Protein AF-A0A6J5E0Z2-F1 (afdb_monomer_lite)

Structure (mmCIF, N/CA/C/O backbone):
data_AF-A0A6J5E0Z2-F1
#
_entry.id   AF-A0A6J5E0Z2-F1
#
loop_
_atom_site.group_PDB
_atom_site.id
_atom_site.type_symbol
_atom_site.label_atom_id
_atom_site.label_alt_id
_atom_site.label_comp_id
_atom_site.label_asym_id
_atom_site.label_entity_id
_atom_site.label_seq_id
_atom_site.pdbx_PDB_ins_code
_atom_site.Cartn_x
_atom_site.Cartn_y
_atom_site.Cartn_z
_atom_site.occupancy
_atom_site.B_iso_or_equiv
_atom_site.auth_seq_id
_atom_site.auth_comp_id
_atom_site.auth_asym_id
_atom_site.auth_atom_id
_atom_site.pdbx_PDB_model_num
ATOM 1 N N . MET A 1 1 ? 10.629 -14.034 -14.205 1.00 78.44 1 MET A N 1
ATOM 2 C CA . MET A 1 1 ? 11.737 -13.205 -13.699 1.00 78.44 1 MET A CA 1
ATOM 3 C C . MET A 1 1 ? 12.904 -13.193 -14.684 1.00 78.44 1 MET A C 1
ATOM 5 O O . MET A 1 1 ? 12.970 -12.211 -15.404 1.00 78.44 1 MET A O 1
ATOM 9 N N . ARG A 1 2 ? 13.685 -14.273 -14.893 1.00 81.69 2 ARG A N 1
ATOM 10 C CA . ARG A 1 2 ? 14.735 -14.299 -15.952 1.00 81.69 2 ARG A CA 1
ATOM 11 C C . ARG A 1 2 ? 14.233 -13.903 -17.353 1.00 81.69 2 ARG A C 1
ATOM 13 O O . ARG A 1 2 ? 14.886 -13.145 -18.057 1.00 81.69 2 ARG A O 1
ATOM 20 N N . ALA A 1 3 ? 13.028 -14.343 -17.722 1.00 85.44 3 ALA A N 1
ATOM 21 C CA . ALA A 1 3 ? 12.372 -13.926 -18.966 1.00 85.44 3 ALA A CA 1
ATOM 22 C C . ALA A 1 3 ? 12.043 -12.416 -19.029 1.00 85.44 3 ALA A C 1
ATOM 24 O O . ALA A 1 3 ? 12.085 -11.834 -20.105 1.00 85.44 3 ALA A O 1
ATOM 25 N N . ALA A 1 4 ? 11.751 -11.777 -17.890 1.00 88.00 4 ALA A N 1
ATOM 26 C CA . ALA A 1 4 ? 11.511 -10.336 -17.811 1.00 88.00 4 ALA A CA 1
ATOM 27 C C . ALA A 1 4 ? 12.829 -9.544 -17.845 1.00 88.00 4 ALA A C 1
ATOM 29 O O . ALA A 1 4 ? 12.907 -8.560 -18.568 1.00 88.00 4 ALA A O 1
ATOM 30 N N . GLU A 1 5 ? 13.874 -10.003 -17.139 1.00 89.75 5 GLU A N 1
ATOM 31 C CA . GLU A 1 5 ? 15.234 -9.440 -17.227 1.00 89.75 5 GLU A CA 1
ATOM 32 C C . GLU A 1 5 ? 15.732 -9.447 -18.689 1.00 89.75 5 GLU A C 1
ATOM 34 O O . GLU A 1 5 ? 16.153 -8.413 -19.201 1.00 89.75 5 GLU A O 1
ATOM 39 N N . SER A 1 6 ? 15.598 -10.583 -19.392 1.00 91.12 6 SER A N 1
ATOM 40 C CA . SER A 1 6 ? 15.962 -10.705 -20.814 1.00 91.12 6 SER A CA 1
ATOM 41 C C . SER A 1 6 ? 15.136 -9.778 -21.707 1.00 91.12 6 SER A C 1
ATOM 43 O O . SER A 1 6 ? 15.701 -9.039 -22.504 1.00 91.12 6 SER A O 1
ATOM 45 N N . ALA A 1 7 ? 13.809 -9.766 -21.548 1.00 93.25 7 ALA A N 1
ATOM 46 C CA . ALA A 1 7 ? 12.935 -8.935 -22.372 1.00 93.25 7 ALA A CA 1
ATOM 47 C C . ALA A 1 7 ? 13.150 -7.424 -22.142 1.00 93.25 7 ALA A C 1
ATOM 49 O O . ALA A 1 7 ? 12.976 -6.633 -23.066 1.00 93.25 7 ALA A O 1
ATOM 50 N N . LEU A 1 8 ? 13.579 -7.004 -20.944 1.00 94.06 8 LEU A N 1
ATOM 51 C CA . LEU A 1 8 ? 14.005 -5.622 -20.698 1.00 94.06 8 LEU A CA 1
ATOM 52 C C . LEU A 1 8 ? 15.384 -5.311 -21.301 1.00 94.06 8 LEU A C 1
ATOM 54 O O . LEU A 1 8 ? 15.578 -4.202 -21.789 1.00 94.06 8 LEU A O 1
ATOM 58 N N . ALA A 1 9 ? 16.321 -6.262 -21.334 1.00 93.56 9 ALA A N 1
ATOM 59 C CA . ALA A 1 9 ? 17.590 -6.088 -22.048 1.00 93.56 9 ALA A CA 1
ATOM 60 C C . ALA A 1 9 ? 17.377 -5.954 -23.571 1.00 93.56 9 ALA A C 1
ATOM 62 O O . ALA A 1 9 ? 17.977 -5.083 -24.209 1.00 93.56 9 ALA A O 1
ATOM 63 N N . ASP A 1 10 ? 16.455 -6.740 -24.137 1.00 94.38 10 ASP A N 1
ATOM 64 C CA . ASP A 1 10 ? 16.009 -6.612 -25.529 1.00 94.38 10 ASP A CA 1
ATOM 65 C C . ASP A 1 10 ? 15.325 -5.252 -25.777 1.00 94.38 10 ASP A C 1
ATOM 67 O O . ASP A 1 10 ? 15.567 -4.613 -26.801 1.00 94.38 10 ASP A O 1
ATOM 71 N N . ALA A 1 11 ? 14.515 -4.769 -24.823 1.00 94.50 11 ALA A N 1
ATOM 72 C CA . ALA A 1 11 ? 13.869 -3.453 -24.885 1.00 94.50 11 ALA A CA 1
ATOM 73 C C . ALA A 1 11 ? 14.881 -2.295 -24.873 1.00 94.50 11 ALA A C 1
ATOM 75 O O . ALA A 1 11 ? 14.733 -1.349 -25.646 1.00 94.50 11 ALA A O 1
ATOM 76 N N . ILE A 1 12 ? 15.908 -2.370 -24.017 1.00 94.50 12 ILE A N 1
ATOM 77 C CA . ILE A 1 12 ? 16.989 -1.374 -23.946 1.00 94.50 12 ILE A CA 1
ATOM 78 C C . ILE A 1 12 ? 17.769 -1.366 -25.262 1.00 94.50 12 ILE A C 1
ATOM 80 O O . ILE A 1 12 ? 17.948 -0.305 -25.852 1.00 94.50 12 ILE A O 1
ATOM 84 N N . SER A 1 13 ? 18.136 -2.544 -25.773 1.00 93.75 13 SER A N 1
ATOM 85 C CA . SER A 1 13 ? 18.847 -2.681 -27.051 1.00 93.75 13 SER A CA 1
ATOM 86 C C . SER A 1 13 ? 18.034 -2.109 -28.219 1.00 93.75 13 SER A C 1
ATOM 88 O O . SER A 1 13 ? 18.559 -1.347 -29.026 1.00 93.75 13 SER A O 1
ATOM 90 N N . ALA A 1 14 ? 16.730 -2.407 -28.282 1.00 91.44 14 ALA A N 1
ATOM 91 C CA . ALA A 1 14 ? 15.830 -1.831 -29.280 1.00 91.44 14 ALA A CA 1
ATOM 92 C C . ALA A 1 14 ? 15.753 -0.299 -29.166 1.00 91.44 14 ALA A C 1
ATOM 94 O O . ALA A 1 14 ? 15.875 0.391 -30.175 1.00 91.44 14 ALA A O 1
ATOM 95 N N . HIS A 1 15 ? 15.617 0.237 -27.950 1.00 90.50 15 HIS A N 1
ATOM 96 C CA . HIS A 1 15 ? 15.569 1.677 -27.705 1.00 90.50 15 HIS A CA 1
ATOM 97 C C . HIS A 1 15 ? 16.867 2.395 -28.115 1.00 90.50 15 HIS A C 1
ATOM 99 O O . HIS A 1 15 ? 16.811 3.437 -28.777 1.00 90.50 15 HIS A O 1
ATOM 105 N N . ASP A 1 16 ? 18.030 1.841 -27.762 1.00 89.81 16 ASP A N 1
ATOM 106 C CA . ASP A 1 16 ? 19.345 2.391 -28.113 1.00 89.81 16 ASP A CA 1
ATOM 107 C C . ASP A 1 16 ? 19.565 2.374 -29.642 1.00 89.81 16 ASP A C 1
ATOM 109 O O . ASP A 1 16 ? 20.062 3.344 -30.219 1.00 89.81 16 ASP A O 1
ATOM 113 N N . GLU A 1 17 ? 19.070 1.340 -30.329 1.00 89.38 17 GLU A N 1
ATOM 114 C CA . GLU A 1 17 ? 19.023 1.235 -31.796 1.00 89.38 17 GLU A CA 1
ATOM 115 C C . GLU A 1 17 ? 17.902 2.063 -32.467 1.00 89.38 17 GLU A C 1
ATOM 117 O O . GLU A 1 17 ? 17.729 1.980 -33.682 1.00 89.38 17 GLU A O 1
ATOM 122 N N . HIS A 1 18 ? 17.152 2.874 -31.709 1.00 85.38 18 HIS A N 1
ATOM 123 C CA . HIS A 1 18 ? 16.031 3.704 -32.191 1.00 85.38 18 HIS A CA 1
ATOM 124 C C . HIS A 1 18 ? 14.882 2.890 -32.833 1.00 85.38 18 HIS A C 1
ATOM 126 O O . HIS A 1 18 ? 14.158 3.367 -33.708 1.00 85.38 18 HIS A O 1
ATOM 132 N N . ARG A 1 19 ? 14.696 1.644 -32.383 1.00 86.75 19 ARG A N 1
ATOM 133 C CA . ARG A 1 19 ? 13.580 0.755 -32.737 1.00 86.75 19 ARG A CA 1
ATOM 134 C C . ARG A 1 19 ? 12.483 0.807 -31.665 1.00 86.75 19 ARG A C 1
ATOM 136 O O . ARG A 1 19 ? 12.727 1.197 -30.526 1.00 86.75 19 ARG A O 1
ATOM 143 N N . ASP A 1 20 ? 11.269 0.387 -32.024 1.00 87.00 20 ASP A N 1
ATOM 144 C CA . ASP A 1 20 ? 10.162 0.285 -31.064 1.00 87.00 20 ASP A CA 1
ATOM 145 C C . ASP A 1 20 ? 10.435 -0.804 -30.010 1.00 87.00 20 ASP A C 1
ATOM 147 O O . ASP A 1 20 ? 10.715 -1.960 -30.337 1.00 87.00 20 ASP A O 1
ATOM 151 N N . ALA A 1 21 ? 10.334 -0.420 -28.737 1.00 91.44 21 ALA A N 1
ATOM 152 C CA . ALA A 1 21 ? 10.547 -1.283 -27.581 1.00 91.44 21 ALA A CA 1
ATOM 153 C C . ALA A 1 21 ? 9.246 -1.925 -27.052 1.00 91.44 21 ALA A C 1
ATOM 155 O O . ALA A 1 21 ? 9.305 -2.735 -26.123 1.00 91.44 21 ALA A O 1
ATOM 156 N N . ALA A 1 22 ? 8.076 -1.614 -27.628 1.00 92.00 22 ALA A N 1
ATOM 157 C CA . ALA A 1 22 ? 6.774 -1.998 -27.078 1.00 92.00 22 ALA A CA 1
ATOM 158 C C . ALA A 1 22 ? 6.607 -3.515 -26.900 1.00 92.00 22 ALA A C 1
ATOM 160 O O . ALA A 1 22 ? 6.136 -3.963 -25.855 1.00 92.00 22 ALA A O 1
ATOM 161 N N . LEU A 1 23 ? 7.011 -4.318 -27.892 1.00 93.69 23 LEU A N 1
ATOM 162 C CA . LEU A 1 23 ? 6.854 -5.776 -27.849 1.00 93.69 23 LEU A CA 1
ATOM 163 C C . LEU A 1 23 ? 7.757 -6.446 -26.785 1.00 93.69 23 LEU A C 1
ATOM 165 O O . LEU A 1 23 ? 7.224 -7.211 -25.976 1.00 93.69 23 LEU A O 1
ATOM 169 N N . PRO A 1 24 ? 9.073 -6.153 -26.699 1.00 94.25 24 PRO A N 1
ATOM 170 C CA . PRO A 1 24 ? 9.901 -6.585 -25.570 1.00 94.25 24 PRO A CA 1
ATOM 171 C C . PRO A 1 24 ? 9.345 -6.173 -24.194 1.00 94.25 24 PRO A C 1
ATOM 173 O O . PRO A 1 24 ? 9.235 -7.012 -23.298 1.00 94.25 24 PRO A O 1
ATOM 176 N N . VAL A 1 25 ? 8.903 -4.920 -24.023 1.00 94.06 25 VAL A N 1
ATOM 177 C CA . VAL A 1 25 ? 8.319 -4.462 -22.747 1.00 94.06 25 VAL A CA 1
ATOM 178 C C . VAL A 1 25 ? 7.009 -5.200 -22.431 1.00 94.06 25 VAL A C 1
ATOM 180 O O . VAL A 1 25 ? 6.785 -5.575 -21.280 1.00 94.06 25 VAL A O 1
ATOM 183 N N . LEU A 1 26 ? 6.170 -5.497 -23.429 1.00 95.56 26 LEU A N 1
ATOM 184 C CA . LEU A 1 26 ? 4.942 -6.281 -23.250 1.00 95.56 26 LEU A CA 1
ATOM 185 C C . LEU A 1 26 ? 5.235 -7.721 -22.790 1.00 95.56 26 LEU A C 1
ATOM 187 O O . LEU A 1 26 ? 4.545 -8.242 -21.910 1.00 95.56 26 LEU A O 1
ATOM 191 N N . HIS A 1 27 ? 6.283 -8.359 -23.322 1.00 94.00 27 HIS A N 1
ATOM 192 C CA . HIS A 1 27 ? 6.739 -9.664 -22.829 1.00 94.00 27 HIS A CA 1
ATOM 193 C C . HIS A 1 27 ? 7.210 -9.591 -21.366 1.00 94.00 27 HIS A C 1
ATOM 195 O O . HIS A 1 27 ? 6.860 -10.464 -20.564 1.00 94.00 27 HIS A O 1
ATOM 201 N N . ALA A 1 28 ? 7.934 -8.530 -20.988 1.00 94.00 28 ALA A N 1
ATOM 202 C CA . ALA A 1 28 ? 8.308 -8.293 -19.595 1.00 94.00 28 ALA A CA 1
ATOM 203 C C . ALA A 1 28 ? 7.069 -8.099 -18.698 1.00 94.00 28 ALA A C 1
ATOM 205 O O . ALA A 1 28 ? 6.970 -8.745 -17.653 1.00 94.00 28 ALA A O 1
ATOM 206 N N . ALA A 1 29 ? 6.086 -7.295 -19.124 1.00 93.88 29 ALA A N 1
ATOM 207 C CA . ALA A 1 29 ? 4.831 -7.075 -18.401 1.00 93.88 29 ALA A CA 1
ATOM 208 C C . ALA A 1 29 ? 4.079 -8.394 -18.140 1.00 93.88 29 ALA A C 1
ATOM 210 O O . ALA A 1 29 ? 3.712 -8.682 -16.997 1.00 93.88 29 ALA A O 1
ATOM 211 N N . HIS A 1 30 ? 3.931 -9.254 -19.156 1.00 91.56 30 HIS A N 1
ATOM 212 C CA . HIS A 1 30 ? 3.317 -10.576 -18.994 1.00 91.56 30 HIS A CA 1
ATOM 213 C C . HIS A 1 30 ? 4.057 -11.451 -17.971 1.00 91.56 30 HIS A C 1
ATOM 215 O O . HIS A 1 30 ? 3.426 -11.969 -17.046 1.00 91.56 30 HIS A O 1
ATOM 221 N N . ALA A 1 31 ? 5.385 -11.551 -18.068 1.00 90.38 31 ALA A N 1
ATOM 222 C CA . ALA A 1 31 ? 6.195 -12.339 -17.137 1.00 90.38 31 ALA A CA 1
ATOM 223 C C . ALA A 1 31 ? 6.145 -11.804 -15.687 1.00 90.38 31 ALA A C 1
ATOM 225 O O . ALA A 1 31 ? 6.228 -12.583 -14.732 1.00 90.38 31 ALA A O 1
ATOM 226 N N . LEU A 1 32 ? 5.982 -10.489 -15.501 1.00 91.12 32 LEU A N 1
ATOM 227 C CA . LEU A 1 32 ? 5.781 -9.857 -14.189 1.00 91.12 32 LEU A CA 1
ATOM 228 C C . LEU A 1 32 ? 4.369 -10.105 -13.640 1.00 91.12 32 LEU A C 1
ATOM 230 O O . LEU A 1 32 ? 4.215 -10.341 -12.438 1.00 91.12 32 LEU A O 1
ATOM 234 N N . ARG A 1 33 ? 3.346 -10.129 -14.508 1.00 89.31 33 ARG A N 1
ATOM 235 C CA . ARG A 1 33 ? 1.966 -10.498 -14.145 1.00 89.31 33 ARG A CA 1
ATOM 236 C C . ARG A 1 33 ? 1.903 -11.914 -13.592 1.00 89.31 33 ARG A C 1
ATOM 238 O O . ARG A 1 33 ? 1.277 -12.156 -12.562 1.00 89.31 33 ARG A O 1
ATOM 245 N N . GLU A 1 34 ? 2.561 -12.839 -14.284 1.00 84.88 34 GLU A N 1
ATOM 246 C CA . GLU A 1 34 ? 2.622 -14.252 -13.916 1.00 84.88 34 GLU A CA 1
ATOM 247 C C . GLU A 1 34 ? 3.384 -14.460 -12.608 1.00 84.88 34 GLU A C 1
ATOM 249 O O . GLU A 1 34 ? 2.898 -15.186 -11.747 1.00 84.88 34 GLU A O 1
ATOM 254 N N . ALA A 1 35 ? 4.492 -13.742 -12.392 1.00 83.81 35 ALA A N 1
ATOM 255 C CA . ALA A 1 35 ? 5.215 -13.750 -11.117 1.00 83.81 35 ALA A CA 1
ATOM 256 C C . ALA A 1 35 ? 4.452 -13.069 -9.954 1.00 83.81 35 ALA A C 1
ATOM 258 O O . ALA A 1 35 ? 4.804 -13.257 -8.789 1.00 83.81 35 ALA A O 1
ATOM 259 N N . GLY A 1 36 ? 3.418 -12.270 -10.246 1.00 85.62 36 GLY A N 1
ATOM 260 C CA . GLY A 1 36 ? 2.630 -11.535 -9.248 1.00 85.62 36 GLY A CA 1
ATOM 261 C C . GLY A 1 36 ? 3.252 -10.208 -8.801 1.00 85.62 36 GLY A C 1
ATOM 262 O O . GLY A 1 36 ? 2.851 -9.653 -7.778 1.00 85.62 36 GLY A O 1
ATOM 263 N N . TRP A 1 37 ? 4.218 -9.678 -9.554 1.00 89.94 37 TRP A N 1
ATOM 264 C CA . TRP A 1 37 ? 4.974 -8.467 -9.216 1.00 89.94 37 TRP A CA 1
ATOM 265 C C . TRP A 1 37 ? 4.168 -7.220 -9.620 1.00 89.94 37 TRP A C 1
ATOM 267 O O . TRP A 1 37 ? 4.464 -6.557 -10.610 1.00 89.94 37 TRP A O 1
ATOM 277 N N . ARG A 1 38 ? 3.082 -6.929 -8.887 1.00 90.00 38 ARG A N 1
ATOM 278 C CA . ARG A 1 38 ? 2.031 -5.976 -9.309 1.00 90.00 38 ARG A CA 1
ATOM 279 C C . ARG A 1 38 ? 2.496 -4.532 -9.523 1.00 90.00 38 ARG A C 1
ATOM 281 O O . ARG A 1 38 ? 2.014 -3.899 -10.458 1.00 90.00 38 ARG A O 1
ATOM 288 N N . ALA A 1 39 ? 3.405 -4.017 -8.696 1.00 90.06 39 ALA A N 1
ATOM 289 C CA . ALA A 1 39 ? 3.958 -2.674 -8.889 1.00 90.06 39 ALA A CA 1
ATOM 290 C C . ALA A 1 39 ? 4.819 -2.615 -10.165 1.00 90.06 39 ALA A C 1
ATOM 292 O O . ALA A 1 39 ? 4.581 -1.787 -11.042 1.00 90.06 39 ALA A O 1
ATOM 293 N N . ALA A 1 40 ? 5.716 -3.591 -10.342 1.00 91.88 40 ALA A N 1
ATOM 294 C CA . ALA A 1 40 ? 6.536 -3.724 -11.545 1.00 91.88 40 ALA A CA 1
ATOM 295 C C . ALA A 1 40 ? 5.700 -3.937 -12.822 1.00 91.88 40 ALA A C 1
ATOM 297 O O . ALA A 1 40 ? 6.013 -3.367 -13.861 1.00 91.88 40 ALA A O 1
ATOM 298 N N . HIS A 1 41 ? 4.600 -4.694 -12.747 1.00 93.06 41 HIS A N 1
ATOM 299 C CA . HIS A 1 41 ? 3.631 -4.823 -13.840 1.00 93.06 41 HIS A CA 1
ATOM 300 C C . HIS A 1 41 ? 3.034 -3.471 -14.236 1.00 93.06 41 HIS A C 1
ATOM 302 O O . HIS A 1 41 ? 3.014 -3.148 -15.415 1.00 93.06 41 HIS A O 1
ATOM 308 N N . ARG A 1 42 ? 2.586 -2.658 -13.267 1.00 92.25 42 ARG A N 1
ATOM 309 C CA . ARG A 1 42 ? 2.046 -1.314 -13.544 1.00 92.25 42 ARG A CA 1
ATOM 310 C C . ARG A 1 42 ? 3.088 -0.387 -14.169 1.00 92.25 42 ARG A C 1
ATOM 312 O O . ARG A 1 42 ? 2.745 0.389 -15.056 1.00 92.25 42 ARG A O 1
ATOM 319 N N . PHE A 1 43 ? 4.347 -0.488 -13.745 1.00 93.31 43 PHE A N 1
ATOM 320 C CA . PHE A 1 43 ? 5.448 0.242 -14.376 1.00 93.31 43 PHE A CA 1
ATOM 321 C C . PHE A 1 43 ? 5.656 -0.215 -15.829 1.00 93.31 43 PHE A C 1
ATOM 323 O O . PHE A 1 43 ? 5.741 0.616 -16.731 1.00 93.31 43 PHE A O 1
ATOM 330 N N . ALA A 1 44 ? 5.677 -1.529 -16.072 1.00 94.12 44 ALA A N 1
ATOM 331 C CA . ALA A 1 44 ? 5.806 -2.094 -17.411 1.00 94.12 44 ALA A CA 1
ATOM 332 C C . ALA A 1 44 ? 4.619 -1.721 -18.321 1.00 94.12 44 ALA A C 1
ATOM 334 O O . ALA A 1 44 ? 4.849 -1.344 -19.465 1.00 94.12 44 ALA A O 1
ATOM 335 N N . ASP A 1 45 ? 3.378 -1.720 -17.818 1.00 92.81 45 ASP A N 1
ATOM 336 C CA . ASP A 1 45 ? 2.197 -1.235 -18.554 1.00 92.81 45 ASP A CA 1
ATOM 337 C C . ASP A 1 45 ? 2.371 0.234 -18.984 1.00 92.81 45 ASP A C 1
ATOM 339 O O . ASP A 1 45 ? 2.100 0.584 -20.133 1.00 92.81 45 ASP A O 1
ATOM 343 N N . ALA A 1 46 ? 2.863 1.100 -18.088 1.00 92.19 46 ALA A N 1
ATOM 344 C CA . ALA A 1 46 ? 3.140 2.500 -18.416 1.00 92.19 46 ALA A CA 1
ATOM 345 C C . ALA A 1 46 ? 4.270 2.644 -19.452 1.00 92.19 46 ALA A C 1
ATOM 347 O O . ALA A 1 46 ? 4.171 3.488 -20.339 1.00 92.19 46 ALA A O 1
ATOM 348 N N . LEU A 1 47 ? 5.303 1.796 -19.408 1.00 94.06 47 LEU A N 1
ATOM 349 C CA . LEU A 1 47 ? 6.315 1.733 -20.468 1.00 94.06 47 LEU A CA 1
ATOM 350 C C . LEU A 1 47 ? 5.706 1.270 -21.809 1.00 94.06 47 LEU A C 1
ATOM 352 O O . LEU A 1 47 ? 5.984 1.892 -22.829 1.00 94.06 47 LEU A O 1
ATOM 356 N N . VAL A 1 48 ? 4.828 0.257 -21.843 1.00 94.12 48 VAL A N 1
ATOM 357 C CA . VAL A 1 48 ? 4.139 -0.150 -23.091 1.00 94.12 48 VAL A CA 1
ATOM 358 C C . VAL A 1 48 ? 3.320 1.010 -23.666 1.00 94.12 48 VAL A C 1
ATOM 360 O O . VAL A 1 48 ? 3.412 1.288 -24.860 1.00 94.12 48 VAL A O 1
ATOM 363 N N . LEU A 1 49 ? 2.561 1.721 -22.826 1.00 91.19 49 LEU A N 1
ATOM 364 C CA . LEU A 1 49 ? 1.749 2.872 -23.240 1.00 91.19 49 LEU A CA 1
ATOM 365 C C . LEU A 1 49 ? 2.590 4.079 -23.689 1.00 91.19 49 LEU A C 1
ATOM 367 O O . LEU A 1 49 ? 2.150 4.833 -24.555 1.00 91.19 49 LEU A O 1
ATOM 371 N N . ALA A 1 50 ? 3.787 4.265 -23.127 1.00 90.44 50 ALA A N 1
ATOM 372 C CA . ALA A 1 50 ? 4.698 5.347 -23.494 1.00 90.44 50 ALA A CA 1
ATOM 373 C C . ALA A 1 50 ? 5.596 5.024 -24.705 1.00 90.44 50 ALA A C 1
ATOM 375 O O . ALA A 1 50 ? 6.069 5.957 -25.351 1.00 90.44 50 ALA A O 1
ATOM 376 N N . SER A 1 51 ? 5.816 3.745 -25.046 1.00 91.31 51 SER A N 1
ATOM 377 C CA . SER A 1 51 ? 6.720 3.336 -26.141 1.00 91.31 51 SER A CA 1
ATOM 378 C C . SER A 1 51 ? 6.430 4.035 -27.480 1.00 91.31 51 SER A C 1
ATOM 380 O O . SER A 1 51 ? 7.372 4.572 -28.061 1.00 91.31 51 SER A O 1
ATOM 382 N N . PRO A 1 52 ? 5.167 4.161 -27.953 1.00 88.06 52 PRO A N 1
ATOM 383 C CA . PRO A 1 52 ? 4.878 4.869 -29.204 1.00 88.06 52 PRO A CA 1
ATOM 384 C C . PRO A 1 52 ? 5.306 6.344 -29.184 1.00 88.06 52 PRO A C 1
ATOM 386 O O . PRO A 1 52 ? 5.768 6.860 -30.200 1.00 88.06 52 PRO A O 1
ATOM 389 N N . LEU A 1 53 ? 5.203 7.007 -28.025 1.00 86.38 53 LEU A N 1
ATOM 390 C CA . LEU A 1 53 ? 5.581 8.414 -27.834 1.00 86.38 53 LEU A CA 1
ATOM 391 C C . LEU A 1 53 ? 7.106 8.617 -27.847 1.00 86.38 53 LEU A C 1
ATOM 393 O O . LEU A 1 53 ? 7.575 9.716 -28.119 1.00 86.38 53 LEU A O 1
ATOM 397 N N . ALA A 1 54 ? 7.876 7.565 -27.555 1.00 85.12 54 ALA A N 1
ATOM 398 C CA . ALA A 1 54 ? 9.336 7.577 -27.566 1.00 85.12 54 ALA A CA 1
ATOM 399 C C . ALA A 1 54 ? 9.946 7.257 -28.948 1.00 85.12 54 ALA A C 1
ATOM 401 O O . ALA A 1 54 ? 11.172 7.237 -29.071 1.00 85.12 54 ALA A O 1
ATOM 402 N N . THR A 1 55 ? 9.121 6.997 -29.972 1.00 80.88 55 THR A N 1
ATOM 403 C CA . THR A 1 55 ? 9.581 6.776 -31.354 1.00 80.88 55 THR A CA 1
ATOM 404 C C . THR A 1 55 ? 9.603 8.081 -32.156 1.00 80.88 55 THR A C 1
ATOM 406 O O . THR A 1 55 ? 8.668 8.879 -32.094 1.00 80.88 55 THR A O 1
ATOM 409 N N . ASP A 1 56 ? 10.637 8.273 -32.982 1.00 64.88 56 ASP A N 1
ATOM 410 C CA . ASP A 1 56 ? 10.870 9.511 -33.755 1.00 64.88 56 ASP A CA 1
ATOM 411 C C . ASP A 1 56 ? 9.765 9.839 -34.792 1.00 64.88 56 ASP A C 1
ATOM 413 O O . ASP A 1 56 ? 9.743 10.918 -35.390 1.00 64.88 56 ASP A O 1
ATOM 417 N N . ALA A 1 57 ? 8.813 8.922 -34.997 1.00 53.75 57 ALA A N 1
ATOM 418 C CA . ALA A 1 57 ? 7.642 9.105 -35.851 1.00 53.75 57 ALA A CA 1
ATOM 419 C C . ALA A 1 57 ? 6.607 10.103 -35.286 1.00 53.75 57 ALA A C 1
ATOM 421 O O . ALA A 1 57 ? 5.766 10.597 -36.040 1.00 53.75 57 ALA A O 1
ATOM 422 N N . ALA A 1 58 ? 6.646 10.412 -33.984 1.00 51.31 58 ALA A N 1
ATOM 423 C CA . ALA A 1 58 ? 5.683 11.319 -33.351 1.00 51.31 58 ALA A CA 1
ATOM 424 C C . ALA A 1 58 ? 5.837 12.791 -33.805 1.00 51.31 58 ALA A C 1
ATOM 426 O O . ALA A 1 58 ? 4.838 13.491 -33.975 1.00 51.31 58 ALA A O 1
ATOM 427 N N . ASP A 1 59 ? 7.066 13.247 -34.076 1.00 48.25 59 ASP A N 1
ATOM 428 C CA . ASP A 1 59 ? 7.377 14.661 -34.366 1.00 48.25 59 ASP A CA 1
ATOM 429 C C . ASP A 1 59 ? 7.402 15.018 -35.868 1.00 48.25 59 ASP A C 1
ATOM 431 O O . ASP A 1 59 ? 7.549 16.185 -36.256 1.00 48.25 59 ASP A O 1
ATOM 435 N N . THR A 1 60 ? 7.241 14.032 -36.758 1.00 48.38 60 THR A N 1
ATOM 436 C CA . THR A 1 60 ? 7.509 14.202 -38.199 1.00 48.38 60 THR A CA 1
ATOM 437 C C . THR A 1 60 ? 6.511 15.128 -38.921 1.00 48.38 60 THR A C 1
ATOM 439 O O . THR A 1 60 ? 6.788 15.580 -40.034 1.00 48.38 60 THR A O 1
ATOM 442 N N . SER A 1 61 ? 5.367 15.446 -38.301 1.00 45.66 61 SER A N 1
ATOM 443 C CA . SER A 1 61 ? 4.273 16.214 -38.922 1.00 45.66 61 SER A CA 1
ATOM 444 C C . SER A 1 61 ? 4.394 17.744 -38.833 1.00 45.66 61 SER A C 1
ATOM 446 O O . SER A 1 61 ? 3.673 18.434 -39.553 1.00 45.66 61 SER A O 1
ATOM 448 N N . VAL A 1 62 ? 5.298 18.291 -38.003 1.00 46.28 62 VAL A N 1
ATOM 449 C CA . VAL A 1 62 ? 5.450 19.758 -37.829 1.00 46.28 62 VAL A CA 1
ATOM 450 C C . VAL A 1 62 ? 6.910 20.235 -37.911 1.00 46.28 62 VAL A C 1
ATOM 452 O O . VAL A 1 62 ? 7.170 21.311 -38.448 1.00 46.28 62 VAL A O 1
ATOM 455 N N . ALA A 1 63 ? 7.888 19.452 -37.440 1.00 44.72 63 ALA A N 1
ATOM 456 C CA . ALA A 1 63 ? 9.284 19.907 -37.329 1.00 44.72 63 ALA A CA 1
ATOM 457 C C . ALA A 1 63 ? 10.104 19.846 -38.641 1.00 44.72 63 ALA A C 1
ATOM 459 O O . ALA A 1 63 ? 11.135 20.514 -38.777 1.00 44.72 63 ALA A O 1
ATOM 460 N N . THR A 1 64 ? 9.661 19.067 -39.631 1.00 44.69 64 THR A N 1
ATOM 461 C CA . THR A 1 64 ? 10.453 18.695 -40.824 1.00 44.69 64 THR A CA 1
ATOM 462 C C . THR A 1 64 ? 10.780 19.850 -41.780 1.00 44.69 64 THR A C 1
ATOM 464 O O . THR A 1 64 ? 11.750 19.757 -42.537 1.00 44.69 64 THR A O 1
ATOM 467 N N . VAL A 1 65 ? 10.044 20.965 -41.716 1.00 46.06 65 VAL A N 1
ATOM 468 C CA . VAL A 1 65 ? 10.279 22.154 -42.561 1.00 46.06 65 VAL A CA 1
ATOM 469 C C . VAL A 1 65 ? 11.412 23.048 -42.022 1.00 46.06 65 VAL A C 1
ATOM 471 O O . VAL A 1 65 ? 12.058 23.743 -42.801 1.00 46.06 65 VAL A O 1
ATOM 474 N N . ALA A 1 66 ? 11.701 23.015 -40.715 1.00 43.06 66 ALA A N 1
ATOM 475 C CA . ALA A 1 66 ? 12.698 23.896 -40.090 1.00 43.06 66 ALA A CA 1
ATOM 476 C C . ALA A 1 66 ? 14.106 23.273 -39.987 1.00 43.06 66 ALA A C 1
ATOM 478 O O . ALA A 1 66 ? 15.106 23.981 -40.097 1.00 43.06 66 ALA A O 1
ATOM 479 N N . ALA A 1 67 ? 14.201 21.952 -39.802 1.00 44.91 67 ALA A N 1
ATOM 480 C CA . ALA A 1 67 ? 15.465 21.271 -39.492 1.00 44.91 67 ALA A CA 1
ATOM 481 C C . ALA A 1 67 ? 16.466 21.175 -40.666 1.00 44.91 67 ALA A C 1
ATOM 483 O O . ALA A 1 67 ? 17.649 20.933 -40.450 1.00 44.91 67 ALA A O 1
ATOM 484 N N . HIS A 1 68 ? 16.032 21.401 -41.910 1.00 40.16 68 HIS A N 1
ATOM 485 C CA . HIS A 1 68 ? 16.894 21.296 -43.098 1.00 40.16 68 HIS A CA 1
ATOM 486 C C . HIS A 1 68 ? 17.930 22.436 -43.244 1.00 40.16 68 HIS A C 1
ATOM 488 O O . HIS A 1 68 ? 18.756 22.389 -44.154 1.00 40.16 68 HIS A O 1
ATOM 494 N N . ALA A 1 69 ? 17.899 23.458 -42.379 1.00 45.78 69 ALA A N 1
ATOM 495 C CA . ALA A 1 69 ? 18.753 24.648 -42.482 1.00 45.78 69 ALA A CA 1
ATOM 496 C C . ALA A 1 69 ? 19.986 24.651 -41.554 1.00 45.78 69 ALA A C 1
ATOM 498 O O . ALA A 1 69 ? 20.889 25.466 -41.750 1.00 45.78 69 ALA A O 1
ATOM 499 N N . SER A 1 70 ? 20.055 23.769 -40.553 1.00 42.66 70 SER A N 1
ATOM 500 C CA . SER A 1 70 ? 21.146 23.737 -39.573 1.00 42.66 70 SER A CA 1
ATOM 501 C C . SER A 1 70 ? 21.599 22.305 -39.297 1.00 42.66 70 SER A C 1
ATOM 503 O O . SER A 1 70 ? 20.882 21.514 -38.697 1.00 42.66 70 SER A O 1
ATOM 505 N N . GLY A 1 71 ? 22.837 21.983 -39.690 1.00 40.22 71 GLY A N 1
ATOM 506 C CA . GLY A 1 71 ? 23.474 20.671 -39.494 1.00 40.22 71 GLY A CA 1
ATOM 507 C C . GLY A 1 71 ? 23.853 20.346 -38.042 1.00 40.22 71 GLY A C 1
ATOM 508 O O . GLY A 1 71 ? 24.917 19.781 -37.796 1.00 40.22 71 GLY A O 1
ATOM 509 N N . ALA A 1 72 ? 23.017 20.727 -37.078 1.00 41.53 72 ALA A N 1
ATOM 510 C CA . ALA A 1 72 ? 23.089 20.205 -35.724 1.00 41.53 72 ALA A CA 1
ATOM 511 C C . ALA A 1 72 ? 22.598 18.750 -35.735 1.00 41.53 72 ALA A C 1
ATOM 513 O O . ALA A 1 72 ? 21.600 18.435 -36.384 1.00 41.53 72 ALA A O 1
ATOM 514 N N . ARG A 1 73 ? 23.277 17.861 -34.996 1.00 44.28 73 ARG A N 1
ATOM 515 C CA . ARG A 1 73 ? 22.697 16.555 -34.642 1.00 44.28 73 ARG A CA 1
ATOM 516 C C . ARG A 1 73 ? 21.303 16.799 -34.068 1.00 44.28 73 ARG A C 1
ATOM 518 O O . ARG A 1 73 ? 21.157 17.709 -33.252 1.00 44.28 73 ARG A O 1
ATOM 525 N N . ALA A 1 74 ? 20.322 16.002 -34.496 1.00 49.81 74 ALA A N 1
ATOM 526 C CA . ALA A 1 74 ? 18.982 16.041 -33.927 1.00 49.81 74 ALA A CA 1
ATOM 527 C C . ALA A 1 74 ? 19.104 16.006 -32.399 1.00 49.81 74 ALA A C 1
ATOM 529 O O . ALA A 1 74 ? 19.758 15.115 -31.857 1.00 49.81 74 ALA A O 1
ATOM 530 N N . ALA A 1 75 ? 18.566 17.025 -31.727 1.00 52.84 75 ALA A N 1
ATOM 531 C CA . ALA A 1 75 ? 18.550 17.046 -30.274 1.00 52.84 75 ALA A CA 1
ATOM 532 C C . ALA A 1 75 ? 17.721 15.845 -29.812 1.00 52.84 75 ALA A C 1
ATOM 534 O O . ALA A 1 75 ? 16.596 15.686 -30.290 1.00 52.84 75 ALA A O 1
ATOM 535 N N . ASP A 1 76 ? 18.285 15.002 -28.941 1.00 64.50 76 ASP A N 1
ATOM 536 C CA . ASP A 1 76 ? 17.591 13.817 -28.434 1.00 64.50 76 ASP A CA 1
ATOM 537 C C . ASP A 1 76 ? 16.202 14.215 -27.926 1.00 64.50 76 ASP A C 1
ATOM 539 O O . ASP A 1 76 ? 16.069 15.112 -27.087 1.00 64.50 76 ASP A O 1
ATOM 543 N N . ASN A 1 77 ? 15.167 13.571 -28.471 1.00 80.12 77 ASN A N 1
ATOM 544 C CA . ASN A 1 77 ? 13.788 13.864 -28.107 1.00 80.12 77 ASN A CA 1
ATOM 545 C C . ASN A 1 77 ? 13.638 13.692 -26.579 1.00 80.12 77 ASN A C 1
ATOM 547 O O . ASN A 1 77 ? 13.901 12.596 -26.074 1.00 80.12 77 ASN A O 1
ATOM 551 N N . PRO A 1 78 ? 13.202 14.720 -25.822 1.00 84.06 78 PRO A N 1
ATOM 552 C CA . PRO A 1 78 ? 13.135 14.644 -24.363 1.00 84.06 78 PRO A CA 1
ATOM 553 C C . PRO A 1 78 ? 12.201 13.528 -23.871 1.00 84.06 78 PRO A C 1
ATOM 555 O O . PRO A 1 78 ? 12.436 12.963 -22.802 1.00 84.06 78 PRO A O 1
ATOM 558 N N . VAL A 1 79 ? 11.185 13.159 -24.662 1.00 86.81 79 VAL A N 1
ATOM 559 C CA . VAL A 1 79 ? 10.305 12.008 -24.408 1.00 86.81 79 VAL A CA 1
ATOM 560 C C . VAL A 1 79 ? 11.089 10.700 -24.520 1.00 86.81 79 VAL A C 1
ATOM 562 O O . VAL A 1 79 ? 11.014 9.859 -23.623 1.00 86.81 79 VAL A O 1
ATOM 565 N N . ARG A 1 80 ? 11.905 10.555 -25.573 1.00 88.25 80 ARG A N 1
ATOM 566 C CA . ARG A 1 80 ? 12.793 9.403 -25.781 1.00 88.25 80 ARG A CA 1
ATOM 567 C C . ARG A 1 80 ? 13.832 9.298 -24.659 1.00 88.25 80 ARG A C 1
ATOM 569 O O . ARG A 1 80 ? 13.994 8.220 -24.091 1.00 88.25 80 ARG A O 1
ATOM 576 N N . THR A 1 81 ? 14.470 10.401 -24.265 1.00 89.00 81 THR A N 1
ATOM 577 C CA . THR A 1 81 ? 15.427 10.428 -23.142 1.00 89.00 81 THR A CA 1
ATOM 578 C C . THR A 1 81 ? 14.771 10.033 -21.815 1.00 89.00 81 THR A C 1
ATOM 580 O O . THR A 1 81 ? 15.317 9.197 -21.091 1.00 89.00 81 THR A O 1
ATOM 583 N N . ALA A 1 82 ? 13.588 10.575 -21.503 1.00 90.00 82 ALA A N 1
ATOM 584 C CA . ALA A 1 82 ? 12.848 10.235 -20.287 1.00 90.00 82 ALA A CA 1
ATOM 585 C C . ALA A 1 82 ? 12.410 8.759 -20.264 1.00 90.00 82 ALA A C 1
ATOM 587 O O . ALA A 1 82 ? 12.542 8.096 -19.233 1.00 90.00 82 ALA A O 1
ATOM 588 N N . PHE A 1 83 ? 11.951 8.232 -21.404 1.00 93.31 83 PHE A N 1
ATOM 589 C CA . PHE A 1 83 ? 11.613 6.820 -21.575 1.00 93.31 83 PHE A CA 1
ATOM 590 C C . PHE A 1 83 ? 12.829 5.910 -21.363 1.00 93.31 83 PHE A C 1
ATOM 592 O O . PHE A 1 83 ? 12.759 4.973 -20.570 1.00 93.31 83 PHE A O 1
ATOM 599 N N . GLY A 1 84 ? 13.962 6.210 -22.008 1.00 92.19 84 GLY A N 1
ATOM 600 C CA . GLY A 1 84 ? 15.195 5.430 -21.873 1.00 92.19 84 GLY A CA 1
ATOM 601 C C . GLY A 1 84 ? 15.743 5.425 -20.445 1.00 92.19 84 GLY A C 1
ATOM 602 O O . GLY A 1 84 ? 16.165 4.382 -19.948 1.00 92.19 84 GLY A O 1
ATOM 603 N N . ALA A 1 85 ? 15.693 6.567 -19.751 1.00 91.25 85 ALA A N 1
ATOM 604 C CA . ALA A 1 85 ? 16.068 6.653 -18.340 1.00 91.25 85 ALA A CA 1
ATOM 605 C C . ALA A 1 85 ? 15.148 5.795 -17.452 1.00 91.25 85 ALA A C 1
ATOM 607 O O . ALA A 1 85 ? 15.637 4.990 -16.661 1.00 91.25 85 ALA A O 1
ATOM 608 N N . ALA A 1 86 ? 13.826 5.900 -17.634 1.00 93.75 86 ALA A N 1
ATOM 609 C CA . ALA A 1 86 ? 12.852 5.104 -16.890 1.00 93.75 86 ALA A CA 1
ATOM 610 C C . ALA A 1 86 ? 13.006 3.592 -17.143 1.00 93.75 86 ALA A C 1
ATOM 612 O O . ALA A 1 86 ? 12.935 2.802 -16.203 1.00 93.75 86 ALA A O 1
ATOM 613 N N . LEU A 1 87 ? 13.258 3.190 -18.393 1.00 94.25 87 LEU A N 1
ATOM 614 C CA . LEU A 1 87 ? 13.467 1.796 -18.786 1.00 94.25 87 LEU A CA 1
ATOM 615 C C . LEU A 1 87 ? 14.731 1.201 -18.144 1.00 94.25 87 LEU A C 1
ATOM 617 O O . LEU A 1 87 ? 14.672 0.099 -17.596 1.00 94.25 87 LEU A O 1
ATOM 621 N N . ARG A 1 88 ? 15.859 1.929 -18.161 1.00 93.50 88 ARG A N 1
ATOM 622 C CA . ARG A 1 88 ? 17.117 1.474 -17.538 1.00 93.50 88 ARG A CA 1
ATOM 623 C C . ARG A 1 88 ? 17.020 1.435 -16.011 1.00 93.50 88 ARG A C 1
ATOM 625 O O . ARG A 1 88 ? 17.425 0.438 -15.417 1.00 93.50 88 ARG A O 1
ATOM 632 N N . ALA A 1 89 ? 16.420 2.450 -15.382 1.00 90.56 89 ALA A N 1
ATOM 633 C CA . ALA A 1 89 ? 16.181 2.465 -13.936 1.00 90.56 89 ALA A CA 1
ATOM 634 C C . ALA A 1 89 ? 15.296 1.283 -13.491 1.00 90.56 89 ALA A C 1
ATOM 636 O O . ALA A 1 89 ? 15.627 0.576 -12.537 1.00 90.56 89 ALA A O 1
ATOM 637 N N . PHE A 1 90 ? 14.218 1.007 -14.233 1.00 92.81 90 PHE A N 1
ATOM 638 C CA . PHE A 1 90 ? 13.334 -0.131 -13.984 1.00 92.81 90 PHE A CA 1
ATOM 639 C C . PHE A 1 90 ? 14.040 -1.484 -14.155 1.00 92.81 90 PHE A C 1
ATOM 641 O O . PHE A 1 90 ? 13.896 -2.362 -13.304 1.00 92.81 90 PHE A O 1
ATOM 648 N N . ALA A 1 91 ? 14.844 -1.651 -15.210 1.00 91.25 91 ALA A N 1
ATOM 649 C CA . ALA A 1 91 ? 15.621 -2.871 -15.428 1.00 91.25 91 ALA A CA 1
ATOM 650 C C . ALA A 1 91 ? 16.668 -3.105 -14.322 1.00 91.25 91 ALA A C 1
ATOM 652 O O . ALA A 1 91 ? 16.812 -4.233 -13.847 1.00 91.25 91 ALA A O 1
ATOM 653 N N . ALA A 1 92 ? 17.349 -2.049 -13.861 1.00 88.06 92 ALA A N 1
ATOM 654 C CA . ALA A 1 92 ? 18.310 -2.127 -12.760 1.00 88.06 92 ALA A CA 1
ATOM 655 C C . ALA A 1 92 ? 17.641 -2.537 -11.433 1.00 88.06 92 ALA A C 1
ATOM 657 O O . ALA A 1 92 ? 18.129 -3.439 -10.749 1.00 88.06 92 ALA A O 1
ATOM 658 N N . ALA A 1 93 ? 16.491 -1.940 -11.103 1.00 87.62 93 ALA A N 1
ATOM 659 C CA . ALA A 1 93 ? 15.703 -2.311 -9.927 1.00 87.62 93 ALA A CA 1
ATOM 660 C C . ALA A 1 93 ? 15.158 -3.749 -10.014 1.00 87.62 93 ALA A C 1
ATOM 662 O O . ALA A 1 93 ? 15.183 -4.491 -9.030 1.00 87.62 93 ALA A O 1
ATOM 663 N N . LEU A 1 94 ? 14.732 -4.195 -11.203 1.00 88.12 94 LEU A N 1
ATOM 664 C CA . LEU A 1 94 ? 14.313 -5.583 -11.408 1.00 88.12 94 LEU A CA 1
ATOM 665 C C . LEU A 1 94 ? 15.475 -6.566 -11.180 1.00 88.12 94 LEU A C 1
ATOM 667 O O . LEU A 1 94 ? 15.283 -7.590 -10.523 1.00 88.12 94 LEU A O 1
ATOM 671 N N . GLY A 1 95 ? 16.681 -6.227 -11.649 1.00 83.94 95 GLY A N 1
ATOM 672 C CA . GLY A 1 95 ? 17.898 -7.018 -11.438 1.00 83.94 95 GLY A CA 1
ATOM 673 C C . GLY A 1 95 ? 18.318 -7.143 -9.966 1.00 83.94 95 GLY A C 1
ATOM 674 O O . GLY A 1 95 ? 18.869 -8.174 -9.578 1.00 83.94 95 GLY A O 1
ATOM 675 N N . ARG A 1 96 ? 17.992 -6.152 -9.120 1.00 80.88 96 ARG A N 1
ATOM 676 C CA . ARG A 1 96 ? 18.146 -6.229 -7.650 1.00 80.88 96 ARG A CA 1
ATOM 677 C C . ARG A 1 96 ? 17.125 -7.151 -6.973 1.00 80.88 96 ARG A C 1
ATOM 679 O O . ARG A 1 96 ? 17.337 -7.556 -5.833 1.00 80.88 96 ARG A O 1
ATOM 686 N N . ARG A 1 97 ? 16.048 -7.527 -7.676 1.00 77.00 97 ARG A N 1
ATOM 687 C CA . ARG A 1 97 ? 15.000 -8.480 -7.251 1.00 77.00 97 ARG A CA 1
ATOM 688 C C . ARG A 1 97 ? 14.241 -8.088 -5.978 1.00 77.00 97 ARG A C 1
ATOM 690 O O . ARG A 1 97 ? 13.594 -8.936 -5.366 1.00 77.00 97 ARG A O 1
ATOM 697 N N . ASN A 1 98 ? 14.277 -6.812 -5.599 1.00 77.94 98 ASN A N 1
ATOM 698 C CA . ASN A 1 98 ? 13.611 -6.311 -4.406 1.00 77.94 98 ASN A CA 1
ATOM 699 C C . ASN A 1 98 ? 12.175 -5.841 -4.730 1.00 77.94 98 ASN A C 1
ATOM 701 O O . ASN A 1 98 ? 11.955 -4.853 -5.432 1.00 77.94 98 ASN A O 1
ATOM 705 N N . LEU A 1 99 ? 11.177 -6.554 -4.196 1.00 77.62 99 LEU A N 1
ATOM 706 C CA . LEU A 1 99 ? 9.756 -6.221 -4.363 1.00 77.62 99 LEU A CA 1
ATOM 707 C C . LEU A 1 99 ? 9.343 -4.908 -3.679 1.00 77.62 99 LEU A C 1
ATOM 709 O O . LEU A 1 99 ? 8.414 -4.254 -4.151 1.00 77.62 99 LEU A O 1
ATOM 713 N N . GLN A 1 100 ? 9.995 -4.544 -2.573 1.00 80.25 100 GLN A N 1
ATOM 714 C CA . GLN A 1 100 ? 9.700 -3.326 -1.813 1.00 80.25 100 GLN A CA 1
ATOM 715 C C . GLN A 1 100 ? 10.266 -2.096 -2.523 1.00 80.25 100 GLN A C 1
ATOM 717 O O . GLN A 1 100 ? 9.559 -1.106 -2.681 1.00 80.25 100 GLN A O 1
ATOM 722 N N . GLU A 1 101 ? 11.479 -2.200 -3.066 1.00 80.50 101 GLU A N 1
ATOM 723 C CA . GLU A 1 101 ? 12.067 -1.194 -3.958 1.00 80.50 101 GLU A CA 1
ATOM 724 C C . GLU A 1 101 ? 11.142 -0.857 -5.137 1.00 80.50 101 GLU A C 1
ATOM 726 O O . GLU A 1 101 ? 10.793 0.305 -5.343 1.00 80.50 101 GLU A O 1
ATOM 731 N N . LEU A 1 102 ? 10.674 -1.878 -5.862 1.00 84.06 102 LEU A N 1
ATOM 732 C CA . LEU A 1 102 ? 9.798 -1.719 -7.031 1.00 84.06 102 LEU A CA 1
ATOM 733 C C . LEU A 1 102 ? 8.406 -1.149 -6.697 1.00 84.06 102 LEU A C 1
ATOM 735 O O . LEU A 1 102 ? 7.673 -0.772 -7.612 1.00 84.06 102 LEU A O 1
ATOM 739 N N . ALA A 1 103 ? 8.028 -1.111 -5.416 1.00 85.38 103 ALA A N 1
ATOM 740 C CA . ALA A 1 103 ? 6.774 -0.541 -4.932 1.00 85.38 103 ALA A CA 1
ATOM 741 C C . ALA A 1 103 ? 6.948 0.866 -4.330 1.00 85.38 103 ALA A C 1
ATOM 743 O O . ALA A 1 103 ? 6.069 1.707 -4.512 1.00 85.38 103 ALA A O 1
ATOM 744 N N . CYS A 1 104 ? 8.057 1.116 -3.627 1.00 85.25 104 CYS A N 1
ATOM 745 C CA . CYS A 1 104 ? 8.219 2.274 -2.745 1.00 85.25 104 CYS A CA 1
ATOM 746 C C . CYS A 1 104 ? 9.314 3.271 -3.155 1.00 85.25 104 CYS A C 1
ATOM 748 O O . CYS A 1 104 ? 9.300 4.378 -2.628 1.00 85.25 104 CYS A O 1
ATOM 750 N N . SER A 1 105 ? 10.236 2.933 -4.065 1.00 85.69 105 SER A N 1
ATOM 751 C CA . SER A 1 105 ? 11.341 3.830 -4.450 1.00 85.69 105 SER A CA 1
ATOM 752 C C . SER A 1 105 ? 10.834 5.195 -4.970 1.00 85.69 105 SER A C 1
ATOM 754 O O . SER A 1 105 ? 10.106 5.235 -5.973 1.00 85.69 105 SER A O 1
ATOM 756 N N . PRO A 1 106 ? 11.228 6.327 -4.344 1.00 82.50 106 PRO A N 1
ATOM 757 C CA . PRO A 1 106 ? 10.897 7.670 -4.817 1.00 82.50 106 PRO A CA 1
ATOM 758 C C . PRO A 1 106 ? 11.459 7.969 -6.210 1.00 82.50 106 PRO A C 1
ATOM 760 O O . PRO A 1 106 ? 10.773 8.592 -7.023 1.00 82.50 106 PRO A O 1
ATOM 763 N N . SER A 1 107 ? 12.678 7.509 -6.509 1.00 84.19 107 SER A N 1
ATOM 764 C CA . SER A 1 107 ? 13.337 7.712 -7.804 1.00 84.19 107 SER A CA 1
ATOM 765 C C . SER A 1 107 ? 12.630 6.945 -8.929 1.00 84.19 107 SER A C 1
ATOM 767 O O . SER A 1 107 ? 12.286 7.541 -9.955 1.00 84.19 107 SER A O 1
ATOM 769 N N . LEU A 1 108 ? 12.278 5.669 -8.721 1.00 87.50 108 LEU A N 1
ATOM 770 C CA . LEU A 1 108 ? 11.423 4.926 -9.658 1.00 87.50 108 LEU A CA 1
ATOM 771 C C . LEU A 1 108 ? 10.043 5.577 -9.806 1.00 87.50 108 LEU A C 1
ATOM 773 O O . LEU A 1 108 ? 9.557 5.739 -10.928 1.00 87.50 108 LEU A O 1
ATOM 777 N N . TYR A 1 109 ? 9.414 6.006 -8.710 1.00 89.12 109 TYR A N 1
ATOM 778 C CA . TYR A 1 109 ? 8.121 6.683 -8.789 1.00 89.12 109 TYR A CA 1
ATOM 779 C C . TYR A 1 109 ? 8.202 8.016 -9.553 1.00 89.12 109 TYR A C 1
ATOM 781 O O . TYR A 1 109 ? 7.286 8.336 -10.311 1.00 89.12 109 TYR A O 1
ATOM 789 N N . ALA A 1 110 ? 9.304 8.766 -9.453 1.00 88.31 110 ALA A N 1
ATOM 790 C CA . ALA A 1 110 ? 9.517 9.976 -10.245 1.00 88.31 110 ALA A CA 1
ATOM 791 C C . ALA A 1 110 ? 9.560 9.676 -11.755 1.00 88.31 110 ALA A C 1
ATOM 793 O O . ALA A 1 110 ? 8.888 10.368 -12.528 1.00 88.31 110 ALA A O 1
ATOM 794 N N . HIS A 1 111 ? 10.257 8.610 -12.172 1.00 90.44 111 HIS A N 1
ATOM 795 C CA . HIS A 1 111 ? 10.234 8.125 -13.558 1.00 90.44 111 HIS A CA 1
ATOM 796 C C . HIS A 1 111 ? 8.827 7.693 -13.995 1.00 90.44 111 HIS A C 1
ATOM 798 O O . HIS A 1 111 ? 8.341 8.120 -15.043 1.00 90.44 111 HIS A O 1
ATOM 804 N N . PHE A 1 112 ? 8.133 6.905 -13.173 1.00 90.50 112 PHE A N 1
ATOM 805 C CA . PHE A 1 112 ? 6.768 6.450 -13.441 1.00 90.50 112 PHE A CA 1
ATOM 806 C C . PHE A 1 112 ? 5.769 7.614 -13.570 1.00 90.50 112 PHE A C 1
ATOM 808 O O . PHE A 1 112 ? 4.915 7.620 -14.461 1.00 90.50 112 PHE A O 1
ATOM 815 N N . ARG A 1 113 ? 5.898 8.641 -12.722 1.00 90.06 113 ARG A N 1
ATOM 816 C CA . ARG A 1 113 ? 5.098 9.872 -12.771 1.00 90.06 113 ARG A CA 1
ATOM 817 C C . ARG A 1 113 ? 5.394 10.687 -14.032 1.00 90.06 113 ARG A C 1
ATOM 819 O O . ARG A 1 113 ? 4.460 11.221 -14.623 1.00 90.06 113 ARG A O 1
ATOM 826 N N . ALA A 1 114 ? 6.654 10.755 -14.467 1.00 89.31 114 ALA A N 1
ATOM 827 C CA . ALA A 1 114 ? 7.035 11.412 -15.719 1.00 89.31 114 ALA A CA 1
ATOM 828 C C . ALA A 1 114 ? 6.435 10.697 -16.946 1.00 89.31 114 ALA A C 1
ATOM 830 O O . ALA A 1 114 ? 5.799 11.349 -17.772 1.00 89.31 114 ALA A O 1
ATOM 831 N N . LEU A 1 115 ? 6.533 9.362 -17.016 1.00 90.25 115 LEU A N 1
ATOM 832 C CA . LEU A 1 115 ? 5.852 8.552 -18.040 1.00 90.25 115 LEU A CA 1
ATOM 833 C C . LEU A 1 115 ? 4.333 8.776 -18.017 1.00 90.25 115 LEU A C 1
ATOM 835 O O . LEU A 1 115 ? 3.715 9.001 -19.055 1.00 90.25 115 LEU A O 1
ATOM 839 N N . SER A 1 116 ? 3.732 8.785 -16.826 1.00 90.00 116 SER A N 1
ATOM 840 C CA . SER A 1 116 ? 2.293 9.008 -16.656 1.00 90.00 116 SER A CA 1
ATOM 841 C C . SER A 1 116 ? 1.851 10.387 -17.152 1.00 90.00 116 SER A C 1
ATOM 843 O O . SER A 1 116 ? 0.813 10.501 -17.798 1.00 90.00 116 SER A O 1
ATOM 845 N N . ALA A 1 117 ? 2.650 11.430 -16.906 1.00 88.81 117 ALA A N 1
ATOM 846 C CA . ALA A 1 117 ? 2.386 12.783 -17.392 1.00 88.81 117 ALA A CA 1
ATOM 847 C C . ALA A 1 117 ? 2.507 12.910 -18.923 1.00 88.81 117 ALA A C 1
ATOM 849 O O . ALA A 1 117 ? 1.827 13.747 -19.514 1.00 88.81 117 ALA A O 1
ATOM 850 N N . LEU A 1 118 ? 3.337 12.084 -19.570 1.00 88.44 118 LEU A N 1
ATOM 851 C CA . LEU A 1 118 ? 3.414 11.983 -21.032 1.00 88.44 118 LEU A CA 1
ATOM 852 C C . LEU A 1 118 ? 2.169 11.283 -21.598 1.00 88.44 118 LEU A C 1
ATOM 854 O O . LEU A 1 118 ? 1.505 11.823 -22.479 1.00 88.44 118 LEU A O 1
ATOM 858 N N . ILE A 1 119 ? 1.777 10.138 -21.030 1.00 89.38 119 ILE A N 1
ATOM 859 C CA . ILE A 1 119 ? 0.565 9.400 -21.436 1.00 89.38 119 ILE A CA 1
ATOM 860 C C . ILE A 1 119 ? -0.692 10.276 -21.284 1.00 89.38 119 ILE A C 1
ATOM 862 O O . ILE A 1 119 ? -1.545 10.295 -22.174 1.00 89.38 119 ILE A O 1
ATOM 866 N N . ALA A 1 120 ? -0.788 11.050 -20.198 1.00 88.56 120 ALA A N 1
ATOM 867 C CA . ALA A 1 120 ? -1.923 11.926 -19.900 1.00 88.56 120 ALA A CA 1
ATOM 868 C C . ALA A 1 120 ? -2.155 13.049 -20.928 1.00 88.56 120 ALA A C 1
ATOM 870 O O . ALA A 1 120 ? -3.289 13.499 -21.083 1.00 88.56 120 ALA A O 1
ATOM 871 N N . GLN A 1 121 ? -1.116 13.484 -21.652 1.00 86.50 121 GLN A N 1
ATOM 872 C CA . GLN A 1 121 ? -1.247 14.486 -22.723 1.00 86.50 121 GLN A CA 1
ATOM 873 C C . GLN A 1 121 ? -2.038 13.949 -23.923 1.00 86.50 121 GLN A C 1
ATOM 875 O O . GLN A 1 121 ? -2.710 14.713 -24.613 1.00 86.50 121 GLN A O 1
ATOM 880 N N . HIS A 1 122 ? -1.993 12.632 -24.143 1.00 81.12 122 HIS A N 1
ATOM 881 C CA . HIS A 1 122 ? -2.648 11.955 -25.264 1.00 81.12 122 HIS A CA 1
ATOM 882 C C . HIS A 1 122 ? -3.866 11.116 -24.835 1.00 81.12 122 HIS A C 1
ATOM 884 O O . HIS A 1 122 ? -4.718 10.805 -25.665 1.00 81.12 122 HIS A O 1
ATOM 890 N N . THR A 1 123 ? -3.979 10.783 -23.544 1.00 80.31 123 THR A N 1
ATOM 891 C CA . THR A 1 123 ? -5.059 9.969 -22.964 1.00 80.31 123 THR A CA 1
ATOM 892 C C . THR A 1 123 ? -5.748 10.721 -21.816 1.00 80.31 123 THR A C 1
ATOM 894 O O . THR A 1 123 ? -5.262 10.693 -20.680 1.00 80.31 123 THR A O 1
ATOM 897 N N . PRO A 1 124 ? -6.897 11.383 -22.065 1.00 74.12 124 PRO A N 1
ATOM 898 C CA . PRO A 1 124 ? -7.647 12.077 -21.022 1.00 74.12 124 PRO A CA 1
ATOM 899 C C . PRO A 1 124 ? -8.035 11.147 -19.866 1.00 74.12 124 PRO A C 1
ATOM 901 O O . PRO A 1 124 ? -8.524 10.041 -20.080 1.00 74.12 124 PRO A O 1
ATOM 904 N N . GLY A 1 125 ? -7.844 11.615 -18.630 1.00 69.56 125 GLY A N 1
ATOM 905 C CA . GLY A 1 125 ? -8.163 10.852 -17.417 1.00 69.56 125 GLY A CA 1
ATOM 906 C C . GLY A 1 125 ? -7.053 9.919 -16.918 1.00 69.56 125 GLY A C 1
ATOM 907 O O . GLY A 1 125 ? -7.236 9.287 -15.879 1.00 69.56 125 GLY A O 1
ATOM 908 N N . PHE A 1 126 ? -5.894 9.853 -17.585 1.00 74.12 126 PHE A N 1
ATOM 909 C CA . PHE A 1 126 ? -4.735 9.122 -17.069 1.00 74.12 126 PHE A CA 1
ATOM 910 C C . PHE A 1 126 ? -4.054 9.905 -15.930 1.00 74.12 126 PHE A C 1
ATOM 912 O O . PHE A 1 126 ? -3.119 10.672 -16.139 1.00 74.12 126 PHE A O 1
ATOM 919 N N . THR A 1 127 ? -4.536 9.729 -14.700 1.00 75.12 127 THR A N 1
ATOM 920 C CA . THR A 1 127 ? -3.877 10.234 -13.485 1.00 75.12 127 THR A CA 1
ATOM 921 C C . THR A 1 127 ? -3.482 9.065 -12.601 1.00 75.12 127 THR A C 1
ATOM 923 O O . THR A 1 127 ? -4.340 8.242 -12.285 1.00 75.12 127 THR A O 1
ATOM 926 N N . VAL A 1 128 ? -2.226 9.017 -12.159 1.00 80.00 128 VAL A N 1
ATOM 927 C CA . VAL A 1 128 ? -1.744 7.976 -11.243 1.00 80.00 128 VAL A CA 1
ATOM 928 C C . VAL A 1 128 ? -1.092 8.622 -10.029 1.00 80.00 128 VAL A C 1
ATOM 930 O O . VAL A 1 128 ? -0.353 9.599 -10.169 1.00 80.00 128 VAL A O 1
ATOM 933 N N . ALA A 1 129 ? -1.391 8.100 -8.842 1.00 85.69 129 ALA A N 1
ATOM 934 C CA . ALA A 1 129 ? -0.803 8.540 -7.583 1.00 85.69 129 ALA A CA 1
ATOM 935 C C . ALA A 1 129 ? 0.162 7.481 -7.015 1.00 85.69 129 ALA A C 1
ATOM 937 O O . ALA A 1 129 ? 0.206 6.340 -7.480 1.00 85.69 129 ALA A O 1
ATOM 938 N N . PHE A 1 130 ? 0.949 7.843 -6.002 1.00 86.19 130 PHE A N 1
ATOM 939 C CA . PHE A 1 130 ? 1.950 6.946 -5.416 1.00 86.19 130 PHE A CA 1
ATOM 940 C C . PHE A 1 130 ? 1.296 5.700 -4.800 1.00 86.19 130 PHE A C 1
ATOM 942 O O . PHE A 1 130 ? 1.742 4.571 -5.007 1.00 86.19 130 PHE A O 1
ATOM 949 N N . GLU A 1 131 ? 0.152 5.892 -4.142 1.00 90.31 131 GLU A N 1
ATOM 950 C CA . GLU A 1 131 ? -0.670 4.840 -3.548 1.00 90.31 131 GLU A CA 1
ATOM 951 C C . GLU A 1 131 ? -1.282 3.846 -4.555 1.00 90.31 131 GLU A C 1
ATOM 953 O O . GLU A 1 131 ? -1.748 2.767 -4.166 1.00 90.31 131 GLU A O 1
ATOM 958 N N . ASP A 1 132 ? -1.274 4.171 -5.849 1.00 87.75 132 ASP A N 1
ATOM 959 C CA . AS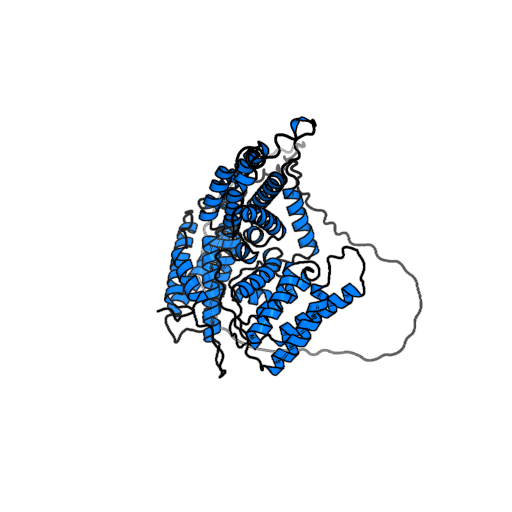P A 1 132 ? -1.680 3.261 -6.922 1.00 87.75 132 ASP A CA 1
ATOM 960 C C . ASP A 1 132 ? -0.541 2.323 -7.346 1.00 87.75 132 ASP A C 1
ATOM 962 O O . ASP A 1 132 ? -0.810 1.221 -7.834 1.00 87.75 132 ASP A O 1
ATOM 966 N N . LEU A 1 133 ? 0.717 2.732 -7.157 1.00 88.56 133 LEU A N 1
ATOM 967 C CA . LEU A 1 133 ? 1.898 1.910 -7.423 1.00 88.56 133 LEU A CA 1
ATOM 968 C C . LEU A 1 133 ? 2.278 1.089 -6.183 1.00 88.56 133 LEU A C 1
ATOM 970 O O . LEU A 1 133 ? 2.300 -0.140 -6.251 1.00 88.56 133 LEU A O 1
ATOM 974 N N . ALA A 1 134 ? 2.487 1.752 -5.042 1.00 90.06 134 ALA A N 1
ATOM 975 C CA . ALA A 1 134 ? 2.946 1.116 -3.808 1.00 90.06 134 ALA A CA 1
ATOM 976 C C . ALA A 1 134 ? 1.949 0.063 -3.296 1.00 90.06 134 ALA A C 1
ATOM 978 O O . ALA A 1 134 ? 2.289 -1.097 -3.066 1.00 90.06 134 ALA A O 1
ATOM 979 N N . LEU A 1 135 ? 0.669 0.429 -3.190 1.00 91.75 135 LEU A N 1
ATOM 980 C CA . LEU A 1 135 ? -0.378 -0.446 -2.652 1.00 91.75 135 LEU A CA 1
ATOM 981 C C . LEU A 1 135 ? -1.118 -1.225 -3.762 1.00 91.75 135 LEU A C 1
ATOM 983 O O . LEU A 1 135 ? -2.319 -1.502 -3.648 1.00 91.75 135 LEU A O 1
ATOM 987 N N . ALA A 1 136 ? -0.432 -1.557 -4.863 1.00 89.56 136 ALA A N 1
ATOM 988 C CA . ALA A 1 136 ? -1.015 -2.193 -6.046 1.00 89.56 136 ALA A CA 1
ATOM 989 C C . ALA A 1 136 ? -1.604 -3.587 -5.747 1.00 89.56 136 ALA A C 1
ATOM 991 O O . ALA A 1 136 ? -0.892 -4.575 -5.579 1.00 89.56 136 ALA A O 1
ATOM 992 N N . GLY A 1 137 ? -2.937 -3.681 -5.730 1.00 84.25 137 GLY A N 1
ATOM 993 C CA . GLY A 1 137 ? -3.664 -4.919 -5.425 1.00 84.25 137 GLY A CA 1
ATOM 994 C C . GLY A 1 137 ? -3.702 -5.297 -3.941 1.00 84.25 137 GLY A C 1
ATOM 995 O O . GLY A 1 137 ? -4.203 -6.373 -3.627 1.00 84.25 137 GLY A O 1
ATOM 996 N N . ARG A 1 138 ? -3.204 -4.432 -3.046 1.00 89.56 138 ARG A N 1
ATOM 997 C CA . ARG A 1 138 ? -3.304 -4.615 -1.594 1.00 89.56 138 ARG A CA 1
ATOM 998 C C . ARG A 1 138 ? -4.675 -4.133 -1.087 1.00 89.56 138 ARG A C 1
ATOM 1000 O O . ARG A 1 138 ? -5.040 -2.989 -1.403 1.00 89.56 138 ARG A O 1
ATOM 1007 N N . PRO A 1 139 ? -5.425 -4.959 -0.328 1.00 90.94 139 PRO A N 1
ATOM 1008 C CA . PRO A 1 139 ? -6.641 -4.519 0.353 1.00 90.94 139 PRO A CA 1
ATOM 1009 C C . PRO A 1 139 ? -6.296 -3.461 1.406 1.00 90.94 139 PRO A C 1
ATOM 1011 O O . PRO A 1 139 ? -5.224 -3.506 2.003 1.00 90.94 139 PRO A O 1
ATOM 1014 N N . VAL A 1 140 ? -7.200 -2.509 1.634 1.00 91.44 140 VAL A N 1
ATOM 1015 C CA . VAL A 1 140 ? -7.046 -1.487 2.684 1.00 91.44 140 VAL A CA 1
ATOM 1016 C C . VAL A 1 140 ? -8.374 -1.365 3.431 1.00 91.44 140 VAL A C 1
ATOM 1018 O O . VAL A 1 140 ? -9.387 -1.095 2.773 1.00 91.44 140 VAL A O 1
ATOM 1021 N N . PRO A 1 141 ? -8.400 -1.581 4.761 1.00 90.25 141 PRO A N 1
ATOM 1022 C CA . PRO A 1 141 ? -9.622 -1.490 5.548 1.00 90.25 141 PRO A CA 1
ATOM 1023 C C . PRO A 1 141 ? -10.149 -0.045 5.570 1.00 90.25 141 PRO A C 1
ATOM 1025 O O . PRO A 1 141 ? -9.372 0.900 5.390 1.00 90.25 141 PRO A O 1
ATOM 1028 N N . PRO A 1 142 ? -11.459 0.162 5.788 1.00 90.00 142 PRO A N 1
ATOM 1029 C CA . PRO A 1 142 ? -11.983 1.494 6.067 1.00 90.00 142 PRO A CA 1
ATOM 1030 C C . PRO A 1 142 ? -11.359 2.030 7.363 1.00 90.00 142 PRO A C 1
ATOM 1032 O O . PRO A 1 142 ? -11.293 1.301 8.347 1.00 90.00 142 PRO A O 1
ATOM 1035 N N . ALA A 1 143 ? -10.923 3.291 7.372 1.00 92.12 143 ALA A N 1
ATOM 1036 C CA . ALA A 1 143 ? -10.406 3.941 8.577 1.00 92.12 143 ALA A CA 1
ATOM 1037 C C . ALA A 1 143 ? -11.484 4.833 9.204 1.00 92.12 143 ALA A C 1
ATOM 1039 O O . ALA A 1 143 ? -12.138 5.608 8.494 1.00 92.12 143 ALA A O 1
ATOM 1040 N N . THR A 1 144 ? -11.681 4.723 10.514 1.00 91.25 144 THR A N 1
ATOM 1041 C CA . THR A 1 144 ? -12.665 5.508 11.267 1.00 91.25 144 THR A CA 1
ATOM 1042 C C . THR A 1 144 ? -12.150 6.926 11.528 1.00 91.25 144 THR A C 1
ATOM 1044 O O . THR A 1 144 ? -10.948 7.191 11.534 1.00 91.25 144 THR A O 1
ATOM 1047 N N . LEU A 1 145 ? -13.074 7.866 11.722 1.00 90.12 145 LEU A N 1
ATOM 1048 C CA . LEU A 1 145 ? -12.801 9.201 12.249 1.00 90.12 145 LEU A CA 1
ATOM 1049 C C . LEU A 1 145 ? -13.448 9.292 13.632 1.00 90.12 145 LEU A C 1
ATOM 1051 O O . LEU A 1 145 ? -14.677 9.289 13.744 1.00 90.12 145 LEU A O 1
ATOM 1055 N N . HIS A 1 146 ? -12.636 9.358 14.691 1.00 84.25 146 HIS A N 1
ATOM 1056 C CA . HIS A 1 146 ? -13.146 9.361 16.062 1.00 84.25 146 HIS A CA 1
ATOM 1057 C C . HIS A 1 146 ? -14.130 10.520 16.318 1.00 84.25 146 HIS A C 1
ATOM 1059 O O . HIS A 1 146 ? -13.955 11.641 15.834 1.00 84.25 146 HIS A O 1
ATOM 1065 N N . ALA A 1 147 ? -15.191 10.275 17.088 1.00 83.38 147 ALA A N 1
ATOM 1066 C CA . ALA A 1 147 ? -16.207 11.290 17.348 1.00 83.38 147 ALA A CA 1
ATOM 1067 C C . ALA A 1 147 ? -15.709 12.328 18.371 1.00 83.38 147 ALA A C 1
ATOM 1069 O O . ALA A 1 147 ? -15.460 12.007 19.531 1.00 83.38 147 ALA A O 1
ATOM 1070 N N . HIS A 1 148 ? -15.635 13.598 17.970 1.00 87.81 148 HIS A N 1
ATOM 1071 C CA . HIS A 1 148 ? -15.333 14.725 18.859 1.00 87.81 148 HIS A CA 1
ATOM 1072 C C . HIS A 1 148 ? -16.487 15.734 18.880 1.00 87.81 148 HIS A C 1
ATOM 1074 O O . HIS A 1 148 ? -17.292 15.806 17.952 1.00 87.81 148 HIS A O 1
ATOM 1080 N N . SER A 1 149 ? -16.562 16.558 19.929 1.00 90.56 149 SER A N 1
ATOM 1081 C CA . SER A 1 149 ? -17.533 17.654 19.972 1.00 90.56 149 SER A CA 1
ATOM 1082 C C . SER A 1 149 ? -17.209 18.718 18.917 1.00 90.56 149 SER A C 1
ATOM 1084 O O . SER A 1 149 ? -16.043 19.052 18.690 1.00 90.56 149 SER A O 1
ATOM 1086 N N . ALA A 1 150 ? -18.244 19.300 18.304 1.00 90.00 150 ALA A N 1
ATOM 1087 C CA . ALA A 1 150 ? -18.083 20.313 17.256 1.00 90.00 150 ALA A CA 1
ATOM 1088 C C . ALA A 1 150 ? -17.238 21.520 17.716 1.00 90.00 150 ALA A C 1
ATOM 1090 O O . ALA A 1 150 ? -16.424 22.030 16.953 1.00 90.00 150 ALA A O 1
ATOM 1091 N N . GLN A 1 151 ? -17.364 21.927 18.986 1.00 92.94 151 GLN A N 1
ATOM 1092 C CA . GLN A 1 151 ? -16.551 22.994 19.578 1.00 92.94 151 GLN A CA 1
ATOM 1093 C C . GLN A 1 151 ? -15.060 22.620 19.673 1.00 92.94 151 GLN A C 1
ATOM 1095 O O . GLN A 1 151 ? -14.206 23.455 19.377 1.00 92.94 151 GLN A O 1
ATOM 1100 N N . ARG A 1 152 ? -14.732 21.370 20.043 1.00 94.00 152 ARG A N 1
ATOM 1101 C CA . ARG A 1 152 ? -13.342 20.884 20.086 1.00 94.00 152 ARG A CA 1
ATOM 1102 C C . ARG A 1 152 ? -12.745 20.819 18.681 1.00 94.00 152 ARG A C 1
ATOM 1104 O O . ARG A 1 152 ? -11.631 21.295 18.490 1.00 94.00 152 ARG A O 1
ATOM 1111 N N . LEU A 1 153 ? -13.492 20.296 17.704 1.00 93.69 153 LEU A N 1
ATOM 1112 C CA . LEU A 1 153 ? -13.050 20.250 16.304 1.00 93.69 153 LEU A CA 1
ATOM 1113 C C . LEU A 1 153 ? -12.831 21.651 15.725 1.00 93.69 153 LEU A C 1
ATOM 1115 O O . LEU A 1 153 ? -11.813 21.876 15.082 1.00 93.69 153 LEU A O 1
ATOM 1119 N N . ALA A 1 154 ? -13.727 22.606 15.995 1.00 94.56 154 ALA A N 1
ATOM 1120 C CA . ALA A 1 154 ? -13.562 23.989 15.549 1.00 94.56 154 ALA A CA 1
ATOM 1121 C C . ALA A 1 154 ? -12.292 24.642 16.125 1.00 94.56 154 ALA A C 1
ATOM 1123 O O . ALA A 1 154 ? -11.558 25.301 15.392 1.00 94.56 154 ALA A O 1
ATOM 1124 N N . HIS A 1 155 ? -11.996 24.422 17.412 1.00 96.44 155 HIS A N 1
ATOM 1125 C CA . HIS A 1 155 ? -10.780 24.943 18.043 1.00 96.44 155 HIS A CA 1
ATOM 1126 C C . HIS A 1 155 ? -9.497 24.297 17.492 1.00 96.44 155 HIS A C 1
ATOM 1128 O O . HIS A 1 155 ? -8.561 25.014 17.142 1.00 96.44 155 HIS A O 1
ATOM 1134 N N . ILE A 1 156 ? -9.456 22.962 17.377 1.00 96.12 156 ILE A N 1
ATOM 1135 C CA . ILE A 1 156 ? -8.292 22.247 16.822 1.00 96.12 156 ILE A CA 1
ATOM 1136 C C . ILE A 1 156 ? -8.071 22.651 15.362 1.00 96.12 156 ILE A C 1
ATOM 1138 O O . ILE A 1 156 ? -6.944 22.942 14.976 1.00 96.12 156 ILE A O 1
ATOM 1142 N N . ARG A 1 157 ? -9.136 22.738 14.557 1.00 95.38 157 ARG A N 1
ATOM 1143 C CA . ARG A 1 157 ? -9.029 23.129 13.149 1.00 95.38 157 ARG A CA 1
ATOM 1144 C C . ARG A 1 157 ? -8.532 24.565 12.972 1.00 95.38 157 ARG A C 1
ATOM 1146 O O . ARG A 1 157 ? -7.727 24.788 12.081 1.00 95.38 157 ARG A O 1
ATOM 1153 N N . ALA A 1 158 ? -8.936 25.511 13.822 1.00 96.44 158 ALA A N 1
ATOM 1154 C CA . ALA A 1 158 ? -8.410 26.877 13.761 1.00 96.44 158 ALA A CA 1
ATOM 1155 C C . ALA A 1 158 ? -6.883 26.920 13.983 1.00 96.44 158 ALA A C 1
ATOM 1157 O O . ALA A 1 158 ? -6.172 27.532 13.188 1.00 96.44 158 ALA A O 1
ATOM 1158 N N . ARG A 1 159 ? -6.375 26.201 14.998 1.00 97.44 159 ARG A N 1
ATOM 1159 C CA . ARG A 1 159 ? -4.927 26.037 15.245 1.00 97.44 159 ARG A CA 1
ATOM 1160 C C . ARG A 1 159 ? -4.219 25.340 14.079 1.00 97.44 159 ARG A C 1
ATOM 1162 O O . ARG A 1 159 ? -3.162 25.780 13.639 1.00 97.44 159 ARG A O 1
ATOM 1169 N N . TYR A 1 160 ? -4.836 24.287 13.540 1.00 96.88 160 TYR A N 1
ATOM 1170 C CA . TYR A 1 160 ? -4.316 23.546 12.392 1.00 96.88 160 TYR A CA 1
ATOM 1171 C C . TYR A 1 160 ? -4.192 24.429 11.143 1.00 96.88 160 TYR A C 1
ATOM 1173 O O . TYR A 1 160 ? -3.173 24.396 10.462 1.00 96.88 160 TYR A O 1
ATOM 1181 N N . GLU A 1 161 ? -5.206 25.243 10.841 1.00 96.38 161 GLU A N 1
ATOM 1182 C CA . GLU A 1 161 ? -5.202 26.154 9.692 1.00 96.38 161 GLU A CA 1
ATOM 1183 C C . GLU A 1 161 ? -4.183 27.292 9.860 1.00 96.38 161 GLU A C 1
ATOM 1185 O O . GLU A 1 161 ? -3.523 27.659 8.886 1.00 96.38 161 GLU A O 1
ATOM 1190 N N . GLU A 1 162 ? -3.983 27.797 11.082 1.00 96.19 162 GLU A N 1
ATOM 1191 C CA . GLU A 1 162 ? -2.927 28.767 11.402 1.00 96.19 162 GLU A CA 1
ATOM 1192 C C . GLU A 1 162 ? -1.522 28.181 11.170 1.00 96.19 162 GLU A C 1
ATOM 1194 O O . GLU A 1 162 ? -0.709 28.792 10.471 1.00 96.19 162 GLU A O 1
ATOM 1199 N N . ALA A 1 163 ? -1.259 26.968 11.666 1.00 95.06 163 ALA A N 1
ATOM 1200 C CA . ALA A 1 163 ? 0.017 26.269 11.488 1.00 95.06 163 ALA A CA 1
ATOM 1201 C C . ALA A 1 163 ? 0.248 25.763 10.046 1.00 95.06 163 ALA A C 1
ATOM 1203 O O . ALA A 1 163 ? 1.381 25.697 9.571 1.00 95.06 163 ALA A O 1
ATOM 1204 N N . LEU A 1 164 ? -0.808 25.459 9.289 1.00 93.62 164 LEU A N 1
ATOM 1205 C CA . LEU A 1 164 ? -0.686 25.006 7.900 1.00 93.62 164 LEU A CA 1
ATOM 1206 C C . LEU A 1 164 ? -0.207 26.127 6.957 1.00 93.62 164 LEU A C 1
ATOM 1208 O O . LEU A 1 164 ? 0.482 25.857 5.970 1.00 93.62 164 LEU A O 1
ATOM 1212 N N . LEU A 1 165 ? -0.543 27.389 7.245 1.00 91.31 165 LEU A N 1
ATOM 1213 C CA . LEU A 1 165 ? -0.225 28.524 6.369 1.00 91.31 165 LEU A CA 1
ATOM 1214 C C . LEU A 1 165 ? 1.289 28.744 6.152 1.00 91.31 165 LEU A C 1
ATOM 1216 O O . LEU A 1 165 ? 1.673 28.907 4.992 1.00 91.31 165 LEU A O 1
ATOM 1220 N N . PRO A 1 166 ? 2.166 28.740 7.180 1.00 89.44 166 PRO A N 1
ATOM 1221 C CA . PRO A 1 166 ? 3.618 28.748 6.986 1.00 89.44 166 PRO A CA 1
ATOM 1222 C C . PRO A 1 166 ? 4.130 27.589 6.123 1.00 89.44 166 PRO A C 1
ATOM 1224 O O . PRO A 1 166 ? 4.918 27.822 5.211 1.00 89.44 166 PRO A O 1
ATOM 1227 N N . VAL A 1 167 ? 3.645 26.365 6.357 1.00 86.75 167 VAL A N 1
ATOM 1228 C CA . VAL A 1 167 ? 4.100 25.150 5.654 1.00 86.75 167 VAL A CA 1
ATOM 1229 C C . VAL A 1 167 ? 3.727 25.176 4.167 1.00 86.75 167 VAL A C 1
ATOM 1231 O O . VAL A 1 167 ? 4.529 24.793 3.321 1.00 86.75 167 VAL A O 1
ATOM 1234 N N . LEU A 1 168 ? 2.544 25.693 3.816 1.00 86.44 168 LEU A N 1
ATOM 1235 C CA . LEU A 1 168 ? 2.137 25.873 2.414 1.00 86.44 168 LEU A CA 1
ATOM 1236 C C . LEU A 1 168 ? 2.815 27.066 1.721 1.00 86.44 168 LEU A C 1
ATOM 1238 O O . LEU A 1 168 ? 2.870 27.107 0.494 1.00 86.44 168 LEU A O 1
ATOM 1242 N N . ARG A 1 169 ? 3.305 28.051 2.486 1.00 85.25 169 ARG A N 1
ATOM 1243 C CA . ARG A 1 169 ? 4.041 29.220 1.967 1.00 85.25 169 ARG A CA 1
ATOM 1244 C C . ARG A 1 169 ? 5.548 28.996 1.877 1.00 85.25 169 ARG A C 1
ATOM 1246 O O . ARG A 1 169 ? 6.218 29.791 1.221 1.00 85.25 169 ARG A O 1
ATOM 1253 N N . ALA A 1 170 ? 6.068 27.952 2.518 1.00 77.06 170 ALA A N 1
ATOM 1254 C CA . ALA A 1 170 ? 7.446 27.514 2.373 1.00 77.06 170 ALA A CA 1
ATOM 1255 C C . ALA A 1 170 ? 7.690 27.099 0.915 1.00 77.06 170 ALA A C 1
ATOM 1257 O O . ALA A 1 170 ? 7.310 26.009 0.484 1.00 77.06 170 ALA A O 1
ATOM 1258 N N . GLN A 1 171 ? 8.279 28.015 0.145 1.00 64.94 171 GLN A N 1
ATOM 1259 C CA . GLN A 1 171 ? 8.837 27.713 -1.167 1.00 64.94 171 GLN A CA 1
ATOM 1260 C C . GLN A 1 171 ? 10.085 26.847 -1.001 1.00 64.94 171 GLN A C 1
ATOM 1262 O O . GLN A 1 171 ? 10.689 26.816 0.071 1.00 64.94 171 GLN A O 1
ATOM 1267 N N . ASP A 1 172 ? 10.498 26.194 -2.084 1.00 60.56 172 ASP A N 1
ATOM 1268 C CA . ASP A 1 172 ? 11.716 25.386 -2.130 1.00 60.56 172 ASP A CA 1
ATOM 1269 C C . ASP A 1 172 ? 12.953 26.310 -2.179 1.00 60.56 172 ASP A C 1
ATOM 1271 O O . ASP A 1 172 ? 13.677 26.380 -3.172 1.00 60.56 172 ASP A O 1
ATOM 1275 N N . THR A 1 173 ? 13.175 27.085 -1.110 1.00 51.25 173 THR A N 1
ATOM 1276 C CA . THR A 1 173 ? 14.347 27.950 -0.938 1.00 51.25 173 THR A CA 1
ATOM 1277 C C . THR A 1 173 ? 15.571 27.092 -0.660 1.00 51.25 173 THR A C 1
ATOM 1279 O O . THR A 1 173 ? 15.980 26.896 0.487 1.00 51.25 173 THR A O 1
ATOM 1282 N N . ALA A 1 174 ? 16.150 26.571 -1.735 1.00 45.84 174 ALA A N 1
ATOM 1283 C CA . ALA A 1 174 ? 17.469 25.975 -1.729 1.00 45.84 174 ALA A CA 1
ATOM 1284 C C . ALA A 1 174 ? 18.518 27.052 -1.410 1.00 45.84 174 ALA A C 1
ATOM 1286 O O . ALA A 1 174 ? 18.964 27.738 -2.319 1.00 45.84 174 ALA A O 1
ATOM 1287 N N . GLU A 1 175 ? 18.886 27.202 -0.130 1.00 42.38 175 GLU A N 1
ATOM 1288 C CA . GLU A 1 175 ? 20.228 27.630 0.308 1.00 42.38 175 GLU A CA 1
ATOM 1289 C C . GLU A 1 175 ? 20.404 27.566 1.842 1.00 42.38 175 GLU A C 1
ATOM 1291 O O . GLU A 1 175 ? 20.064 28.487 2.581 1.00 42.38 175 GLU A O 1
ATOM 1296 N N . GLY A 1 176 ? 20.986 26.457 2.314 1.00 48.41 176 GLY A N 1
ATOM 1297 C CA . GLY A 1 176 ? 22.142 26.419 3.231 1.00 48.41 176 GLY A CA 1
ATOM 1298 C C . GLY A 1 176 ? 22.100 27.012 4.651 1.00 48.41 176 GLY A C 1
ATOM 1299 O O . GLY A 1 176 ? 22.992 26.684 5.431 1.00 48.41 176 GLY A O 1
ATOM 1300 N N . ALA A 1 177 ? 21.137 27.853 5.030 1.00 48.72 177 ALA A N 1
ATOM 1301 C CA . ALA A 1 177 ? 21.144 28.560 6.314 1.00 48.72 177 ALA A CA 1
ATOM 1302 C C . ALA A 1 177 ? 19.873 28.320 7.141 1.00 48.72 177 ALA A C 1
ATOM 1304 O O . ALA A 1 177 ? 18.756 28.309 6.622 1.00 48.72 177 ALA A O 1
ATOM 1305 N N . MET A 1 178 ? 20.045 28.213 8.464 1.00 55.75 178 MET A N 1
ATOM 1306 C CA . MET A 1 178 ? 18.963 28.230 9.458 1.00 55.75 178 MET A CA 1
ATOM 1307 C C . MET A 1 178 ? 18.307 29.618 9.510 1.00 55.75 178 MET A C 1
ATOM 1309 O O . MET A 1 178 ? 18.556 30.423 10.406 1.00 55.75 178 MET A O 1
ATOM 1313 N N . SER A 1 179 ? 17.479 29.907 8.509 1.00 71.00 179 SER A N 1
ATOM 1314 C CA . SER A 1 179 ? 16.660 31.111 8.445 1.00 71.00 179 SER A CA 1
ATOM 1315 C C . SER A 1 179 ? 15.618 31.115 9.566 1.00 71.00 179 SER A C 1
ATOM 1317 O O . SER A 1 179 ? 15.113 30.068 9.981 1.00 71.00 179 SER A O 1
ATOM 1319 N N . VAL A 1 180 ? 15.214 32.312 9.999 1.00 73.94 180 VAL A N 1
ATOM 1320 C CA . VAL A 1 180 ? 14.037 32.494 10.866 1.00 73.94 180 VAL A CA 1
ATOM 1321 C C . VAL A 1 180 ? 12.800 31.839 10.234 1.00 73.94 180 VAL A C 1
ATOM 1323 O O . VAL A 1 180 ? 11.985 31.260 10.947 1.00 73.94 180 VAL A O 1
ATOM 1326 N N . ALA A 1 181 ? 12.696 31.838 8.898 1.00 76.19 181 ALA A N 1
ATOM 1327 C CA . ALA A 1 181 ? 11.635 31.138 8.177 1.00 76.19 181 ALA A CA 1
ATOM 1328 C C . ALA A 1 181 ? 11.657 29.616 8.421 1.00 76.19 181 ALA A C 1
ATOM 1330 O O . ALA A 1 181 ? 10.612 29.034 8.693 1.00 76.19 181 ALA A O 1
ATOM 1331 N N . THR A 1 182 ? 12.833 28.980 8.406 1.00 79.25 182 THR A N 1
ATOM 1332 C CA . THR A 1 182 ? 12.996 27.537 8.659 1.00 79.25 182 THR A CA 1
ATOM 1333 C C . THR A 1 182 ? 12.576 27.165 10.081 1.00 79.25 182 THR A C 1
ATOM 1335 O O . THR A 1 182 ? 11.903 26.156 10.287 1.00 79.25 182 THR A O 1
ATOM 1338 N N . LEU A 1 183 ? 12.911 28.005 11.068 1.00 83.00 183 LEU A N 1
ATOM 1339 C CA . LEU A 1 183 ? 12.470 27.826 12.457 1.00 83.00 183 LEU A CA 1
ATOM 1340 C C . LEU A 1 183 ? 10.948 27.970 12.610 1.00 83.00 183 LEU A C 1
ATOM 1342 O O . LEU A 1 183 ? 10.338 27.179 13.325 1.00 83.00 183 LEU A O 1
ATOM 1346 N N . VAL A 1 184 ? 10.331 28.933 11.916 1.00 86.19 184 VAL A N 1
ATOM 1347 C CA . VAL A 1 184 ? 8.867 29.109 11.903 1.00 86.19 184 VAL A CA 1
ATOM 1348 C C . VAL A 1 184 ? 8.169 27.917 11.243 1.00 86.19 184 VAL A C 1
ATOM 1350 O O . VAL A 1 184 ? 7.190 27.419 11.790 1.00 86.19 184 VAL A O 1
ATOM 1353 N N . VAL A 1 185 ? 8.681 27.417 10.113 1.00 86.44 185 VAL A N 1
ATOM 1354 C CA . VAL A 1 185 ? 8.142 26.217 9.444 1.00 86.44 185 VAL A CA 1
ATOM 1355 C C . VAL A 1 185 ? 8.271 24.988 10.344 1.00 86.44 185 VAL A C 1
ATOM 1357 O O . VAL A 1 185 ? 7.310 24.235 10.467 1.00 86.44 185 VAL A O 1
ATOM 1360 N N . LYS A 1 186 ? 9.402 24.812 11.040 1.00 87.25 186 LYS A N 1
ATOM 1361 C CA . LYS A 1 186 ? 9.575 23.719 12.006 1.00 87.25 186 LYS A CA 1
ATOM 1362 C C . LYS A 1 186 ? 8.563 23.796 13.156 1.00 87.25 186 LYS A C 1
ATOM 1364 O O . LYS A 1 186 ? 7.862 22.822 13.392 1.00 87.25 186 LYS A O 1
ATOM 1369 N N . ALA A 1 187 ? 8.436 24.950 13.812 1.00 90.44 187 ALA A N 1
ATOM 1370 C CA . ALA A 1 187 ? 7.474 25.130 14.903 1.00 90.44 187 ALA A CA 1
ATOM 1371 C C . ALA A 1 187 ? 6.016 24.933 14.440 1.00 90.44 187 ALA A C 1
ATOM 1373 O O . ALA A 1 187 ? 5.185 24.419 15.186 1.00 90.44 187 ALA A O 1
ATOM 1374 N N . ALA A 1 188 ? 5.709 25.303 13.195 1.00 91.50 188 ALA A N 1
ATOM 1375 C CA . ALA A 1 188 ? 4.413 25.044 12.584 1.00 91.50 188 ALA A CA 1
ATOM 1376 C C . ALA A 1 188 ? 4.169 23.541 12.338 1.00 91.50 188 ALA A C 1
ATOM 1378 O O . ALA A 1 188 ? 3.075 23.053 12.604 1.00 91.50 188 ALA A O 1
ATOM 1379 N N . LEU A 1 189 ? 5.181 22.788 11.895 1.00 90.12 189 LEU A N 1
ATOM 1380 C CA . LEU A 1 189 ? 5.107 21.326 11.761 1.00 90.12 189 LEU A CA 1
ATOM 1381 C C . LEU A 1 189 ? 4.918 20.636 13.123 1.00 90.12 189 LEU A C 1
ATOM 1383 O O . LEU A 1 189 ? 4.062 19.758 13.236 1.00 90.12 189 LEU A O 1
ATOM 1387 N N . ASP A 1 190 ? 5.629 21.088 14.162 1.00 92.19 190 ASP A N 1
ATOM 1388 C CA . ASP A 1 190 ? 5.464 20.597 15.539 1.00 92.19 190 ASP A CA 1
ATOM 1389 C C . ASP A 1 190 ? 4.012 20.814 16.045 1.00 92.19 190 ASP A C 1
ATOM 1391 O O . ASP A 1 190 ? 3.416 19.920 16.651 1.00 92.19 190 ASP A O 1
ATOM 1395 N N . GLU A 1 191 ? 3.394 21.965 15.743 1.00 95.38 191 GLU A N 1
ATOM 1396 C CA . GLU A 1 191 ? 1.994 22.271 16.096 1.00 95.38 191 GLU A CA 1
ATOM 1397 C C . GLU A 1 191 ? 0.969 21.474 15.258 1.00 95.38 191 GLU A C 1
ATOM 1399 O O . GLU A 1 191 ? -0.067 21.052 15.785 1.00 95.38 191 GLU A O 1
ATOM 1404 N N . LEU A 1 192 ? 1.252 21.201 13.976 1.00 94.62 192 LEU A N 1
ATOM 1405 C CA . LEU A 1 192 ? 0.431 20.315 13.136 1.00 94.62 192 LEU A CA 1
ATOM 1406 C C . LEU A 1 192 ? 0.442 18.873 13.670 1.00 94.62 192 LEU A C 1
ATOM 1408 O O . LEU A 1 192 ? -0.621 18.253 13.773 1.00 94.62 192 LEU A O 1
ATOM 1412 N N . GLU A 1 193 ? 1.612 18.353 14.055 1.00 94.00 193 GLU A N 1
ATOM 1413 C CA . GLU A 1 193 ? 1.748 17.051 14.722 1.00 94.00 193 GLU A CA 1
ATOM 1414 C C . GLU A 1 193 ? 0.999 17.021 16.059 1.00 94.00 193 GLU A C 1
ATOM 1416 O O . GLU A 1 193 ? 0.235 16.086 16.314 1.00 94.00 193 GLU A O 1
ATOM 1421 N N . ALA A 1 194 ? 1.139 18.063 16.885 1.00 95.38 194 ALA A N 1
ATOM 1422 C CA . ALA A 1 194 ? 0.425 18.174 18.154 1.00 95.38 194 ALA A CA 1
ATOM 1423 C C . ALA A 1 194 ? -1.102 18.197 17.964 1.00 95.38 194 ALA A C 1
ATOM 1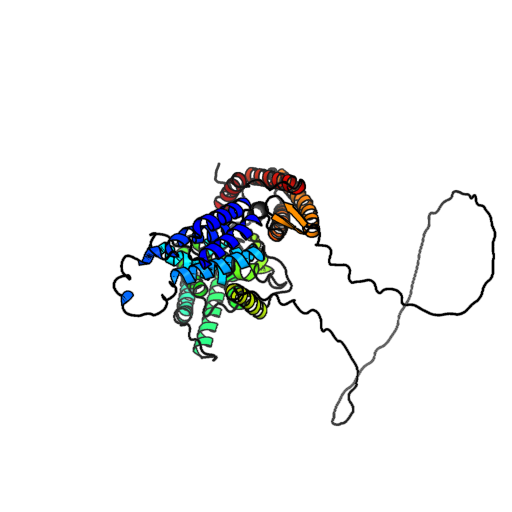425 O O . ALA A 1 194 ? -1.836 17.614 18.768 1.00 95.38 194 ALA A O 1
ATOM 1426 N N . CYS A 1 195 ? -1.608 18.842 16.909 1.00 96.31 195 CYS A N 1
ATOM 1427 C CA . CYS A 1 195 ? -3.031 18.830 16.567 1.00 96.31 195 CYS A CA 1
ATOM 1428 C C . CYS A 1 195 ? -3.511 17.446 16.101 1.00 96.31 195 CYS A C 1
ATOM 1430 O O . CYS A 1 195 ? -4.566 17.001 16.548 1.00 96.31 195 CYS A O 1
ATOM 1432 N N . ILE A 1 196 ? -2.736 16.741 15.269 1.00 95.75 196 ILE A N 1
ATOM 1433 C CA . ILE A 1 196 ? -3.051 15.368 14.828 1.00 95.75 196 ILE A CA 1
ATOM 1434 C C . ILE A 1 196 ? -3.073 14.405 16.026 1.00 95.75 196 ILE A C 1
ATOM 1436 O O . ILE A 1 196 ? -4.026 13.644 16.190 1.00 95.75 196 ILE A O 1
ATOM 1440 N N . ALA A 1 197 ? -2.084 14.489 16.920 1.00 93.25 197 ALA A N 1
ATOM 1441 C CA . ALA A 1 197 ? -2.021 13.667 18.128 1.00 93.25 197 ALA A CA 1
ATOM 1442 C C . ALA A 1 197 ? -3.212 13.904 19.082 1.00 93.25 197 ALA A C 1
ATOM 1444 O O . ALA A 1 197 ? -3.687 12.967 19.716 1.00 93.25 197 ALA A O 1
ATOM 1445 N N . GLN A 1 198 ? -3.748 15.130 19.150 1.00 94.00 198 GLN A N 1
ATOM 1446 C CA . GLN A 1 198 ? -4.958 15.454 19.926 1.00 94.00 198 GLN A CA 1
ATOM 1447 C C . GLN A 1 198 ? -6.261 14.876 19.337 1.00 94.00 198 GLN A C 1
ATOM 1449 O O . GLN A 1 198 ? -7.290 14.919 20.023 1.00 94.00 198 GLN A O 1
ATOM 1454 N N . LEU A 1 199 ? -6.254 14.397 18.090 1.00 93.19 199 LEU A N 1
ATOM 1455 C CA . LEU A 1 199 ? -7.414 13.807 17.404 1.00 93.19 199 LEU A CA 1
ATOM 1456 C C . LEU A 1 199 ? -7.400 12.270 17.433 1.00 93.19 199 LEU A C 1
ATOM 1458 O O . LEU A 1 199 ? -8.450 11.656 17.283 1.00 93.19 199 LEU A O 1
ATOM 1462 N N . ALA A 1 200 ? -6.231 11.657 17.638 1.00 91.75 200 ALA A N 1
ATOM 1463 C CA . ALA A 1 200 ? -6.075 10.208 17.670 1.00 91.75 200 ALA A CA 1
ATOM 1464 C C . ALA A 1 200 ? -6.785 9.568 18.877 1.00 91.75 200 ALA A C 1
ATOM 1466 O O . ALA A 1 200 ? -6.545 9.925 20.034 1.00 91.75 200 ALA A O 1
ATOM 1467 N N . GLY A 1 201 ? -7.656 8.602 18.593 1.00 85.69 201 GLY A N 1
ATOM 1468 C CA . GLY A 1 201 ? -8.269 7.697 19.555 1.00 85.69 201 GLY A CA 1
ATOM 1469 C C . GLY A 1 201 ? -7.524 6.363 19.683 1.00 85.69 201 GLY A C 1
ATOM 1470 O O . GLY A 1 201 ? -6.421 6.172 19.176 1.00 85.69 201 GLY A O 1
ATOM 1471 N N . SER A 1 202 ? -8.152 5.418 20.386 1.00 83.31 202 SER A N 1
ATOM 1472 C CA . SER A 1 202 ? -7.595 4.089 20.683 1.00 83.31 202 SER A CA 1
ATOM 1473 C C . SER A 1 202 ? -7.961 2.996 19.668 1.00 83.31 202 SER A C 1
ATOM 1475 O O . SER A 1 202 ? -7.583 1.844 19.865 1.00 83.31 202 SER A O 1
ATOM 1477 N N . ASP A 1 203 ? -8.728 3.317 18.624 1.00 85.69 203 ASP A N 1
ATOM 1478 C CA . ASP A 1 203 ? -9.111 2.367 17.570 1.00 85.69 203 ASP A CA 1
ATOM 1479 C C . ASP A 1 203 ? -7.882 2.049 16.682 1.00 85.69 203 ASP A C 1
ATOM 1481 O O . ASP A 1 203 ? -7.233 2.979 16.193 1.00 85.69 203 ASP A O 1
ATOM 1485 N N . PRO A 1 204 ? -7.527 0.765 16.461 1.00 87.88 204 PRO A N 1
ATOM 1486 C CA . PRO A 1 204 ? -6.484 0.355 15.514 1.00 87.88 204 PRO A CA 1
ATOM 1487 C C . PRO A 1 204 ? -6.625 0.953 14.115 1.00 87.88 204 PRO A C 1
ATOM 1489 O O . PRO A 1 204 ? -5.623 1.251 13.466 1.00 87.88 204 PRO A O 1
ATOM 1492 N N . TYR A 1 205 ? -7.862 1.186 13.679 1.00 91.06 205 TYR A N 1
ATOM 1493 C CA . TYR A 1 205 ? -8.183 1.731 12.367 1.00 91.06 205 TYR A CA 1
ATOM 1494 C C . TYR A 1 205 ? -8.579 3.214 12.407 1.00 91.06 205 TYR A C 1
ATOM 1496 O O . TYR A 1 205 ? -9.145 3.712 11.435 1.00 91.06 205 TYR A O 1
ATOM 1504 N N . ASP A 1 206 ? -8.250 3.952 13.475 1.00 92.19 206 ASP A N 1
ATOM 1505 C CA . ASP A 1 206 ? -8.407 5.411 13.487 1.00 92.19 206 ASP A CA 1
ATOM 1506 C C . ASP A 1 206 ? -7.473 6.062 12.454 1.00 92.19 206 ASP A C 1
ATOM 1508 O O . ASP A 1 206 ? -6.244 5.914 12.498 1.00 92.19 206 ASP A O 1
ATOM 1512 N N . PHE A 1 207 ? -8.052 6.839 11.540 1.00 95.31 207 PHE A N 1
ATOM 1513 C CA . PHE A 1 207 ? -7.295 7.623 10.574 1.00 95.31 207 PHE A CA 1
ATOM 1514 C C . PHE A 1 207 ? -6.306 8.586 11.248 1.00 95.31 207 PHE A C 1
ATOM 1516 O O . PHE A 1 207 ? -5.206 8.786 10.732 1.00 95.31 207 PHE A O 1
ATOM 1523 N N . TRP A 1 208 ? -6.639 9.158 12.407 1.00 95.56 208 TRP A N 1
ATOM 1524 C CA . TRP A 1 208 ? -5.755 10.097 13.099 1.00 95.56 208 TRP A CA 1
ATOM 1525 C C . TRP A 1 208 ? -4.542 9.415 13.738 1.00 95.56 208 TRP A C 1
ATOM 1527 O O . TRP A 1 208 ? -3.467 10.015 13.769 1.00 95.56 208 TRP A O 1
ATOM 1537 N N . ARG A 1 209 ? -4.656 8.140 14.144 1.00 94.38 209 ARG A N 1
ATOM 1538 C CA . ARG A 1 209 ? -3.499 7.319 14.552 1.00 94.38 209 ARG A CA 1
ATOM 1539 C C . ARG A 1 209 ? -2.582 7.038 13.356 1.00 94.38 209 ARG A C 1
ATOM 1541 O O . ARG A 1 209 ? -1.367 7.202 13.471 1.00 94.38 209 ARG A O 1
ATOM 1548 N N . LEU A 1 210 ? -3.153 6.707 12.192 1.00 95.50 210 LEU A N 1
ATOM 1549 C CA . LEU A 1 210 ? -2.396 6.539 10.944 1.00 95.50 210 LEU A CA 1
ATOM 1550 C C . LEU A 1 210 ? -1.691 7.843 10.514 1.00 95.50 210 LEU A C 1
ATOM 1552 O O . LEU A 1 210 ? -0.507 7.831 10.175 1.00 95.50 210 LEU A O 1
ATOM 1556 N N . ALA A 1 211 ? -2.396 8.975 10.572 1.00 95.81 211 ALA A N 1
ATOM 1557 C CA . ALA A 1 211 ? -1.851 10.292 10.252 1.00 95.81 211 ALA A CA 1
ATOM 1558 C C . ALA A 1 211 ? -0.734 10.716 11.222 1.00 95.81 211 ALA A C 1
ATOM 1560 O O . ALA A 1 211 ? 0.260 11.286 10.776 1.00 95.81 211 ALA A O 1
ATOM 1561 N N . ALA A 1 212 ? -0.852 10.403 12.519 1.00 94.25 212 ALA A N 1
ATOM 1562 C CA . ALA A 1 212 ? 0.197 10.662 13.507 1.00 94.25 212 ALA A CA 1
ATOM 1563 C C . ALA A 1 212 ? 1.476 9.868 13.197 1.00 94.25 212 ALA A C 1
ATOM 1565 O O . ALA A 1 212 ? 2.566 10.439 13.198 1.00 94.25 212 ALA A O 1
ATOM 1566 N N . GLY A 1 213 ? 1.345 8.575 12.875 1.00 91.94 213 GLY A N 1
ATOM 1567 C CA . GLY A 1 213 ? 2.471 7.742 12.444 1.00 91.94 213 GLY A CA 1
ATOM 1568 C C . GLY A 1 213 ? 3.156 8.296 11.191 1.00 91.94 213 GLY A C 1
ATOM 1569 O O . GLY A 1 213 ? 4.371 8.477 11.186 1.00 91.94 213 GLY A O 1
ATOM 1570 N N . CYS A 1 214 ? 2.373 8.646 10.165 1.00 92.25 214 CYS A N 1
ATOM 1571 C CA . CYS A 1 214 ? 2.887 9.221 8.918 1.00 92.25 214 CYS A CA 1
ATOM 1572 C C . CYS A 1 214 ? 3.604 10.564 9.128 1.00 92.25 214 CYS A C 1
ATOM 1574 O O . CYS A 1 214 ? 4.663 10.780 8.545 1.00 92.25 214 CYS A O 1
ATOM 1576 N N . ALA A 1 215 ? 3.063 11.462 9.958 1.00 90.94 215 ALA A N 1
ATOM 1577 C CA . ALA A 1 215 ? 3.694 12.754 10.229 1.00 90.94 215 ALA A CA 1
ATOM 1578 C C . ALA A 1 215 ? 5.056 12.587 10.929 1.00 90.94 215 ALA A C 1
ATOM 1580 O O . ALA A 1 215 ? 6.035 13.212 10.522 1.00 90.94 215 ALA A O 1
ATOM 1581 N N . ARG A 1 216 ? 5.144 11.677 11.912 1.00 87.94 216 ARG A N 1
ATOM 1582 C CA . ARG A 1 216 ? 6.407 11.351 12.597 1.00 87.94 216 ARG A CA 1
ATOM 1583 C C . ARG A 1 216 ? 7.435 10.718 11.660 1.00 87.94 216 ARG A C 1
ATOM 1585 O O . ARG A 1 216 ? 8.594 11.115 11.718 1.00 87.94 216 ARG A O 1
ATOM 1592 N N . ALA A 1 217 ? 7.025 9.788 10.793 1.00 84.62 217 ALA A N 1
ATOM 1593 C CA . ALA A 1 217 ? 7.917 9.165 9.811 1.00 84.62 217 ALA A CA 1
ATOM 1594 C C . ALA A 1 217 ? 8.538 10.222 8.881 1.00 84.62 217 ALA A C 1
ATOM 1596 O O . ALA A 1 217 ? 9.759 10.363 8.850 1.00 84.62 217 ALA A O 1
ATOM 1597 N N . LEU A 1 218 ? 7.699 11.071 8.268 1.00 83.94 218 LEU A N 1
ATOM 1598 C CA . LEU A 1 218 ? 8.139 12.179 7.409 1.00 83.94 218 LEU A CA 1
ATOM 1599 C C . LEU A 1 218 ? 9.092 13.159 8.122 1.00 83.94 218 LEU A C 1
ATOM 1601 O O . LEU A 1 218 ? 9.944 13.771 7.472 1.00 83.94 218 LEU A O 1
ATOM 1605 N N . ARG A 1 219 ? 8.959 13.330 9.449 1.00 80.75 219 ARG A N 1
ATOM 1606 C CA . ARG A 1 219 ? 9.877 14.145 10.264 1.00 80.75 219 ARG A CA 1
ATOM 1607 C C . ARG A 1 219 ? 11.250 13.505 10.426 1.00 80.75 219 ARG A C 1
ATOM 1609 O O . ARG A 1 219 ? 12.244 14.226 10.387 1.00 80.75 219 ARG A O 1
ATOM 1616 N N . VAL A 1 220 ? 11.306 12.191 10.637 1.00 77.38 220 VAL A N 1
ATOM 1617 C CA . VAL A 1 220 ? 12.561 11.443 10.826 1.00 77.38 220 VAL A CA 1
ATOM 1618 C C . VAL A 1 220 ? 13.347 11.355 9.518 1.00 77.38 220 VAL A C 1
ATOM 1620 O O . VAL A 1 220 ? 14.552 11.594 9.526 1.00 77.38 220 VAL A O 1
ATOM 1623 N N . SER A 1 221 ? 12.665 11.107 8.397 1.00 70.19 221 SER A N 1
ATOM 1624 C CA . SER A 1 221 ? 13.262 11.064 7.053 1.00 70.19 221 SER A CA 1
ATOM 1625 C C . SER A 1 221 ? 13.608 12.451 6.479 1.00 70.19 221 SER A C 1
ATOM 1627 O O . SER A 1 221 ? 14.273 12.566 5.455 1.00 70.19 221 SER A O 1
ATOM 1629 N N . GLY A 1 222 ? 13.200 13.538 7.146 1.00 66.62 222 GLY A N 1
ATOM 1630 C CA . GLY A 1 222 ? 13.554 14.913 6.769 1.00 66.62 222 GLY A CA 1
ATOM 1631 C C . GLY A 1 222 ? 12.760 15.490 5.590 1.00 66.62 222 GLY A C 1
ATOM 1632 O O . GLY A 1 222 ? 12.952 16.655 5.234 1.00 66.62 222 GLY A O 1
ATOM 1633 N N . HIS A 1 223 ? 11.819 14.728 5.027 1.00 63.34 223 HIS A N 1
ATOM 1634 C CA . HIS A 1 223 ? 11.052 15.097 3.831 1.00 63.34 223 HIS A CA 1
ATOM 1635 C C . HIS A 1 223 ? 10.084 16.285 4.049 1.00 63.34 223 HIS A C 1
ATOM 1637 O O . HIS A 1 223 ? 9.705 16.954 3.087 1.00 63.34 223 HIS A O 1
ATOM 1643 N N . LEU A 1 224 ? 9.729 16.626 5.299 1.00 59.66 224 LEU A N 1
ATOM 1644 C CA . LEU A 1 224 ? 8.662 17.593 5.643 1.00 59.66 224 LEU A CA 1
ATOM 1645 C C . LEU A 1 224 ? 8.698 18.968 4.947 1.00 59.66 224 LEU A C 1
ATOM 1647 O O . LEU A 1 224 ? 7.633 19.522 4.677 1.00 59.66 224 LEU A O 1
ATOM 1651 N N . SER A 1 225 ? 9.876 19.566 4.729 1.00 54.81 225 SER A N 1
ATOM 1652 C CA . SER A 1 225 ? 9.966 20.983 4.319 1.00 54.81 225 SER A CA 1
ATOM 1653 C C . SER A 1 225 ? 10.077 21.210 2.807 1.00 54.81 225 SER A C 1
ATOM 1655 O O . SER A 1 225 ? 9.925 22.350 2.371 1.00 54.81 225 SER A O 1
ATOM 1657 N N . ALA A 1 226 ? 10.358 20.165 2.024 1.00 58.84 226 ALA A N 1
ATOM 1658 C CA . ALA A 1 226 ? 10.565 20.258 0.575 1.00 58.84 226 ALA A CA 1
ATOM 1659 C C . ALA A 1 226 ? 9.718 19.248 -0.221 1.00 58.84 226 ALA A C 1
ATOM 1661 O O . ALA A 1 226 ? 9.389 19.509 -1.379 1.00 58.84 226 ALA A O 1
ATOM 1662 N N . ASP A 1 227 ? 9.294 18.128 0.377 1.00 73.25 227 ASP A N 1
ATOM 1663 C CA . ASP A 1 227 ? 8.482 17.128 -0.320 1.00 73.25 227 ASP A CA 1
ATOM 1664 C C . ASP A 1 227 ? 7.074 17.697 -0.642 1.00 73.25 227 ASP A C 1
ATOM 1666 O O . ASP A 1 227 ? 6.316 18.074 0.267 1.00 73.25 227 ASP A O 1
ATOM 1670 N N . PRO A 1 228 ? 6.680 17.807 -1.929 1.00 78.50 228 PRO A N 1
ATOM 1671 C CA . PRO A 1 228 ? 5.326 18.215 -2.295 1.00 78.50 228 PRO A CA 1
ATOM 1672 C C . PRO A 1 228 ? 4.255 17.243 -1.777 1.00 78.50 228 PRO A C 1
ATOM 1674 O O . PRO A 1 228 ? 3.141 17.690 -1.492 1.00 78.50 228 PRO A O 1
ATOM 1677 N N . ASP A 1 229 ? 4.564 15.954 -1.606 1.00 79.50 229 ASP A N 1
ATOM 1678 C CA . ASP A 1 229 ? 3.613 14.973 -1.082 1.00 79.50 229 ASP A CA 1
ATOM 1679 C C . ASP A 1 229 ? 3.403 15.136 0.438 1.00 79.50 229 ASP A C 1
ATOM 1681 O O . ASP A 1 229 ? 2.269 14.990 0.903 1.00 79.50 229 ASP A O 1
ATOM 1685 N N . ALA A 1 230 ? 4.409 15.593 1.197 1.00 82.88 230 ALA A N 1
ATOM 1686 C CA . ALA A 1 230 ? 4.241 15.989 2.603 1.00 82.88 230 ALA A CA 1
ATOM 1687 C C . ALA A 1 230 ? 3.318 17.217 2.749 1.00 82.88 230 ALA A C 1
ATOM 1689 O O . ALA A 1 230 ? 2.346 17.189 3.511 1.00 82.88 230 ALA A O 1
ATOM 1690 N N . ARG A 1 231 ? 3.535 18.276 1.949 1.00 86.94 231 ARG A N 1
ATOM 1691 C CA . ARG A 1 231 ? 2.639 19.455 1.907 1.00 86.94 231 ARG A CA 1
ATOM 1692 C C . ARG A 1 231 ? 1.206 19.064 1.510 1.00 86.94 231 ARG A C 1
ATOM 1694 O O . ARG A 1 231 ? 0.235 19.537 2.108 1.00 86.94 231 ARG A O 1
ATOM 1701 N N . ARG A 1 232 ? 1.058 18.149 0.543 1.00 89.31 232 ARG A N 1
ATOM 1702 C CA . ARG A 1 232 ? -0.236 17.599 0.099 1.00 89.31 232 ARG A CA 1
ATOM 1703 C C . ARG A 1 232 ? -0.926 16.761 1.179 1.00 89.31 232 ARG A C 1
ATOM 1705 O O . ARG A 1 232 ? -2.152 16.817 1.279 1.00 89.31 232 ARG A O 1
ATOM 1712 N N . PHE A 1 233 ? -0.171 16.010 1.980 1.00 92.38 233 PHE A N 1
ATOM 1713 C CA . PHE A 1 233 ? -0.682 15.241 3.115 1.00 92.38 233 PHE A CA 1
ATOM 1714 C C . PHE A 1 233 ? -1.322 16.157 4.169 1.00 92.38 233 PHE A C 1
ATOM 1716 O O . PHE A 1 233 ? -2.514 16.002 4.441 1.00 92.38 233 PHE A O 1
ATOM 1723 N N . PHE A 1 234 ? -0.611 17.171 4.678 1.00 92.94 234 PHE A N 1
ATOM 1724 C CA . PHE A 1 234 ? -1.183 18.098 5.670 1.00 92.94 234 PHE A CA 1
ATOM 1725 C C . PHE A 1 234 ? -2.398 18.873 5.120 1.00 92.94 234 PHE A C 1
ATOM 1727 O O . PHE A 1 234 ? -3.415 19.017 5.802 1.00 92.94 234 PHE A O 1
ATOM 1734 N N . ALA A 1 235 ? -2.367 19.286 3.847 1.00 93.56 235 ALA A N 1
ATOM 1735 C CA . ALA A 1 235 ? -3.528 19.903 3.200 1.00 93.56 235 ALA A CA 1
ATOM 1736 C C . ALA A 1 235 ? -4.751 18.961 3.139 1.00 93.56 235 ALA A C 1
ATOM 1738 O O . ALA A 1 235 ? -5.877 19.390 3.403 1.00 93.56 235 ALA A O 1
ATOM 1739 N N . ARG A 1 236 ? -4.549 17.668 2.838 1.00 94.81 236 ARG A N 1
ATOM 1740 C CA . ARG A 1 236 ? -5.615 16.649 2.855 1.00 94.81 236 ARG A CA 1
ATOM 1741 C C . ARG A 1 236 ? -6.124 16.357 4.274 1.00 94.81 236 ARG A C 1
ATOM 1743 O O . ARG A 1 236 ? -7.323 16.147 4.440 1.00 94.81 236 ARG A O 1
ATOM 1750 N N . CYS A 1 237 ? -5.270 16.415 5.295 1.00 95.56 237 CYS A N 1
ATOM 1751 C CA . CYS A 1 237 ? -5.687 16.303 6.696 1.00 95.56 237 CYS A CA 1
ATOM 1752 C C . CYS A 1 237 ? -6.606 17.461 7.131 1.00 95.56 237 CYS A C 1
ATOM 1754 O O . CYS A 1 237 ? -7.591 17.214 7.825 1.00 95.56 237 CYS A O 1
ATOM 1756 N N . ASN A 1 238 ? -6.397 18.696 6.651 1.00 95.44 238 ASN A N 1
ATOM 1757 C CA . ASN A 1 238 ? -7.361 19.780 6.908 1.00 95.44 238 ASN A CA 1
ATOM 1758 C C . ASN A 1 238 ? -8.743 19.512 6.268 1.00 95.44 238 ASN A C 1
ATOM 1760 O O . ASN A 1 238 ? -9.780 19.853 6.839 1.00 95.44 238 ASN A O 1
ATOM 1764 N N . LEU A 1 239 ? -8.780 18.861 5.098 1.00 94.00 239 LEU A N 1
ATOM 1765 C CA . LEU A 1 239 ? -10.043 18.433 4.484 1.00 94.00 239 LEU A CA 1
ATOM 1766 C C . LEU A 1 239 ? -10.732 17.341 5.319 1.00 94.00 239 LEU A C 1
ATOM 1768 O O . LEU A 1 239 ? -11.934 17.442 5.553 1.00 94.00 239 LEU A O 1
ATOM 1772 N N . ALA A 1 240 ? -9.978 16.371 5.847 1.00 93.88 240 ALA A N 1
ATOM 1773 C CA . ALA A 1 240 ? -10.509 15.352 6.756 1.00 93.88 240 ALA A CA 1
ATOM 1774 C C . ALA A 1 240 ? -11.086 15.958 8.050 1.00 93.88 240 ALA A C 1
ATOM 1776 O O . ALA A 1 240 ? -12.167 15.559 8.477 1.00 93.88 240 ALA A O 1
ATOM 1777 N N . LEU A 1 241 ? -10.436 16.979 8.625 1.00 94.25 241 LEU A N 1
ATOM 1778 C CA . LEU A 1 241 ? -10.981 17.765 9.743 1.00 94.25 241 LEU A CA 1
ATOM 1779 C C . LEU A 1 241 ? -12.314 18.444 9.385 1.00 94.25 241 LEU A C 1
ATOM 1781 O O . LEU A 1 241 ? -13.249 18.457 10.189 1.00 94.25 241 LEU A O 1
ATOM 1785 N N . ALA A 1 242 ? -12.423 19.011 8.180 1.00 90.69 242 ALA A N 1
ATOM 1786 C CA . ALA A 1 242 ? -13.661 19.625 7.705 1.00 90.69 242 ALA A CA 1
ATOM 1787 C C . ALA A 1 242 ? -14.782 18.593 7.475 1.00 90.69 242 ALA A C 1
ATOM 1789 O O . ALA A 1 242 ? -15.941 18.883 7.767 1.00 90.69 242 ALA A O 1
ATOM 1790 N N . ASP A 1 243 ? -14.449 17.396 6.993 1.00 91.06 243 ASP A N 1
ATOM 1791 C CA . ASP A 1 243 ? -15.384 16.283 6.795 1.00 91.06 243 ASP A CA 1
ATOM 1792 C C . ASP A 1 243 ? -15.862 15.685 8.126 1.00 91.06 243 ASP A C 1
ATOM 1794 O O . ASP A 1 243 ? -17.065 15.507 8.336 1.00 91.06 243 ASP A O 1
ATOM 1798 N N . GLN A 1 244 ? -14.955 15.490 9.080 1.00 91.06 244 GLN A N 1
ATOM 1799 C CA . GLN A 1 244 ? -15.274 15.074 10.447 1.00 91.06 244 GLN A CA 1
ATOM 1800 C C . GLN A 1 244 ? -16.191 16.094 11.146 1.00 91.06 244 GLN A C 1
ATOM 1802 O O . GLN A 1 244 ? -17.163 15.715 11.799 1.00 91.06 244 GLN A O 1
ATOM 1807 N N . ALA A 1 245 ? -15.964 17.398 10.939 1.00 90.06 245 ALA A N 1
ATOM 1808 C CA . ALA A 1 245 ? -16.843 18.461 11.438 1.00 90.06 245 ALA A CA 1
ATOM 1809 C C . ALA A 1 245 ? -18.242 18.474 10.779 1.00 90.06 245 ALA A C 1
ATOM 1811 O O . ALA A 1 245 ? -19.185 19.000 11.371 1.00 90.06 245 ALA A O 1
ATOM 1812 N N . ARG A 1 246 ? -18.404 17.870 9.591 1.00 89.62 246 ARG A N 1
ATOM 1813 C CA . ARG A 1 246 ? -19.709 17.605 8.946 1.00 89.62 246 ARG A CA 1
ATOM 1814 C C . ARG A 1 246 ? -20.372 16.312 9.442 1.00 89.62 246 ARG A C 1
ATOM 1816 O O . ARG A 1 246 ? -21.475 15.999 9.004 1.00 89.62 246 ARG A O 1
ATOM 1823 N N . GLY A 1 247 ? -19.725 15.565 10.340 1.00 87.69 247 GLY A N 1
ATOM 1824 C CA . GLY A 1 247 ? -20.214 14.287 10.859 1.00 87.69 247 GLY A CA 1
ATOM 1825 C C . GLY A 1 247 ? -19.881 13.074 9.984 1.00 87.69 247 GLY A C 1
ATOM 1826 O O . GLY A 1 247 ? -20.508 12.030 10.155 1.00 87.69 247 GLY A O 1
ATOM 1827 N N . ILE A 1 248 ? -18.920 13.184 9.059 1.00 89.50 248 ILE A N 1
ATOM 1828 C CA . ILE A 1 248 ? -18.416 12.032 8.298 1.00 89.50 248 ILE A CA 1
ATOM 1829 C C . ILE A 1 248 ? -17.592 11.138 9.237 1.00 89.50 248 ILE A C 1
ATOM 1831 O O . ILE A 1 248 ? -16.714 11.612 9.952 1.00 89.50 248 ILE A O 1
ATOM 1835 N N . GLN A 1 249 ? -17.908 9.840 9.243 1.00 88.81 249 GLN A N 1
ATOM 1836 C CA . GLN A 1 249 ? -17.411 8.864 10.229 1.00 88.81 249 GLN A CA 1
ATOM 1837 C C . GLN A 1 249 ? -16.248 8.001 9.722 1.00 88.81 249 GLN A C 1
ATOM 1839 O O . GLN A 1 249 ? -15.598 7.325 10.515 1.00 88.81 249 GLN A O 1
ATOM 1844 N N . PHE A 1 250 ? -15.981 8.025 8.415 1.00 90.38 250 PHE A N 1
ATOM 1845 C CA . PHE A 1 250 ? -14.903 7.276 7.775 1.00 90.38 250 PHE A CA 1
ATOM 1846 C C . PHE A 1 250 ? -14.050 8.212 6.928 1.00 90.38 250 PHE A C 1
ATOM 1848 O O . PHE A 1 250 ? -14.583 9.037 6.182 1.00 90.38 250 PHE A O 1
ATOM 1855 N N . ALA A 1 251 ? -12.730 8.068 7.008 1.00 92.94 251 ALA A N 1
ATOM 1856 C CA . ALA A 1 251 ? -11.825 8.824 6.156 1.00 92.94 251 ALA A CA 1
ATOM 1857 C C . ALA A 1 251 ? -11.956 8.365 4.686 1.00 92.94 251 ALA A C 1
ATOM 1859 O O . ALA A 1 251 ? -12.123 7.168 4.426 1.00 92.94 251 ALA A O 1
ATOM 1860 N N . PRO A 1 252 ? -11.852 9.275 3.695 1.00 91.81 252 PRO A N 1
ATOM 1861 C CA . PRO A 1 252 ? -11.888 8.898 2.285 1.00 91.81 252 PRO A CA 1
ATOM 1862 C C . PRO A 1 252 ? -10.828 7.839 1.956 1.00 91.81 252 PRO A C 1
ATOM 1864 O O . PRO A 1 252 ? -9.649 8.025 2.251 1.00 91.81 252 PRO A O 1
ATOM 1867 N N . ARG A 1 253 ? -11.215 6.744 1.289 1.00 91.19 253 ARG A N 1
ATOM 1868 C CA . ARG A 1 253 ? -10.307 5.621 0.970 1.00 91.19 253 ARG A CA 1
ATOM 1869 C C . ARG A 1 253 ? -9.021 6.058 0.256 1.00 91.19 253 ARG A C 1
ATOM 1871 O O . ARG A 1 253 ? -7.962 5.500 0.522 1.00 91.19 253 ARG A O 1
ATOM 1878 N N . SER A 1 254 ? -9.096 7.050 -0.631 1.00 91.12 254 SER A N 1
ATOM 1879 C CA . SER A 1 254 ? -7.926 7.623 -1.311 1.00 91.12 254 SER A CA 1
ATOM 1880 C C . SER A 1 254 ? -6.968 8.337 -0.351 1.00 91.12 254 SER A C 1
ATOM 1882 O O . SER A 1 254 ? -5.759 8.239 -0.524 1.00 91.12 254 SER A O 1
ATOM 1884 N N . LEU A 1 255 ? -7.483 9.000 0.689 1.00 94.31 255 LEU A N 1
ATOM 1885 C CA . LEU A 1 255 ? -6.667 9.614 1.735 1.00 94.31 255 LEU A CA 1
ATOM 1886 C C . LEU A 1 255 ? -5.976 8.546 2.590 1.00 94.31 255 LEU A C 1
ATOM 1888 O O . LEU A 1 255 ? -4.760 8.598 2.738 1.00 94.31 255 LEU A O 1
ATOM 1892 N N . VAL A 1 256 ? -6.720 7.540 3.065 1.00 95.19 256 VAL A N 1
ATOM 1893 C CA . VAL A 1 256 ? -6.154 6.417 3.841 1.00 95.19 256 VAL A CA 1
ATOM 1894 C C . VAL A 1 256 ? -5.037 5.726 3.055 1.00 95.19 256 VAL A C 1
ATOM 1896 O O . VAL A 1 256 ? -3.946 5.530 3.580 1.00 95.19 256 VAL A O 1
ATOM 1899 N N . ARG A 1 257 ? -5.274 5.420 1.770 1.00 94.44 257 ARG A N 1
ATOM 1900 C CA . ARG A 1 257 ? -4.272 4.809 0.883 1.00 94.44 257 ARG A CA 1
ATOM 1901 C C . ARG A 1 257 ? -3.039 5.694 0.681 1.00 94.44 257 ARG A C 1
ATOM 1903 O O . ARG A 1 257 ? -1.934 5.168 0.734 1.00 94.44 257 ARG A O 1
ATOM 1910 N N . ALA A 1 258 ? -3.210 7.001 0.483 1.00 93.00 258 ALA A N 1
ATOM 1911 C CA . ALA A 1 258 ? -2.095 7.939 0.340 1.00 93.00 258 ALA A CA 1
ATOM 1912 C C . ALA A 1 258 ? -1.230 8.011 1.606 1.00 93.00 258 ALA A C 1
ATOM 1914 O O . ALA A 1 258 ? -0.017 7.837 1.531 1.00 93.00 258 ALA A O 1
ATOM 1915 N N . THR A 1 259 ? -1.849 8.214 2.773 1.00 94.88 259 THR A N 1
ATOM 1916 C CA . THR A 1 259 ? -1.141 8.280 4.060 1.00 94.88 259 THR A CA 1
ATOM 1917 C C . THR A 1 259 ? -0.441 6.960 4.385 1.00 94.88 259 THR A C 1
ATOM 1919 O O . THR A 1 259 ? 0.706 6.965 4.819 1.00 94.88 259 THR A O 1
ATOM 1922 N N . LEU A 1 260 ? -1.094 5.824 4.122 1.00 94.94 260 LEU A N 1
ATOM 1923 C CA . LEU A 1 260 ? -0.511 4.501 4.336 1.00 94.94 260 LEU A CA 1
ATOM 1924 C C . LEU A 1 260 ? 0.672 4.223 3.395 1.00 94.94 260 LEU A C 1
ATOM 1926 O O . LEU A 1 260 ? 1.669 3.657 3.831 1.00 94.94 260 LEU A O 1
ATOM 1930 N N . ALA A 1 261 ? 0.584 4.632 2.125 1.00 92.56 261 ALA A N 1
ATOM 1931 C CA . ALA A 1 261 ? 1.686 4.495 1.176 1.00 92.56 261 ALA A CA 1
ATOM 1932 C C . ALA A 1 261 ? 2.896 5.350 1.588 1.00 92.56 261 ALA A C 1
ATOM 1934 O O . ALA A 1 261 ? 4.012 4.841 1.584 1.00 92.56 261 ALA A O 1
ATOM 1935 N N . LEU A 1 262 ? 2.676 6.608 1.994 1.00 90.06 262 LEU A N 1
ATOM 1936 C CA . LEU A 1 262 ? 3.738 7.492 2.493 1.00 90.06 262 LEU A CA 1
ATOM 1937 C C . LEU A 1 262 ? 4.404 6.944 3.761 1.00 90.06 262 LEU A C 1
ATOM 1939 O O . LEU A 1 262 ? 5.625 6.944 3.839 1.00 90.06 262 LEU A O 1
ATOM 1943 N N . LEU A 1 263 ? 3.629 6.416 4.715 1.00 91.12 263 LEU A N 1
ATOM 1944 C CA . LEU A 1 263 ? 4.189 5.756 5.897 1.00 91.12 263 LEU A CA 1
ATOM 1945 C C . LEU A 1 263 ? 5.004 4.509 5.516 1.00 91.12 263 LEU A C 1
ATOM 1947 O O . LEU A 1 263 ? 6.104 4.314 6.020 1.00 91.12 263 LEU A O 1
ATOM 1951 N N . TRP A 1 264 ? 4.484 3.657 4.628 1.00 90.69 264 TRP A N 1
ATOM 1952 C CA . TRP A 1 264 ? 5.166 2.416 4.251 1.00 90.69 264 TRP A CA 1
ATOM 1953 C C . TRP A 1 264 ? 6.438 2.658 3.432 1.00 90.69 264 TRP A C 1
ATOM 1955 O O . TRP A 1 264 ? 7.371 1.873 3.554 1.00 90.69 264 TRP A O 1
ATOM 1965 N N . ARG A 1 265 ? 6.501 3.739 2.642 1.00 86.69 265 ARG A N 1
ATOM 1966 C CA . ARG A 1 265 ? 7.674 4.148 1.849 1.00 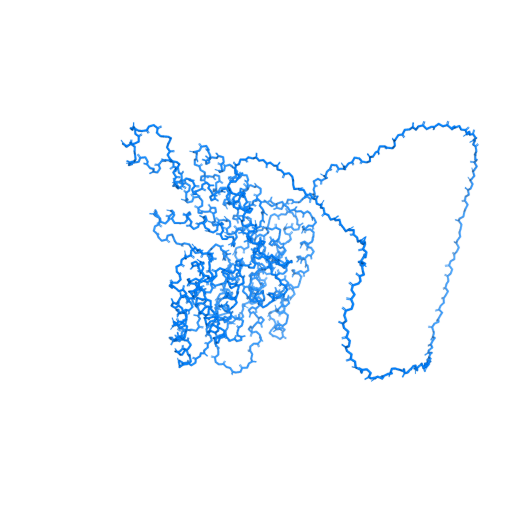86.69 265 ARG A CA 1
ATOM 1967 C C . ARG A 1 265 ? 8.954 4.155 2.682 1.00 86.69 265 ARG A C 1
ATOM 1969 O O . ARG A 1 265 ? 9.903 3.454 2.340 1.00 86.69 265 ARG A O 1
ATOM 1976 N N . ASP A 1 266 ? 8.927 4.902 3.783 1.00 79.69 266 ASP A N 1
ATOM 1977 C CA . ASP A 1 266 ? 10.095 5.169 4.624 1.00 79.69 266 ASP A CA 1
ATOM 1978 C C . ASP A 1 266 ? 10.578 3.880 5.334 1.00 79.69 266 ASP A C 1
ATOM 1980 O O . ASP A 1 266 ? 11.777 3.667 5.489 1.00 79.69 266 ASP A O 1
ATOM 1984 N N . TYR A 1 267 ? 9.667 2.953 5.664 1.00 80.81 267 TYR A N 1
ATOM 1985 C CA . TYR A 1 267 ? 9.999 1.675 6.316 1.00 80.81 267 TYR A CA 1
ATOM 1986 C C . TYR A 1 267 ? 10.322 0.516 5.360 1.00 80.81 267 TYR A C 1
ATOM 1988 O O . TYR A 1 267 ? 11.068 -0.396 5.719 1.00 80.81 267 TYR A O 1
ATOM 1996 N N . ALA A 1 268 ? 9.759 0.505 4.151 1.00 79.56 268 ALA A N 1
ATOM 1997 C CA . ALA A 1 268 ? 9.902 -0.606 3.210 1.00 79.56 268 ALA A CA 1
ATOM 1998 C C . ALA A 1 268 ? 11.280 -0.660 2.533 1.00 79.56 268 ALA A C 1
ATOM 2000 O O . ALA A 1 268 ? 11.699 -1.737 2.117 1.00 79.56 268 ALA A O 1
ATOM 2001 N N . LEU A 1 269 ? 11.963 0.481 2.400 1.00 70.50 269 LEU A N 1
ATOM 2002 C CA . LEU A 1 269 ? 13.268 0.575 1.736 1.00 70.50 269 LEU A CA 1
ATOM 2003 C C . LEU A 1 269 ? 14.438 0.394 2.710 1.00 70.50 269 LEU A C 1
ATOM 2005 O O . LEU A 1 269 ? 15.401 -0.299 2.390 1.00 70.50 269 LEU A O 1
ATOM 2009 N N . PHE A 1 270 ? 14.345 0.995 3.899 1.00 67.06 270 PHE A N 1
ATOM 2010 C CA . PHE A 1 270 ? 15.471 1.124 4.838 1.00 67.06 270 PHE A CA 1
ATOM 2011 C C . PHE A 1 270 ? 15.358 0.209 6.068 1.00 67.06 270 PHE A C 1
ATOM 2013 O O . PHE A 1 270 ? 16.310 0.081 6.844 1.00 67.06 270 PHE A O 1
ATOM 2020 N N . GLY A 1 271 ? 14.222 -0.484 6.194 1.00 70.50 271 GLY A N 1
ATOM 2021 C CA . GLY A 1 271 ? 13.881 -1.341 7.323 1.00 70.50 271 GLY A CA 1
ATOM 2022 C C . GLY A 1 271 ? 13.465 -0.552 8.565 1.00 70.50 271 GLY A C 1
ATOM 2023 O O . GLY A 1 271 ? 13.631 0.662 8.643 1.00 70.50 271 GLY A O 1
ATOM 2024 N N . ALA A 1 272 ? 12.910 -1.257 9.547 1.00 74.31 272 ALA A N 1
ATOM 2025 C CA . ALA A 1 272 ? 12.566 -0.679 10.846 1.00 74.31 272 ALA A CA 1
ATOM 2026 C C . ALA A 1 272 ? 13.664 -0.915 11.888 1.00 74.31 272 ALA A C 1
ATOM 2028 O O . ALA A 1 272 ? 14.196 -2.028 11.991 1.00 74.31 272 ALA A O 1
ATOM 2029 N N . ALA A 1 273 ? 13.942 0.116 12.689 1.00 76.44 273 ALA A N 1
ATOM 2030 C CA . ALA A 1 273 ? 14.765 0.039 13.887 1.00 76.44 273 ALA A CA 1
ATOM 2031 C C . ALA A 1 273 ? 13.961 -0.531 15.074 1.00 76.44 273 ALA A C 1
ATOM 2033 O O . ALA A 1 273 ? 12.738 -0.647 15.011 1.00 76.44 273 ALA A O 1
ATOM 2034 N N . ALA A 1 274 ? 14.615 -0.869 16.190 1.00 70.94 274 ALA A N 1
ATOM 2035 C CA . ALA A 1 274 ? 13.919 -1.431 17.358 1.00 70.94 274 ALA A CA 1
ATOM 2036 C C . ALA A 1 274 ? 12.924 -0.428 17.986 1.00 70.94 274 ALA A C 1
ATOM 2038 O O . ALA A 1 274 ? 11.848 -0.797 18.464 1.00 70.94 274 ALA A O 1
ATOM 2039 N N . GLU A 1 275 ? 13.271 0.855 17.936 1.00 78.19 275 GLU A N 1
ATOM 2040 C CA . GLU A 1 275 ? 12.460 1.996 18.351 1.00 78.19 275 GLU A CA 1
ATOM 2041 C C . GLU A 1 275 ? 11.198 2.212 17.491 1.00 78.19 275 GLU A C 1
ATOM 2043 O O . GLU A 1 275 ? 10.216 2.763 17.988 1.00 78.19 275 GLU A O 1
ATOM 2048 N N . ASP A 1 276 ? 11.150 1.696 16.257 1.00 82.50 276 ASP A N 1
ATOM 2049 C CA . ASP A 1 276 ? 10.011 1.834 15.332 1.00 82.50 276 ASP A CA 1
ATOM 2050 C C . ASP A 1 276 ? 8.860 0.845 15.596 1.00 82.50 276 ASP A C 1
ATOM 2052 O O . ASP A 1 276 ? 7.974 0.657 14.760 1.00 82.50 276 ASP A O 1
ATOM 2056 N N . THR A 1 277 ? 8.825 0.216 16.774 1.00 84.88 277 THR A N 1
ATOM 2057 C CA . THR A 1 277 ? 7.816 -0.798 17.124 1.00 84.88 277 THR A CA 1
ATOM 2058 C C . THR A 1 277 ? 6.369 -0.300 16.954 1.00 84.88 277 THR A C 1
ATOM 2060 O O . THR A 1 277 ? 5.527 -1.041 16.448 1.00 84.88 277 THR A O 1
ATOM 2063 N N . GLU A 1 278 ? 6.057 0.953 17.314 1.00 87.44 278 GLU A N 1
ATOM 2064 C CA . GLU A 1 278 ? 4.703 1.515 17.141 1.00 87.44 278 GLU A CA 1
ATOM 2065 C C . GLU A 1 278 ? 4.338 1.744 15.651 1.00 87.44 278 GLU A C 1
ATOM 2067 O O . GLU A 1 278 ? 3.284 1.254 15.231 1.00 87.44 278 GLU A O 1
ATOM 2072 N N . PRO A 1 279 ? 5.163 2.425 14.821 1.00 87.06 279 PRO A N 1
ATOM 2073 C CA . PRO A 1 279 ? 4.965 2.486 13.369 1.00 87.06 279 PRO A CA 1
ATOM 2074 C C . PRO A 1 279 ? 4.865 1.124 12.671 1.00 87.06 279 PRO A C 1
ATOM 2076 O O . PRO A 1 279 ? 4.029 0.968 11.778 1.00 87.06 279 PRO A O 1
ATOM 2079 N N . VAL A 1 280 ? 5.666 0.130 13.072 1.00 88.06 280 VAL A N 1
ATOM 2080 C CA . VAL A 1 280 ? 5.613 -1.206 12.461 1.00 88.06 280 VAL A CA 1
ATOM 2081 C C . VAL A 1 280 ? 4.325 -1.932 12.821 1.00 88.06 280 VAL A C 1
ATOM 2083 O O . VAL A 1 280 ? 3.676 -2.442 11.912 1.00 88.06 280 VAL A O 1
ATOM 2086 N N . GLU A 1 281 ? 3.895 -1.954 14.088 1.00 88.88 281 GLU A N 1
ATOM 2087 C CA . GLU A 1 281 ? 2.602 -2.564 14.436 1.00 88.88 281 GLU A CA 1
ATOM 2088 C C . GLU A 1 281 ? 1.430 -1.833 13.762 1.00 88.88 281 GLU A C 1
ATOM 2090 O O . GLU A 1 281 ? 0.516 -2.489 13.271 1.00 88.88 281 GLU A O 1
ATOM 2095 N N . LEU A 1 282 ? 1.492 -0.505 13.603 1.00 91.81 282 LEU A N 1
ATOM 2096 C CA . LEU A 1 282 ? 0.520 0.243 12.796 1.00 91.81 282 LEU A CA 1
ATOM 2097 C C . LEU A 1 282 ? 0.506 -0.216 11.323 1.00 91.81 282 LEU A C 1
ATOM 2099 O O . LEU A 1 282 ? -0.563 -0.462 10.774 1.00 91.81 282 LEU A O 1
ATOM 2103 N N . LEU A 1 283 ? 1.660 -0.375 10.668 1.00 91.75 283 LEU A N 1
ATOM 2104 C CA . LEU A 1 283 ? 1.728 -0.914 9.299 1.00 91.75 283 LEU A CA 1
ATOM 2105 C C . LEU A 1 283 ? 1.206 -2.360 9.217 1.00 91.75 283 LEU A C 1
ATOM 2107 O O . LEU A 1 283 ? 0.532 -2.737 8.253 1.00 91.75 283 LEU A O 1
ATOM 2111 N N . ARG A 1 284 ? 1.466 -3.150 10.259 1.00 88.94 284 ARG A N 1
ATOM 2112 C CA . ARG A 1 284 ? 1.045 -4.545 10.411 1.00 88.94 284 ARG A CA 1
ATOM 2113 C C . ARG A 1 284 ? -0.468 -4.679 10.587 1.00 88.94 284 ARG A C 1
ATOM 2115 O O . ARG A 1 284 ? -1.062 -5.566 9.976 1.00 88.94 284 ARG A O 1
ATOM 2122 N N . ASP A 1 285 ? -1.102 -3.758 11.316 1.00 90.50 285 ASP A N 1
ATOM 2123 C CA . ASP A 1 285 ? -2.564 -3.644 11.456 1.00 90.50 285 ASP A CA 1
ATOM 2124 C C . ASP A 1 285 ? -3.255 -3.408 10.098 1.00 90.50 285 ASP A C 1
ATOM 2126 O O . ASP A 1 285 ? -4.384 -3.862 9.896 1.00 90.50 285 ASP A O 1
ATOM 2130 N N . TYR A 1 286 ? -2.550 -2.787 9.141 1.00 90.69 286 TYR A N 1
ATOM 2131 C CA . TYR A 1 286 ? -2.963 -2.585 7.743 1.00 90.69 286 TYR A CA 1
ATOM 2132 C C . TYR A 1 286 ? -2.459 -3.670 6.763 1.00 90.69 286 TYR A C 1
ATOM 2134 O O . TYR A 1 286 ? -2.668 -3.548 5.554 1.00 90.69 286 TYR A O 1
ATOM 2142 N N . GLY A 1 287 ? -1.837 -4.753 7.246 1.00 86.69 287 GLY A N 1
ATOM 2143 C CA . GLY A 1 287 ? -1.382 -5.868 6.404 1.00 86.69 287 GLY A CA 1
ATOM 2144 C C . GLY A 1 287 ? -0.143 -5.570 5.558 1.00 86.69 287 GLY A C 1
ATOM 2145 O O . GLY A 1 287 ? 0.013 -6.144 4.478 1.00 86.69 287 GLY A O 1
ATOM 2146 N N . LEU A 1 288 ? 0.720 -4.654 6.002 1.00 87.56 288 LEU A N 1
ATOM 2147 C CA . LEU A 1 288 ? 1.974 -4.332 5.325 1.00 87.56 288 LEU A CA 1
ATOM 2148 C C . LEU A 1 288 ? 3.167 -4.949 6.054 1.00 87.56 288 LEU A C 1
ATOM 2150 O O . LEU A 1 288 ? 3.322 -4.819 7.266 1.00 87.56 288 LEU A O 1
ATOM 2154 N N . THR A 1 289 ? 4.023 -5.624 5.289 1.00 80.12 289 THR A N 1
ATOM 2155 C CA . THR A 1 289 ? 5.268 -6.217 5.784 1.00 80.12 289 THR A CA 1
ATOM 2156 C C . THR A 1 289 ? 6.403 -5.203 5.756 1.00 80.12 289 THR A C 1
ATOM 2158 O O . THR A 1 289 ? 6.646 -4.569 4.722 1.00 80.12 289 THR A O 1
ATOM 2161 N N . VAL A 1 290 ? 7.146 -5.135 6.857 1.00 80.00 290 VAL A N 1
ATOM 2162 C CA . VAL A 1 290 ? 8.404 -4.395 6.995 1.00 80.00 290 VAL A CA 1
ATOM 2163 C C . VAL A 1 290 ? 9.512 -5.390 7.334 1.00 80.00 290 VAL A C 1
ATOM 2165 O O . VAL A 1 290 ? 9.292 -6.335 8.099 1.00 80.00 290 VAL A O 1
ATOM 2168 N N . VAL A 1 291 ? 10.697 -5.208 6.749 1.00 72.44 291 VAL A N 1
ATOM 2169 C CA . VAL A 1 291 ? 11.871 -6.007 7.116 1.00 72.44 291 VAL A CA 1
ATOM 2170 C C . VAL A 1 291 ? 12.559 -5.342 8.304 1.00 72.44 291 VAL A C 1
ATOM 2172 O O . VAL A 1 291 ? 12.822 -4.142 8.291 1.00 72.44 291 VAL A O 1
ATOM 2175 N N . TRP A 1 292 ? 12.847 -6.124 9.338 1.00 65.06 292 TRP A N 1
ATOM 2176 C CA . TRP A 1 292 ? 13.634 -5.664 10.477 1.00 65.06 292 TRP A CA 1
ATOM 2177 C C . TRP A 1 292 ? 15.120 -5.783 10.136 1.00 65.06 292 TRP A C 1
ATOM 2179 O O . TRP A 1 292 ? 15.622 -6.877 9.855 1.00 65.06 292 TRP A O 1
ATOM 2189 N N . HIS A 1 293 ? 15.822 -4.657 10.153 1.00 61.19 293 HIS A N 1
ATOM 2190 C CA . HIS A 1 293 ? 17.254 -4.561 9.883 1.00 61.19 293 HIS A CA 1
ATOM 2191 C C . HIS A 1 293 ? 17.912 -3.665 10.937 1.00 61.19 293 HIS A C 1
ATOM 2193 O O . HIS A 1 293 ? 17.239 -2.911 11.635 1.00 61.19 293 HIS A O 1
ATOM 2199 N N . VAL A 1 294 ? 19.240 -3.737 11.065 1.00 45.28 294 VAL A N 1
ATOM 2200 C CA . VAL A 1 294 ? 19.972 -2.683 11.782 1.00 45.28 294 VAL A CA 1
ATOM 2201 C C . VAL A 1 294 ? 19.796 -1.411 10.958 1.00 45.28 294 VAL A C 1
ATOM 2203 O O . VAL A 1 294 ? 20.181 -1.396 9.791 1.00 45.28 294 VAL A O 1
ATOM 2206 N N . ALA A 1 295 ? 19.145 -0.410 11.550 1.00 45.59 295 ALA A N 1
ATOM 2207 C CA . ALA A 1 295 ? 18.505 0.693 10.842 1.00 45.59 295 ALA A CA 1
ATOM 2208 C C . ALA A 1 295 ? 19.394 1.350 9.775 1.00 45.59 295 ALA A C 1
ATOM 2210 O O . ALA A 1 295 ? 20.502 1.814 10.067 1.00 45.59 295 ALA A O 1
ATOM 2211 N N . GLY A 1 296 ? 18.872 1.456 8.549 1.00 48.72 296 GLY A N 1
ATOM 2212 C CA . GLY A 1 296 ? 19.422 2.377 7.564 1.00 48.72 296 GLY A CA 1
ATOM 2213 C C . GLY A 1 296 ? 19.267 3.805 8.082 1.00 48.72 296 GLY A C 1
ATOM 2214 O O . GLY A 1 296 ? 18.159 4.262 8.336 1.00 48.72 296 GLY A O 1
ATOM 2215 N N . THR A 1 297 ? 20.376 4.518 8.264 1.00 54.03 297 THR A N 1
ATOM 2216 C CA . THR A 1 297 ? 20.319 5.948 8.610 1.00 54.03 297 THR A CA 1
ATOM 2217 C C . THR A 1 297 ? 19.875 6.770 7.395 1.00 54.03 297 THR A C 1
ATOM 2219 O O . THR A 1 297 ? 20.034 6.316 6.265 1.00 54.03 297 THR A O 1
ATOM 2222 N N . ALA A 1 298 ? 19.442 8.022 7.576 1.00 54.72 298 ALA A N 1
ATOM 2223 C CA . ALA A 1 298 ? 19.173 8.928 6.446 1.00 54.72 298 ALA A CA 1
ATOM 2224 C C . ALA A 1 298 ? 20.399 9.120 5.511 1.00 54.72 298 ALA A C 1
ATOM 2226 O O . ALA A 1 298 ? 20.260 9.383 4.319 1.00 54.72 298 ALA A O 1
ATOM 2227 N N . ALA A 1 299 ? 21.623 8.931 6.024 1.00 47.78 299 ALA A N 1
ATOM 2228 C CA . ALA A 1 299 ? 22.835 8.889 5.202 1.00 47.78 299 ALA A CA 1
ATOM 2229 C C . ALA A 1 299 ? 22.957 7.584 4.387 1.00 47.78 299 ALA A C 1
ATOM 2231 O O . ALA A 1 299 ? 23.501 7.594 3.287 1.00 47.78 299 ALA A O 1
ATOM 2232 N N . SER A 1 300 ? 22.437 6.469 4.904 1.00 55.16 300 SER A N 1
ATOM 2233 C CA . SER A 1 300 ? 22.316 5.194 4.188 1.00 55.16 300 SER A CA 1
ATOM 2234 C C . SER A 1 300 ? 21.237 5.258 3.099 1.00 55.16 300 SER A C 1
ATOM 2236 O O . SER A 1 300 ? 21.475 4.752 2.010 1.00 55.16 300 SER A O 1
ATOM 2238 N N . GLU A 1 301 ? 20.107 5.929 3.357 1.00 57.88 301 GLU A N 1
ATOM 2239 C CA . GLU A 1 301 ? 19.084 6.282 2.352 1.00 57.88 301 GLU A CA 1
ATOM 2240 C C . GLU A 1 301 ? 19.702 7.100 1.209 1.00 57.88 301 GLU A C 1
ATOM 2242 O O . GLU A 1 301 ? 19.614 6.703 0.048 1.00 57.88 301 GLU A O 1
ATOM 2247 N N . ALA A 1 302 ? 20.413 8.186 1.535 1.00 59.31 302 ALA A N 1
ATOM 2248 C CA . ALA A 1 302 ? 21.052 9.042 0.536 1.00 59.31 302 ALA A CA 1
ATOM 2249 C C . ALA A 1 302 ? 22.128 8.314 -0.293 1.00 59.31 302 ALA A C 1
ATOM 2251 O O . ALA A 1 302 ? 22.210 8.529 -1.501 1.00 59.31 302 ALA A O 1
ATOM 2252 N N . LEU A 1 303 ? 22.938 7.446 0.327 1.00 57.56 303 LEU A N 1
ATOM 2253 C CA . LEU A 1 303 ? 23.924 6.624 -0.386 1.00 57.56 303 LEU A CA 1
ATOM 2254 C C . LEU A 1 303 ? 23.255 5.581 -1.290 1.00 57.56 303 LEU A C 1
ATOM 2256 O O . LEU A 1 303 ? 23.693 5.394 -2.420 1.00 57.56 303 LEU A O 1
ATOM 2260 N N . TRP A 1 304 ? 22.184 4.935 -0.827 1.00 61.28 304 TRP A N 1
ATOM 2261 C CA . TRP A 1 304 ? 21.474 3.917 -1.599 1.00 61.28 304 TRP A CA 1
ATOM 2262 C C . TRP A 1 304 ? 20.738 4.515 -2.810 1.00 61.28 304 TRP A C 1
ATOM 2264 O O . TRP A 1 304 ? 20.832 3.975 -3.911 1.00 61.28 304 TRP A O 1
ATOM 2274 N N . GLU A 1 305 ? 20.075 5.666 -2.650 1.00 65.69 305 GLU A N 1
ATOM 2275 C CA . GLU A 1 305 ? 19.467 6.397 -3.774 1.00 65.69 305 GLU A CA 1
ATOM 2276 C C . GLU A 1 305 ? 20.529 6.969 -4.733 1.00 65.69 305 GLU A C 1
ATOM 2278 O O . GLU A 1 305 ? 20.318 6.961 -5.947 1.00 65.69 305 GLU A O 1
ATOM 2283 N N . ALA A 1 306 ? 21.696 7.400 -4.233 1.00 61.91 306 ALA A N 1
ATOM 2284 C CA . ALA A 1 306 ? 22.817 7.802 -5.086 1.00 61.91 306 ALA A CA 1
ATOM 2285 C C . ALA A 1 306 ? 23.354 6.619 -5.913 1.00 61.91 306 ALA A C 1
ATOM 2287 O O . ALA A 1 306 ? 23.451 6.736 -7.131 1.00 61.91 306 ALA A O 1
ATOM 2288 N N . GLU A 1 307 ? 23.609 5.459 -5.298 1.00 59.09 307 GLU A N 1
ATOM 2289 C CA . GLU A 1 307 ? 24.015 4.233 -6.005 1.00 59.09 307 GLU A CA 1
ATOM 2290 C C . GLU A 1 307 ? 22.948 3.770 -7.019 1.00 59.09 307 GLU A C 1
ATOM 2292 O O . GLU A 1 307 ? 23.283 3.316 -8.119 1.00 59.09 307 GLU A O 1
ATOM 2297 N N . ALA A 1 308 ? 21.657 3.911 -6.696 1.00 58.19 308 ALA A N 1
ATOM 2298 C CA . ALA A 1 308 ? 20.556 3.591 -7.604 1.00 58.19 308 ALA A CA 1
ATOM 2299 C C . ALA A 1 308 ? 20.497 4.548 -8.812 1.00 58.19 308 ALA A C 1
ATOM 2301 O O . ALA A 1 308 ? 20.329 4.087 -9.947 1.00 58.19 308 ALA A O 1
ATOM 2302 N N . ALA A 1 309 ? 20.684 5.853 -8.590 1.00 58.53 309 ALA A N 1
ATOM 2303 C CA . ALA A 1 309 ? 20.729 6.872 -9.638 1.00 58.53 309 ALA A CA 1
ATOM 2304 C C . ALA A 1 309 ? 21.989 6.754 -10.515 1.00 58.53 309 ALA A C 1
ATOM 2306 O O . ALA A 1 309 ? 21.893 6.811 -11.743 1.00 58.53 309 ALA A O 1
ATOM 2307 N N . GLU A 1 310 ? 23.157 6.510 -9.915 1.00 58.75 310 GLU A N 1
ATOM 2308 C CA . GLU A 1 310 ? 24.408 6.235 -10.630 1.00 58.75 310 GLU A CA 1
ATOM 2309 C C . GLU A 1 310 ? 24.303 4.957 -11.466 1.00 58.75 310 GLU A C 1
ATOM 2311 O O . GLU A 1 310 ? 24.716 4.954 -12.623 1.00 58.75 310 GLU A O 1
ATOM 2316 N N . SER A 1 311 ? 23.658 3.903 -10.953 1.00 55.66 311 SER A N 1
ATOM 2317 C CA . SER A 1 311 ? 23.384 2.677 -11.721 1.00 55.66 311 SER A CA 1
ATOM 2318 C C . SER A 1 311 ? 22.452 2.914 -12.917 1.00 55.66 311 SER A C 1
ATOM 2320 O O . SER A 1 311 ? 22.582 2.239 -13.938 1.00 55.66 311 SER A O 1
ATOM 2322 N N . ALA A 1 312 ? 21.513 3.861 -12.817 1.00 50.00 312 ALA A N 1
ATOM 2323 C CA . ALA A 1 312 ? 20.620 4.232 -13.918 1.00 50.00 312 ALA A CA 1
ATOM 2324 C C . ALA A 1 312 ? 21.304 5.135 -14.967 1.00 50.00 312 ALA A C 1
ATOM 2326 O O . ALA A 1 312 ? 20.962 5.070 -16.151 1.00 50.00 312 ALA A O 1
ATOM 2327 N N . ALA A 1 313 ? 22.277 5.954 -14.550 1.00 44.31 313 ALA A N 1
ATOM 2328 C CA . ALA A 1 313 ? 23.066 6.826 -15.423 1.00 44.31 313 ALA A CA 1
ATOM 2329 C C . ALA A 1 313 ? 24.275 6.115 -16.069 1.00 44.31 313 ALA A C 1
ATOM 2331 O O . ALA A 1 313 ? 24.642 6.414 -17.206 1.00 44.31 313 ALA A O 1
ATOM 2332 N N . GLY A 1 314 ? 24.880 5.155 -15.367 1.00 38.53 314 GLY A N 1
ATOM 2333 C CA . GLY A 1 314 ? 26.115 4.442 -15.710 1.00 38.53 314 GLY A CA 1
ATOM 2334 C C . GLY A 1 314 ? 25.977 3.367 -16.792 1.00 38.53 314 GLY A C 1
ATOM 2335 O O . GLY A 1 314 ? 26.639 2.334 -16.721 1.00 38.53 314 GLY A O 1
ATOM 2336 N N . GLY A 1 315 ? 25.139 3.596 -17.807 1.00 37.47 315 GLY A N 1
ATOM 2337 C CA . GLY A 1 315 ? 24.883 2.689 -18.935 1.00 37.47 315 GLY A CA 1
ATOM 2338 C C . GLY A 1 315 ? 26.049 2.518 -19.925 1.00 37.47 315 GLY A C 1
ATOM 2339 O O . GLY A 1 315 ? 25.817 2.412 -21.124 1.00 37.47 315 GLY A O 1
ATOM 2340 N N . SER A 1 316 ? 27.296 2.514 -19.451 1.00 31.72 316 SER A N 1
ATOM 2341 C CA . SER A 1 316 ? 28.500 2.205 -20.228 1.00 31.72 316 SER A CA 1
ATOM 2342 C C . SER A 1 316 ? 29.450 1.387 -19.353 1.00 31.72 316 SER A C 1
ATOM 2344 O O . SER A 1 316 ? 29.874 1.834 -18.290 1.00 31.72 316 SER A O 1
ATOM 2346 N N . GLY A 1 317 ? 29.711 0.144 -19.757 1.00 38.22 317 GLY A N 1
ATOM 2347 C CA . GLY A 1 317 ? 30.185 -0.895 -18.844 1.00 38.22 317 GLY A CA 1
ATOM 2348 C C . GLY A 1 317 ? 31.600 -0.698 -18.289 1.00 38.22 317 GLY A C 1
ATOM 2349 O O . GLY A 1 317 ? 32.569 -0.620 -19.040 1.00 38.22 317 GLY A O 1
ATOM 2350 N N . ALA A 1 318 ? 31.721 -0.786 -16.962 1.00 26.03 318 ALA A N 1
ATOM 2351 C CA . ALA A 1 318 ? 32.956 -1.140 -16.269 1.00 26.03 318 ALA A CA 1
ATOM 2352 C C . ALA A 1 318 ? 32.628 -1.935 -14.992 1.00 26.03 318 ALA A C 1
ATOM 2354 O O . ALA A 1 318 ? 32.195 -1.377 -13.987 1.00 26.03 318 ALA A O 1
ATOM 2355 N N . VAL A 1 319 ? 32.837 -3.255 -15.018 1.00 31.47 319 VAL A N 1
ATOM 2356 C CA . VAL A 1 319 ? 32.748 -4.089 -13.810 1.00 31.47 319 VAL A CA 1
ATOM 2357 C C . VAL A 1 319 ? 34.000 -3.850 -12.968 1.00 31.47 319 VAL A C 1
ATOM 2359 O O . VAL A 1 319 ? 35.076 -4.328 -13.324 1.00 31.47 319 VAL A O 1
ATOM 2362 N N . HIS A 1 320 ? 33.861 -3.151 -11.841 1.00 25.14 320 HIS A N 1
ATOM 2363 C CA . HIS A 1 320 ? 34.905 -3.064 -10.819 1.00 25.14 320 HIS A CA 1
ATOM 2364 C C . HIS A 1 320 ? 34.519 -3.906 -9.590 1.00 25.14 320 HIS A C 1
ATOM 2366 O O . HIS A 1 320 ? 33.428 -3.725 -9.049 1.00 25.14 320 HIS A O 1
ATOM 2372 N N . PRO A 1 321 ? 35.373 -4.844 -9.134 1.00 33.09 321 PRO A N 1
ATOM 2373 C CA . PRO A 1 321 ? 35.058 -5.680 -7.984 1.00 33.09 321 PRO A CA 1
ATOM 2374 C C . PRO A 1 321 ? 35.168 -4.895 -6.670 1.00 33.09 321 PRO A C 1
ATOM 2376 O O . PRO A 1 321 ? 36.132 -4.167 -6.431 1.00 33.09 321 PRO A O 1
ATOM 2379 N N . ARG A 1 322 ? 34.173 -5.103 -5.806 1.00 26.83 322 ARG A N 1
ATOM 2380 C CA . ARG A 1 322 ? 34.073 -4.584 -4.436 1.00 26.83 322 ARG A CA 1
ATOM 2381 C C . ARG A 1 322 ? 35.281 -5.023 -3.598 1.00 26.83 322 ARG A C 1
ATOM 2383 O O . ARG A 1 322 ? 35.554 -6.216 -3.498 1.00 26.83 322 ARG A O 1
ATOM 2390 N N . ALA A 1 323 ? 35.977 -4.070 -2.980 1.00 27.23 323 ALA A N 1
ATOM 2391 C CA . ALA A 1 323 ? 37.085 -4.361 -2.073 1.00 27.23 323 ALA A CA 1
ATOM 2392 C C . ALA A 1 323 ? 36.565 -4.742 -0.677 1.00 27.23 323 ALA A C 1
ATOM 2394 O O . ALA A 1 323 ? 35.839 -3.975 -0.043 1.00 27.23 323 ALA A O 1
ATOM 2395 N N . GLU A 1 324 ? 36.956 -5.917 -0.187 1.00 25.59 324 GLU A N 1
ATOM 2396 C CA . GLU A 1 324 ? 36.756 -6.318 1.206 1.00 25.59 324 GLU A CA 1
ATOM 2397 C C . GLU A 1 324 ? 37.909 -5.830 2.096 1.00 25.59 324 GLU A C 1
ATOM 2399 O O . GLU A 1 324 ? 39.076 -5.944 1.732 1.00 25.59 324 GLU A O 1
ATOM 2404 N N . GLY A 1 325 ? 37.565 -5.396 3.312 1.00 25.78 325 GLY A N 1
ATOM 2405 C CA . GLY A 1 325 ? 38.395 -5.602 4.501 1.00 25.78 325 GLY A CA 1
ATOM 2406 C C . GLY A 1 325 ? 39.612 -4.694 4.712 1.00 25.78 325 GLY A C 1
ATOM 2407 O O . GLY A 1 325 ? 40.710 -4.984 4.252 1.00 25.78 325 GLY A O 1
ATOM 2408 N N . LEU A 1 326 ? 39.464 -3.723 5.618 1.00 26.56 326 LEU A N 1
ATOM 2409 C CA . LEU A 1 326 ? 40.559 -3.266 6.483 1.00 26.56 326 LEU A CA 1
ATOM 2410 C C . LEU A 1 326 ? 40.031 -3.027 7.906 1.00 26.56 326 LEU A C 1
ATOM 2412 O O . LEU A 1 326 ? 39.659 -1.921 8.284 1.00 26.56 326 LEU A O 1
ATOM 2416 N N . ASN A 1 327 ? 39.991 -4.102 8.696 1.00 28.22 327 ASN A N 1
ATOM 2417 C CA . ASN A 1 327 ? 39.869 -4.033 10.150 1.00 28.22 327 ASN A CA 1
ATOM 2418 C C . ASN A 1 327 ? 41.261 -4.281 10.748 1.00 28.22 327 ASN A C 1
ATOM 2420 O O . ASN A 1 327 ? 41.859 -5.325 10.490 1.00 28.22 327 ASN A O 1
ATOM 2424 N N . ALA A 1 328 ? 41.775 -3.331 11.529 1.00 29.48 328 ALA A N 1
ATOM 2425 C CA . ALA A 1 328 ? 43.069 -3.443 12.192 1.00 29.48 328 ALA A CA 1
ATOM 2426 C C . ALA A 1 328 ? 43.017 -2.816 13.593 1.00 29.48 328 ALA A C 1
ATOM 2428 O O . ALA A 1 328 ? 43.409 -1.670 13.804 1.00 29.48 328 ALA A O 1
ATOM 2429 N N . ASN A 1 329 ? 42.568 -3.603 14.572 1.00 28.72 329 ASN A N 1
ATOM 2430 C CA . ASN A 1 329 ? 42.833 -3.315 15.978 1.00 28.72 329 ASN A CA 1
ATOM 2431 C C . ASN A 1 329 ? 44.338 -3.437 16.261 1.00 28.72 329 ASN A C 1
ATOM 2433 O O . ASN A 1 329 ? 44.903 -4.524 16.120 1.00 28.72 329 ASN A O 1
ATOM 2437 N N . HIS A 1 330 ? 44.958 -2.374 16.772 1.00 28.09 330 HIS A N 1
ATOM 2438 C CA . HIS A 1 330 ? 46.156 -2.486 17.606 1.00 28.09 330 HIS A CA 1
ATOM 2439 C C . HIS A 1 330 ? 46.080 -1.504 18.774 1.00 28.09 330 HIS A C 1
ATOM 2441 O O . HIS A 1 330 ? 46.003 -0.292 18.594 1.00 28.09 330 HIS A O 1
ATOM 2447 N N . ALA A 1 331 ? 46.085 -2.059 19.983 1.00 29.23 331 ALA A N 1
ATOM 2448 C CA . ALA A 1 331 ? 46.150 -1.307 21.224 1.00 29.23 331 ALA A CA 1
ATOM 2449 C C . ALA A 1 331 ? 47.610 -1.141 21.672 1.00 29.23 331 ALA A C 1
ATOM 2451 O O . ALA A 1 331 ? 48.437 -2.019 21.432 1.00 29.23 331 ALA A O 1
ATOM 2452 N N . GLY A 1 332 ? 47.885 -0.068 22.417 1.00 24.45 332 GLY A N 1
ATOM 2453 C CA . GLY A 1 332 ? 49.044 0.001 23.308 1.00 24.45 332 GLY A CA 1
ATOM 2454 C C . GLY A 1 332 ? 50.096 1.057 22.974 1.00 24.45 332 GLY A C 1
ATOM 2455 O O . GLY A 1 332 ? 51.095 0.761 22.320 1.00 24.45 332 GLY A O 1
ATOM 2456 N N . GLN A 1 333 ? 49.950 2.238 23.583 1.00 26.48 333 GLN A N 1
ATOM 2457 C CA . GLN A 1 333 ? 51.002 2.808 24.437 1.00 26.48 333 GLN A CA 1
ATOM 2458 C C . GLN A 1 333 ? 50.447 3.917 25.348 1.00 26.48 333 GLN A C 1
ATOM 2460 O O . GLN A 1 333 ? 49.610 4.718 24.942 1.00 26.48 333 GLN A O 1
ATOM 2465 N N . SER A 1 334 ? 50.875 3.893 26.611 1.00 26.19 334 SER A N 1
ATOM 2466 C CA . SER A 1 334 ? 50.323 4.688 27.718 1.00 26.19 334 SER A CA 1
ATOM 2467 C C . SER A 1 334 ? 50.846 6.135 27.755 1.00 26.19 334 SER A C 1
ATOM 2469 O O . SER A 1 334 ? 51.942 6.397 27.258 1.00 26.19 334 SER A O 1
ATOM 2471 N N . PRO A 1 335 ? 50.121 7.078 28.391 1.00 31.69 335 PRO A N 1
ATOM 2472 C CA . PRO A 1 335 ? 50.542 8.474 28.500 1.00 31.69 335 PRO A CA 1
ATOM 2473 C C . PRO A 1 335 ? 51.555 8.701 29.632 1.00 31.69 335 PRO A C 1
ATOM 2475 O O . PRO A 1 335 ? 51.478 8.071 30.688 1.00 31.69 335 PRO A O 1
ATOM 2478 N N . THR A 1 336 ? 52.450 9.678 29.458 1.00 27.41 336 THR A N 1
ATOM 2479 C CA . THR A 1 336 ? 53.390 10.118 30.502 1.00 27.41 336 THR A CA 1
ATOM 2480 C C . THR A 1 336 ? 53.199 11.580 30.918 1.00 27.41 336 THR A C 1
ATOM 2482 O O . THR A 1 336 ? 53.689 12.484 30.250 1.00 27.41 336 THR A O 1
ATOM 2485 N N . SER A 1 337 ? 52.656 11.736 32.129 1.00 27.34 337 SER A N 1
ATOM 2486 C CA . SER A 1 337 ? 53.122 12.652 33.189 1.00 27.34 337 SER A CA 1
ATOM 2487 C C . SER A 1 337 ? 52.796 14.162 33.180 1.00 27.34 337 SER A C 1
ATOM 2489 O O . SER A 1 337 ? 52.867 14.844 32.167 1.00 27.34 337 SER A O 1
ATOM 2491 N N . ALA A 1 338 ? 52.614 14.646 34.422 1.00 26.78 338 ALA A N 1
ATOM 2492 C CA . ALA A 1 338 ? 52.665 16.024 34.941 1.00 26.78 338 ALA A CA 1
ATOM 2493 C C . ALA A 1 338 ? 51.530 17.018 34.571 1.00 26.78 338 ALA A C 1
ATOM 2495 O O . ALA A 1 338 ? 51.163 17.149 33.414 1.00 26.78 338 ALA A O 1
ATOM 2496 N N . ALA A 1 339 ? 50.985 17.824 35.501 1.00 27.38 339 ALA A N 1
ATOM 2497 C CA . ALA A 1 339 ? 51.047 17.842 36.980 1.00 27.38 339 ALA A CA 1
ATOM 2498 C C . ALA A 1 339 ? 49.980 18.815 37.562 1.00 27.38 339 ALA A C 1
ATOM 2500 O O . ALA A 1 339 ? 49.603 19.725 36.841 1.00 27.38 339 ALA A O 1
ATOM 2501 N N . HIS A 1 340 ? 49.614 18.667 38.859 1.00 25.12 340 HIS A N 1
ATOM 2502 C CA . HIS A 1 340 ? 49.155 19.716 39.832 1.00 25.12 340 HIS A CA 1
ATOM 2503 C C . HIS A 1 340 ? 48.003 20.697 39.427 1.00 25.12 340 HIS A C 1
ATOM 2505 O O . HIS A 1 340 ? 48.029 21.266 38.352 1.00 25.12 340 HIS A O 1
ATOM 2511 N N . VAL A 1 341 ? 46.965 21.070 40.202 1.00 29.03 341 VAL A N 1
ATOM 2512 C CA . VAL A 1 341 ? 46.539 21.070 41.637 1.00 29.03 341 VAL A CA 1
ATOM 2513 C C . VAL A 1 341 ? 44.977 21.014 41.628 1.00 29.03 341 VAL A C 1
ATOM 2515 O O . VAL A 1 341 ? 44.401 21.387 40.613 1.00 29.03 341 VAL A O 1
ATOM 2518 N N . GLY A 1 342 ? 44.174 20.630 42.635 1.00 25.45 342 GLY A N 1
ATOM 2519 C CA . GLY A 1 342 ? 44.361 20.158 44.021 1.00 25.45 342 GLY A CA 1
ATOM 2520 C C . GLY A 1 342 ? 43.321 20.794 44.989 1.00 25.45 342 GLY A C 1
ATOM 2521 O O . GLY A 1 342 ? 42.751 21.826 44.659 1.00 25.45 342 GLY A O 1
ATOM 2522 N N . ALA A 1 343 ? 43.120 20.200 46.181 1.00 28.19 343 ALA A N 1
ATOM 2523 C CA . ALA A 1 343 ? 42.050 20.468 47.182 1.00 28.19 343 ALA A CA 1
ATOM 2524 C C . ALA A 1 343 ? 40.602 20.082 46.758 1.00 28.19 343 ALA A C 1
ATOM 2526 O O . ALA A 1 343 ? 40.200 20.337 45.632 1.00 28.19 343 ALA A O 1
ATOM 2527 N N . GLY A 1 344 ? 39.751 19.483 47.610 1.00 25.81 344 GLY A N 1
ATOM 2528 C CA . GLY A 1 344 ? 39.969 18.900 48.949 1.00 25.81 344 GLY A CA 1
ATOM 2529 C C . GLY A 1 344 ? 38.671 18.713 49.775 1.00 25.81 344 GLY A C 1
ATOM 2530 O O . GLY A 1 344 ? 37.690 19.393 49.503 1.00 25.81 344 GLY A O 1
ATOM 2531 N N . ILE A 1 345 ? 38.752 17.889 50.844 1.00 29.81 345 ILE A N 1
ATOM 2532 C CA . ILE A 1 345 ? 37.845 17.742 52.027 1.00 29.81 345 ILE A CA 1
ATOM 2533 C C . ILE A 1 345 ? 36.804 16.579 52.041 1.00 29.81 345 ILE A C 1
ATOM 2535 O O . ILE A 1 345 ? 35.844 16.593 51.285 1.00 29.81 345 ILE A O 1
ATOM 2539 N N . GLY A 1 346 ? 36.960 15.675 53.039 1.00 27.77 346 GLY A N 1
ATOM 2540 C CA . GLY A 1 346 ? 35.933 14.809 53.690 1.00 27.77 346 GLY A CA 1
ATOM 2541 C C . GLY A 1 346 ? 35.554 13.500 52.963 1.00 27.77 346 GLY A C 1
ATOM 2542 O O . GLY A 1 346 ? 34.944 13.580 51.909 1.00 27.77 346 GLY A O 1
ATOM 2543 N N . ALA A 1 347 ? 35.904 12.263 53.371 1.00 30.59 347 ALA A N 1
ATOM 2544 C CA . ALA A 1 347 ? 35.801 11.561 54.678 1.00 30.59 347 ALA A CA 1
ATOM 2545 C C . ALA A 1 347 ? 34.346 11.469 55.196 1.00 30.59 347 ALA A C 1
ATOM 2547 O O . ALA A 1 347 ? 33.661 12.486 55.194 1.00 30.59 347 ALA A O 1
ATOM 2548 N N . ASP A 1 348 ? 33.783 10.344 55.664 1.00 28.28 348 ASP A N 1
ATOM 2549 C CA . ASP A 1 348 ? 34.245 8.979 56.036 1.00 28.28 348 ASP A CA 1
ATOM 2550 C C . ASP A 1 348 ? 32.977 8.057 55.904 1.00 28.28 348 ASP A C 1
ATOM 2552 O O . ASP A 1 348 ? 31.866 8.583 55.975 1.00 28.28 348 ASP A O 1
ATOM 2556 N N . THR A 1 349 ? 32.944 6.727 55.704 1.00 31.98 349 THR A N 1
ATOM 2557 C CA . THR A 1 349 ? 33.133 5.690 56.750 1.00 31.98 349 THR A CA 1
ATOM 2558 C C . THR A 1 349 ? 32.866 4.262 56.192 1.00 31.98 349 THR A C 1
ATOM 2560 O O . THR A 1 349 ? 31.776 3.990 55.703 1.00 31.98 349 THR A O 1
ATOM 2563 N N . ARG A 1 350 ? 33.847 3.355 56.327 1.00 27.84 350 ARG A N 1
ATOM 2564 C CA . ARG A 1 350 ? 33.803 1.883 56.602 1.00 27.84 350 ARG A CA 1
ATOM 2565 C C . ARG A 1 350 ? 32.678 0.958 56.056 1.00 27.84 350 ARG A C 1
ATOM 2567 O O . ARG A 1 350 ? 31.559 0.960 56.557 1.00 27.84 350 ARG A O 1
ATOM 2574 N N . GLN A 1 351 ? 33.091 -0.021 55.236 1.00 31.72 351 GLN A N 1
ATOM 2575 C CA . GLN A 1 351 ? 32.801 -1.468 55.435 1.00 31.72 351 GLN A CA 1
ATOM 2576 C C . GLN A 1 351 ? 33.687 -2.016 56.589 1.00 31.72 351 GLN A C 1
ATOM 2578 O O . GLN A 1 351 ? 34.656 -1.316 56.917 1.00 31.72 351 GLN A O 1
ATOM 2583 N N . PRO A 1 352 ? 33.437 -3.196 57.216 1.00 43.88 352 PRO A N 1
ATOM 2584 C CA . PRO A 1 352 ? 32.931 -4.463 56.632 1.00 43.88 352 PRO A CA 1
ATOM 2585 C C . PRO A 1 352 ? 31.810 -5.131 57.509 1.00 43.88 352 PRO A C 1
ATOM 2587 O O . PRO A 1 352 ? 31.068 -4.364 58.117 1.00 43.88 352 PRO A O 1
ATOM 2590 N N . ASP A 1 353 ? 31.519 -6.448 57.619 1.00 32.47 353 ASP A N 1
ATOM 2591 C CA . ASP A 1 353 ? 32.179 -7.722 57.217 1.00 32.47 353 ASP A CA 1
ATOM 2592 C C . ASP A 1 353 ? 31.198 -8.934 57.091 1.00 32.47 353 ASP A C 1
ATOM 2594 O O . ASP A 1 353 ? 30.021 -8.812 57.423 1.00 32.47 353 ASP A O 1
ATOM 2598 N N . ASP A 1 354 ? 31.734 -10.067 56.602 1.00 30.23 354 ASP A N 1
ATOM 2599 C CA . ASP A 1 354 ? 31.366 -11.513 56.638 1.00 30.23 354 ASP A CA 1
ATOM 2600 C C . ASP A 1 354 ? 30.096 -12.103 57.326 1.00 30.23 354 ASP A C 1
ATOM 2602 O O . ASP A 1 354 ? 29.613 -11.640 58.359 1.00 30.23 354 ASP A O 1
ATOM 2606 N N . GLY A 1 355 ? 29.653 -13.278 56.819 1.00 28.94 355 GLY A N 1
ATOM 2607 C CA . GLY A 1 355 ? 28.707 -14.184 57.509 1.00 28.94 355 GLY A CA 1
ATOM 2608 C C . GLY A 1 355 ? 28.151 -15.393 56.713 1.00 28.94 355 GLY A C 1
ATOM 2609 O O . GLY A 1 355 ? 26.992 -15.369 56.304 1.00 28.94 355 GLY A O 1
ATOM 2610 N N . GLN A 1 356 ? 28.934 -16.471 56.533 1.00 31.00 356 GLN A N 1
ATOM 2611 C CA . GLN A 1 356 ? 28.434 -17.828 56.173 1.00 31.00 356 GLN A CA 1
ATOM 2612 C C . GLN A 1 356 ? 27.625 -18.434 57.360 1.00 31.00 356 GLN A C 1
ATOM 2614 O O . GLN A 1 356 ? 27.730 -17.915 58.467 1.00 31.00 356 GLN A O 1
ATOM 2619 N N . THR A 1 357 ? 26.752 -19.449 57.244 1.00 31.52 357 THR A N 1
ATOM 2620 C CA . THR A 1 357 ? 26.978 -20.864 56.836 1.00 31.52 357 THR A CA 1
ATOM 2621 C C . THR A 1 357 ? 25.648 -21.657 56.812 1.00 31.52 357 THR A C 1
ATOM 2623 O O . THR A 1 357 ? 24.802 -21.369 57.654 1.00 31.52 357 THR A O 1
ATOM 2626 N N . ASP A 1 358 ? 25.549 -22.660 55.915 1.00 34.75 358 ASP A N 1
ATOM 2627 C CA . ASP A 1 358 ? 25.077 -24.073 56.068 1.00 34.75 358 ASP A CA 1
ATOM 2628 C C . ASP A 1 358 ? 23.707 -24.400 56.750 1.00 34.75 358 ASP A C 1
ATOM 2630 O O . ASP A 1 358 ? 23.217 -23.667 57.595 1.00 34.75 358 ASP A O 1
ATOM 2634 N N . ASP A 1 359 ? 22.973 -25.495 56.481 1.00 33.88 359 ASP A N 1
ATOM 2635 C CA . ASP A 1 359 ? 23.342 -26.848 56.025 1.00 33.88 359 ASP A CA 1
ATOM 2636 C C . ASP A 1 359 ? 22.084 -27.733 55.729 1.00 33.88 359 ASP A C 1
ATOM 2638 O O . ASP A 1 359 ? 21.026 -27.487 56.306 1.00 33.88 359 ASP A O 1
ATOM 2642 N N . SER A 1 360 ? 22.265 -28.840 54.979 1.00 37.19 360 SER A N 1
ATOM 2643 C CA . SER A 1 360 ? 21.593 -30.166 55.140 1.00 37.19 360 SER A CA 1
ATOM 2644 C C . SER A 1 360 ? 20.057 -30.343 54.888 1.00 37.19 360 SER A C 1
ATOM 2646 O O . SER A 1 360 ? 19.262 -29.447 55.133 1.00 37.19 360 SER A O 1
ATOM 2648 N N . GLN A 1 361 ? 19.509 -31.495 54.430 1.00 34.69 361 GLN A N 1
ATOM 2649 C CA . GLN A 1 361 ? 20.061 -32.824 54.054 1.00 34.69 361 GLN A CA 1
ATOM 2650 C C . GLN A 1 361 ? 19.040 -33.729 53.287 1.00 34.69 361 GLN A C 1
ATOM 2652 O O . GLN A 1 361 ? 17.845 -33.616 53.539 1.00 34.69 361 GLN A O 1
ATOM 2657 N N . SER A 1 362 ? 19.546 -34.711 52.505 1.00 34.12 362 SER A N 1
ATOM 2658 C CA . SER A 1 362 ? 19.014 -36.102 52.312 1.00 34.12 362 SER A CA 1
ATOM 2659 C C . SER A 1 362 ? 17.646 -36.368 51.601 1.00 34.12 362 SER A C 1
ATOM 2661 O O . SER A 1 362 ? 16.749 -35.539 51.646 1.00 34.12 362 SER A O 1
ATOM 2663 N N . ASN A 1 363 ? 17.364 -37.518 50.938 1.00 35.94 363 ASN A N 1
ATOM 2664 C CA . ASN A 1 363 ? 18.152 -38.746 50.659 1.00 35.94 363 ASN A CA 1
ATOM 2665 C C . ASN A 1 363 ? 17.625 -39.623 49.472 1.00 35.94 363 ASN A C 1
ATOM 2667 O O . ASN A 1 363 ? 16.419 -39.713 49.277 1.00 35.94 363 ASN A O 1
ATOM 2671 N N . ASP A 1 364 ? 18.553 -40.337 48.808 1.00 34.22 364 ASP A N 1
ATOM 2672 C CA . ASP A 1 364 ? 18.598 -41.751 48.321 1.00 34.22 364 ASP A CA 1
ATOM 2673 C C . ASP A 1 364 ? 17.475 -42.530 47.573 1.00 34.22 364 ASP A C 1
ATOM 2675 O O . ASP A 1 364 ? 16.289 -42.463 47.884 1.00 34.22 364 ASP A O 1
ATOM 2679 N N . GLY A 1 365 ? 17.934 -43.442 46.678 1.00 31.06 365 GLY A N 1
ATOM 2680 C CA . GLY A 1 365 ? 17.202 -44.613 46.130 1.00 31.06 365 GLY A CA 1
ATOM 2681 C C . GLY A 1 365 ? 17.452 -44.908 44.627 1.00 31.06 365 GLY A C 1
ATOM 2682 O O . GLY A 1 365 ? 16.593 -44.587 43.819 1.00 31.06 365 GLY A O 1
ATOM 2683 N N . GLN A 1 366 ? 18.636 -45.299 44.123 1.00 35.69 366 GLN A N 1
ATOM 2684 C CA . GLN A 1 366 ? 19.409 -46.564 44.250 1.00 35.69 366 GLN A CA 1
ATOM 2685 C C . GLN A 1 366 ? 18.987 -47.734 43.301 1.00 35.69 366 GLN A C 1
ATOM 2687 O O . GLN A 1 366 ? 17.815 -48.093 43.250 1.00 35.69 366 GLN A O 1
ATOM 2692 N N . SER A 1 367 ? 19.995 -48.379 42.667 1.00 34.12 367 SER A N 1
ATOM 2693 C CA . SER A 1 367 ? 20.032 -49.763 42.099 1.00 34.12 367 SER A CA 1
ATOM 2694 C C . SER A 1 367 ? 19.462 -50.069 40.686 1.00 34.12 367 SER A C 1
ATOM 2696 O O . SER A 1 367 ? 18.412 -49.555 40.327 1.00 34.12 367 SER A O 1
ATOM 2698 N N . ASN A 1 368 ? 20.017 -50.998 39.873 1.00 37.81 368 ASN A N 1
ATOM 2699 C CA . ASN A 1 368 ? 21.417 -51.468 39.696 1.00 37.81 368 ASN A CA 1
ATOM 2700 C C . ASN A 1 368 ? 21.592 -52.325 38.399 1.00 37.81 368 ASN A C 1
ATOM 2702 O O . ASN A 1 368 ? 20.609 -52.825 37.865 1.00 37.81 368 ASN A O 1
ATOM 2706 N N . ASP A 1 369 ? 22.856 -52.555 38.001 1.00 35.06 369 ASP A N 1
ATOM 2707 C CA . ASP A 1 369 ? 23.434 -53.714 37.265 1.00 35.06 369 ASP A CA 1
ATOM 2708 C C . ASP A 1 369 ? 23.038 -54.127 35.821 1.00 35.06 369 ASP A C 1
ATOM 2710 O O . ASP A 1 369 ? 21.893 -54.451 35.520 1.00 35.06 369 ASP A O 1
ATOM 2714 N N . GLY A 1 370 ? 24.080 -54.397 35.004 1.00 32.78 370 GLY A N 1
ATOM 2715 C CA . GLY A 1 370 ? 24.227 -55.753 34.434 1.00 32.78 370 GLY A CA 1
ATOM 2716 C C . GLY A 1 370 ? 24.854 -55.961 33.035 1.00 32.78 370 GLY A C 1
ATOM 2717 O O . GLY A 1 370 ? 24.106 -56.095 32.078 1.00 32.78 370 GLY A O 1
ATOM 2718 N N . GLN A 1 371 ? 26.179 -56.220 32.977 1.00 34.16 371 GLN A N 1
ATOM 2719 C CA . GLN A 1 371 ? 26.869 -57.164 32.042 1.00 34.16 371 GLN A CA 1
ATOM 2720 C C . GLN A 1 371 ? 26.928 -56.871 30.507 1.00 34.16 371 GLN A C 1
ATOM 2722 O O . GLN A 1 371 ? 26.045 -56.236 29.953 1.00 34.16 371 GLN A O 1
ATOM 2727 N N . SER A 1 372 ? 27.876 -57.397 29.699 1.00 34.66 372 SER A N 1
ATOM 2728 C CA . SER A 1 372 ? 29.321 -57.716 29.874 1.00 34.66 372 SER A CA 1
ATOM 2729 C C . SER A 1 372 ? 29.960 -58.235 28.549 1.00 34.66 372 SER A C 1
ATOM 2731 O O . SER A 1 372 ? 29.255 -58.816 27.732 1.00 34.66 372 SER A O 1
ATOM 2733 N N . ASN A 1 373 ? 31.300 -58.152 28.441 1.00 35.69 373 ASN A N 1
ATOM 2734 C CA . ASN A 1 373 ? 32.249 -59.001 27.665 1.00 35.69 373 ASN A CA 1
ATOM 2735 C C . ASN A 1 373 ? 32.517 -58.814 26.138 1.00 35.69 373 ASN A C 1
ATOM 2737 O O . ASN A 1 373 ? 31.743 -59.239 25.287 1.00 35.69 373 ASN A O 1
ATOM 2741 N N . ASP A 1 374 ? 33.723 -58.294 25.843 1.00 33.38 374 ASP A N 1
ATOM 2742 C CA . ASP A 1 374 ? 34.945 -58.987 25.337 1.00 33.38 374 ASP A CA 1
ATOM 2743 C C . ASP A 1 374 ? 35.035 -59.792 24.010 1.00 33.38 374 ASP A C 1
ATOM 2745 O O . ASP A 1 374 ? 34.174 -60.593 23.662 1.00 33.38 374 ASP A O 1
ATOM 2749 N N . GLY A 1 375 ? 36.223 -59.685 23.366 1.00 34.25 375 GLY A N 1
ATOM 2750 C CA . GLY A 1 375 ? 36.755 -60.576 22.302 1.00 34.25 375 GLY A CA 1
ATOM 2751 C C . GLY A 1 375 ? 37.185 -59.852 21.002 1.00 34.25 375 GLY A C 1
ATOM 2752 O O . GLY A 1 375 ? 36.367 -59.752 20.099 1.00 34.25 375 GLY A O 1
ATOM 2753 N N . GLN A 1 376 ? 38.348 -59.200 20.803 1.00 35.75 376 GLN A N 1
ATOM 2754 C CA . GLN A 1 376 ? 39.784 -59.465 21.075 1.00 35.75 376 GLN A CA 1
ATOM 2755 C C . GLN A 1 376 ? 40.556 -60.193 19.925 1.00 35.75 376 GLN A C 1
ATOM 2757 O O . GLN A 1 376 ? 40.092 -61.216 19.435 1.00 35.75 376 GLN A O 1
ATOM 2762 N N . LEU A 1 377 ? 41.787 -59.710 19.617 1.00 36.53 377 LEU A N 1
ATOM 2763 C CA . LEU A 1 377 ? 42.918 -60.369 18.888 1.00 36.53 377 LEU A CA 1
ATOM 2764 C C . LEU A 1 377 ? 42.829 -60.475 17.324 1.00 36.53 377 LEU A C 1
ATOM 2766 O O . LEU A 1 377 ? 41.741 -60.610 16.785 1.00 36.53 377 LEU A O 1
ATOM 2770 N N . ASP A 1 378 ? 43.909 -60.423 16.507 1.00 36.44 378 ASP A N 1
ATOM 2771 C CA . ASP A 1 378 ? 45.367 -60.332 16.780 1.00 36.44 378 ASP A CA 1
ATOM 2772 C C . ASP A 1 378 ? 46.279 -59.935 15.565 1.00 36.44 378 ASP A C 1
ATOM 2774 O O . ASP A 1 378 ? 45.859 -60.023 14.415 1.00 36.44 378 ASP A O 1
ATOM 2778 N N . LYS A 1 379 ? 47.579 -59.708 15.861 1.00 35.59 379 LYS A N 1
ATOM 2779 C CA . LYS A 1 379 ? 48.818 -60.089 15.107 1.00 35.59 379 LYS A CA 1
ATOM 2780 C C . LYS A 1 379 ? 49.370 -59.339 13.855 1.00 35.59 379 LYS A C 1
ATOM 2782 O O . LYS A 1 379 ? 49.087 -59.682 12.716 1.00 35.59 379 LYS A O 1
ATOM 2787 N N . ASN A 1 380 ? 50.422 -58.546 14.139 1.00 30.55 380 ASN A N 1
ATOM 2788 C CA . ASN A 1 380 ? 51.863 -58.826 13.864 1.00 30.55 380 ASN A CA 1
ATOM 2789 C C . ASN A 1 380 ? 52.637 -58.415 12.568 1.00 30.55 380 ASN A C 1
ATOM 2791 O O . ASN A 1 380 ? 52.512 -59.042 11.523 1.00 30.55 380 ASN A O 1
ATOM 2795 N N . GLN A 1 381 ? 53.700 -57.618 12.829 1.00 34.44 381 GLN A N 1
ATOM 2796 C CA . GLN A 1 381 ? 55.136 -57.798 12.450 1.00 34.44 381 GLN A CA 1
ATOM 2797 C C . GLN A 1 381 ? 55.757 -57.097 11.199 1.00 34.44 381 GLN A C 1
ATOM 2799 O O . GLN A 1 381 ? 55.004 -56.596 10.369 1.00 34.44 381 GLN A O 1
ATOM 2804 N N . PRO A 1 382 ? 57.105 -56.856 11.162 1.00 44.03 382 PRO A N 1
ATOM 2805 C CA . PRO A 1 382 ? 57.607 -55.468 11.149 1.00 44.03 382 PRO A CA 1
ATOM 2806 C C . PRO A 1 382 ? 58.803 -55.172 10.197 1.00 44.03 382 PRO A C 1
ATOM 2808 O O . PRO A 1 382 ? 59.198 -56.013 9.399 1.00 44.03 382 PRO A O 1
ATOM 2811 N N . ASP A 1 383 ? 59.393 -53.982 10.389 1.00 32.72 383 ASP A N 1
ATOM 2812 C CA . ASP A 1 383 ? 60.776 -53.545 10.106 1.00 32.72 383 ASP A CA 1
ATOM 2813 C C . ASP A 1 383 ? 61.405 -53.784 8.721 1.00 32.72 383 ASP A C 1
ATOM 2815 O O . ASP A 1 383 ? 61.796 -54.895 8.376 1.00 32.72 383 ASP A O 1
ATOM 2819 N N . ASP A 1 384 ? 61.779 -52.677 8.062 1.00 29.98 384 ASP A N 1
ATOM 2820 C CA . ASP A 1 384 ? 63.164 -52.563 7.590 1.00 29.98 384 ASP A CA 1
ATOM 2821 C C . ASP A 1 384 ? 63.696 -51.115 7.629 1.00 29.98 384 ASP A C 1
ATOM 2823 O O . ASP A 1 384 ? 62.942 -50.138 7.630 1.00 29.98 384 ASP A O 1
ATOM 2827 N N . ARG A 1 385 ? 65.022 -50.972 7.725 1.00 32.88 385 ARG A N 1
ATOM 2828 C CA . ARG A 1 385 ? 65.715 -49.701 8.005 1.00 32.88 385 ARG A CA 1
ATOM 2829 C C . ARG A 1 385 ? 66.156 -48.984 6.730 1.00 32.88 385 ARG A C 1
ATOM 2831 O O . ARG A 1 385 ? 66.869 -49.574 5.920 1.00 32.88 385 ARG A O 1
ATOM 2838 N N . GLN A 1 386 ? 65.972 -47.661 6.677 1.00 31.48 386 GLN A N 1
ATOM 2839 C CA . GLN A 1 386 ? 66.997 -46.769 6.114 1.00 31.48 386 GLN A CA 1
ATOM 2840 C C . GLN A 1 386 ? 66.829 -45.308 6.544 1.00 31.48 386 GLN A C 1
ATOM 2842 O O . GLN A 1 386 ? 65.735 -44.756 6.541 1.00 31.48 386 GLN A O 1
ATOM 2847 N N . ASN A 1 387 ? 67.951 -44.695 6.921 1.00 31.55 387 ASN A N 1
ATOM 2848 C CA . ASN A 1 387 ? 68.061 -43.298 7.320 1.00 31.55 387 ASN A CA 1
ATOM 2849 C C . ASN A 1 387 ? 68.939 -42.582 6.286 1.00 31.55 387 ASN A C 1
ATOM 2851 O O . ASN A 1 387 ? 70.136 -42.862 6.221 1.00 31.55 387 ASN A O 1
ATOM 2855 N N . THR A 1 388 ? 68.369 -41.670 5.501 1.00 30.64 388 THR A N 1
ATOM 2856 C CA . THR A 1 388 ? 69.142 -40.769 4.635 1.00 30.64 388 THR A CA 1
ATOM 2857 C C . THR A 1 388 ? 68.435 -39.431 4.469 1.00 30.64 388 THR A C 1
ATOM 2859 O O . THR A 1 388 ? 67.213 -39.339 4.394 1.00 30.64 388 THR A O 1
ATOM 2862 N N . GLN A 1 389 ? 69.244 -38.379 4.456 1.00 32.12 389 GLN A N 1
ATOM 2863 C CA . GLN A 1 389 ? 68.839 -36.999 4.667 1.00 32.12 389 GLN A CA 1
ATOM 2864 C C . GLN A 1 389 ? 68.866 -36.232 3.339 1.00 32.12 389 GLN A C 1
ATOM 2866 O O . GLN A 1 389 ? 69.940 -36.026 2.780 1.00 32.12 389 GLN A O 1
ATOM 2871 N N . THR A 1 390 ? 67.711 -35.763 2.861 1.00 31.94 390 THR A N 1
ATOM 2872 C CA . THR A 1 390 ? 67.614 -34.805 1.744 1.00 31.94 390 THR A CA 1
ATOM 2873 C C . THR A 1 390 ? 66.284 -34.051 1.785 1.00 31.94 390 THR A C 1
ATOM 2875 O O . THR A 1 390 ? 65.229 -34.632 2.016 1.00 31.94 390 THR A O 1
ATOM 2878 N N . ALA A 1 391 ? 66.333 -32.746 1.528 1.00 33.25 391 ALA A N 1
ATOM 2879 C CA . ALA A 1 391 ? 65.177 -31.866 1.351 1.00 33.25 391 ALA A CA 1
ATOM 2880 C C . ALA A 1 391 ? 65.308 -31.128 0.003 1.00 33.25 391 ALA A C 1
ATOM 2882 O O . ALA A 1 391 ? 66.426 -31.069 -0.516 1.00 33.25 391 ALA A O 1
ATOM 2883 N N . PRO A 1 392 ? 64.269 -30.445 -0.518 1.00 48.84 392 PRO A N 1
ATOM 2884 C CA . PRO A 1 392 ? 62.817 -30.615 -0.361 1.00 48.84 392 PRO A CA 1
ATOM 2885 C C . PRO A 1 392 ? 62.164 -30.987 -1.731 1.00 48.84 392 PRO A C 1
ATOM 2887 O O . PRO A 1 392 ? 62.886 -31.288 -2.682 1.00 48.84 392 PRO A O 1
ATOM 2890 N N . PRO A 1 393 ? 60.822 -30.965 -1.887 1.00 38.53 393 PRO A N 1
ATOM 2891 C CA . PRO A 1 393 ? 60.214 -29.724 -2.392 1.00 38.53 393 PRO A CA 1
ATOM 2892 C C . PRO A 1 393 ? 58.844 -29.374 -1.775 1.00 38.53 393 PRO A C 1
ATOM 2894 O O . PRO A 1 393 ? 58.241 -30.140 -1.030 1.00 38.53 393 PRO A O 1
ATOM 2897 N N . ALA A 1 394 ? 58.376 -28.166 -2.094 1.00 36.41 394 ALA A N 1
ATOM 2898 C CA . ALA A 1 394 ? 57.183 -27.535 -1.541 1.00 36.41 394 ALA A CA 1
ATOM 2899 C C . ALA A 1 394 ? 55.882 -28.345 -1.700 1.00 36.41 394 ALA A C 1
ATOM 2901 O O . ALA A 1 394 ? 55.514 -28.756 -2.801 1.00 36.41 394 ALA A O 1
ATOM 2902 N N . THR A 1 395 ? 55.115 -28.435 -0.612 1.00 36.75 395 THR A N 1
ATOM 2903 C CA . THR A 1 395 ? 53.691 -28.783 -0.645 1.00 36.75 395 THR A CA 1
ATOM 2904 C C . THR A 1 395 ? 52.945 -27.762 -1.514 1.00 36.75 395 THR A C 1
ATOM 2906 O O . THR A 1 395 ? 53.081 -26.557 -1.264 1.00 36.75 395 THR A O 1
ATOM 2909 N N . PRO A 1 396 ? 52.143 -28.173 -2.513 1.00 36.75 396 PRO A N 1
ATOM 2910 C CA . PRO A 1 396 ? 51.330 -27.226 -3.261 1.00 36.75 396 PRO A CA 1
ATOM 2911 C C . PRO A 1 396 ? 50.315 -26.583 -2.312 1.00 36.75 396 PRO A C 1
ATOM 2913 O O . PRO A 1 396 ? 49.486 -27.269 -1.712 1.00 36.75 396 PRO A O 1
ATOM 2916 N N . ARG A 1 397 ? 50.378 -25.251 -2.177 1.00 33.09 397 ARG A N 1
ATOM 2917 C CA . ARG A 1 397 ? 49.306 -24.474 -1.542 1.00 33.09 397 ARG A CA 1
ATOM 2918 C C . ARG A 1 397 ? 47.990 -24.846 -2.216 1.00 33.09 397 ARG A C 1
ATOM 2920 O O . ARG A 1 397 ? 47.911 -24.812 -3.444 1.00 33.09 397 ARG A O 1
ATOM 2927 N N . ALA A 1 398 ? 46.973 -25.156 -1.413 1.00 33.81 398 ALA A N 1
ATOM 2928 C CA . ALA A 1 398 ? 45.616 -25.298 -1.911 1.00 33.81 398 ALA A CA 1
ATOM 2929 C C . ALA A 1 398 ? 45.261 -24.038 -2.711 1.00 33.81 398 ALA A C 1
ATOM 2931 O O . ALA A 1 398 ? 45.295 -22.924 -2.183 1.00 33.81 398 ALA A O 1
ATOM 2932 N N . GLN A 1 399 ? 44.985 -24.219 -4.001 1.00 32.06 399 GLN A N 1
ATOM 2933 C CA . GLN A 1 399 ? 44.455 -23.155 -4.842 1.00 32.06 399 GLN A CA 1
ATOM 2934 C C . GLN A 1 399 ? 43.131 -22.684 -4.221 1.00 32.06 399 GLN A C 1
ATOM 2936 O O . GLN A 1 399 ? 42.396 -23.529 -3.695 1.00 32.06 399 GLN A O 1
ATOM 2941 N N . PRO A 1 400 ? 42.798 -21.379 -4.263 1.00 32.84 400 PRO A N 1
ATOM 2942 C CA . PRO A 1 400 ? 41.464 -20.939 -3.885 1.00 32.84 400 PRO A CA 1
ATOM 2943 C C . PRO A 1 400 ? 40.470 -21.704 -4.757 1.00 32.84 400 PRO A C 1
ATOM 2945 O O . PRO A 1 400 ? 40.496 -21.589 -5.983 1.00 32.84 400 PRO A O 1
ATOM 2948 N N . SER A 1 401 ? 39.661 -22.556 -4.122 1.00 31.12 401 SER A N 1
ATOM 2949 C CA . SER A 1 401 ? 38.675 -23.368 -4.827 1.00 31.12 401 SER A CA 1
ATOM 2950 C C . SER A 1 401 ? 37.776 -22.414 -5.599 1.00 31.12 401 SER A C 1
ATOM 2952 O O . SER A 1 401 ? 37.154 -21.545 -4.986 1.00 31.12 401 SER A O 1
ATOM 2954 N N . ALA A 1 402 ? 37.774 -22.529 -6.932 1.00 34.66 402 ALA A N 1
ATOM 2955 C CA . ALA A 1 402 ? 36.960 -21.682 -7.793 1.00 34.66 402 ALA A CA 1
ATOM 2956 C C . ALA A 1 402 ? 35.536 -21.683 -7.241 1.00 34.66 402 ALA A C 1
ATOM 2958 O O . ALA A 1 402 ? 34.969 -22.763 -7.054 1.00 34.66 402 ALA A O 1
ATOM 2959 N N . ALA A 1 403 ? 35.019 -20.493 -6.912 1.00 35.94 403 ALA A N 1
ATOM 2960 C CA . ALA A 1 403 ? 33.784 -20.347 -6.158 1.00 35.94 403 ALA A CA 1
ATOM 2961 C C . ALA A 1 403 ? 32.690 -21.188 -6.819 1.00 35.94 403 ALA A C 1
ATOM 2963 O O . ALA A 1 403 ? 32.227 -20.867 -7.916 1.00 35.94 403 ALA A O 1
ATOM 2964 N N . ARG A 1 404 ? 32.322 -22.306 -6.172 1.00 38.19 404 ARG A N 1
ATOM 2965 C CA . ARG A 1 404 ? 31.216 -23.141 -6.640 1.00 38.19 404 ARG A CA 1
ATOM 2966 C C . ARG A 1 404 ? 30.016 -22.206 -6.754 1.00 38.19 404 ARG A C 1
ATOM 2968 O O . ARG A 1 404 ? 29.731 -21.535 -5.759 1.00 38.19 404 ARG A O 1
ATOM 2975 N N . PRO A 1 405 ? 29.338 -22.130 -7.915 1.00 44.22 405 PRO A N 1
ATOM 2976 C CA . PRO A 1 405 ? 28.135 -21.322 -8.019 1.00 44.22 405 PRO A CA 1
ATOM 2977 C C . PRO A 1 405 ? 27.198 -21.780 -6.906 1.00 44.22 405 PRO A C 1
ATOM 2979 O O . PRO A 1 405 ? 26.929 -22.980 -6.779 1.00 44.22 405 PRO A O 1
ATOM 2982 N N . ALA A 1 406 ? 26.811 -20.840 -6.043 1.00 54.59 406 ALA A N 1
ATOM 2983 C CA . ALA A 1 406 ? 26.001 -21.149 -4.877 1.00 54.59 406 ALA A CA 1
ATOM 2984 C C . ALA A 1 406 ? 24.737 -21.883 -5.352 1.00 54.59 406 ALA A C 1
ATOM 2986 O O . ALA A 1 406 ? 24.163 -21.473 -6.365 1.00 54.59 406 ALA A O 1
ATOM 2987 N N . PRO A 1 407 ? 24.335 -22.991 -4.704 1.00 79.69 407 PRO A N 1
ATOM 2988 C CA . PRO A 1 407 ? 23.275 -23.837 -5.229 1.00 79.69 407 PRO A CA 1
ATOM 2989 C C . PRO A 1 407 ? 21.994 -23.017 -5.382 1.00 79.69 407 PRO A C 1
ATOM 2991 O O . PRO A 1 407 ? 21.488 -22.449 -4.416 1.00 79.69 407 PRO A O 1
ATOM 2994 N N . THR A 1 408 ? 21.479 -22.938 -6.604 1.00 82.44 408 THR A N 1
ATOM 2995 C CA . THR A 1 408 ? 20.210 -22.282 -6.923 1.00 82.44 408 THR A CA 1
ATOM 2996 C C . THR A 1 408 ? 19.142 -23.319 -7.251 1.00 82.44 408 THR A C 1
ATOM 2998 O O . THR A 1 408 ? 19.442 -24.446 -7.650 1.00 82.44 408 THR A O 1
ATOM 3001 N N . ARG A 1 409 ? 17.874 -22.942 -7.076 1.00 79.38 409 ARG A N 1
ATOM 3002 C CA . ARG A 1 409 ? 16.713 -23.715 -7.531 1.00 79.38 409 ARG A CA 1
ATOM 3003 C C . ARG A 1 409 ? 15.826 -22.864 -8.422 1.00 79.38 409 ARG A C 1
ATOM 3005 O O . ARG A 1 409 ? 15.638 -21.676 -8.160 1.00 79.38 409 ARG A O 1
ATOM 3012 N N . ASP A 1 410 ? 15.270 -23.500 -9.444 1.00 82.00 410 ASP A N 1
ATOM 3013 C CA . ASP A 1 410 ? 14.303 -22.891 -10.348 1.00 82.00 410 ASP A CA 1
ATOM 3014 C C . ASP A 1 410 ? 12.873 -23.223 -9.908 1.00 82.00 410 ASP A C 1
ATOM 3016 O O . ASP A 1 410 ? 12.530 -24.380 -9.680 1.00 82.00 410 ASP A O 1
ATOM 3020 N N . LEU A 1 411 ? 12.051 -22.181 -9.790 1.00 76.12 411 LEU A N 1
ATOM 3021 C CA . LEU A 1 411 ? 10.639 -22.215 -9.410 1.00 76.12 411 LEU A CA 1
ATOM 3022 C C . LEU A 1 411 ? 9.834 -21.580 -10.547 1.00 76.12 411 LEU A C 1
ATOM 3024 O O . LEU A 1 411 ? 9.435 -20.411 -10.496 1.00 76.12 411 LEU A O 1
ATOM 3028 N N . GLY A 1 412 ? 9.685 -22.329 -11.641 1.00 75.88 412 GLY A N 1
ATOM 3029 C CA . GLY A 1 412 ? 9.139 -21.815 -12.896 1.00 75.88 412 GLY A CA 1
ATOM 3030 C C . GLY A 1 412 ? 9.962 -20.647 -13.448 1.00 75.88 412 GLY A C 1
ATOM 3031 O O . GLY A 1 412 ? 11.034 -20.839 -14.011 1.00 75.88 412 GLY A O 1
ATOM 3032 N N . VAL A 1 413 ? 9.452 -19.420 -13.298 1.00 69.88 413 VAL A N 1
ATOM 3033 C CA . VAL A 1 413 ? 10.081 -18.193 -13.829 1.00 69.88 413 VAL A CA 1
ATOM 3034 C C . VAL A 1 413 ? 11.040 -17.497 -12.850 1.00 69.88 413 VAL A C 1
ATOM 3036 O O . VAL A 1 413 ? 11.622 -16.464 -13.214 1.00 69.88 413 VAL A O 1
ATOM 3039 N N . LEU A 1 414 ? 11.165 -18.000 -11.618 1.00 73.75 414 LEU A N 1
ATOM 3040 C CA . LEU A 1 414 ? 12.034 -17.486 -10.552 1.00 73.75 414 LEU A CA 1
ATOM 3041 C C . LEU A 1 414 ? 13.229 -18.422 -10.331 1.00 73.75 414 LEU A C 1
ATOM 3043 O O . LEU A 1 414 ? 13.096 -19.635 -10.450 1.00 73.75 414 LEU A O 1
ATOM 3047 N N . THR A 1 415 ? 14.375 -17.854 -9.956 1.00 76.12 415 THR A N 1
ATOM 3048 C CA . THR A 1 415 ? 15.569 -18.605 -9.543 1.00 76.12 415 THR A CA 1
ATOM 3049 C C . THR A 1 415 ? 15.996 -18.096 -8.177 1.00 76.12 415 THR A C 1
ATOM 3051 O O . THR A 1 415 ? 16.341 -16.919 -8.048 1.00 76.12 415 THR A O 1
ATOM 3054 N N . VAL A 1 416 ? 15.957 -18.968 -7.173 1.00 81.12 416 VAL A N 1
ATOM 3055 C CA . VAL A 1 416 ? 16.202 -18.648 -5.759 1.00 81.12 416 VAL A CA 1
ATOM 3056 C C . VAL A 1 416 ? 17.461 -19.344 -5.244 1.00 81.12 416 VAL A C 1
ATOM 3058 O O . VAL A 1 416 ? 17.888 -20.363 -5.789 1.00 81.12 416 VAL A O 1
ATOM 3061 N N . HIS A 1 417 ? 18.061 -18.803 -4.185 1.00 82.44 417 HIS A N 1
ATOM 3062 C CA . HIS A 1 417 ? 19.168 -19.453 -3.483 1.00 82.44 417 HIS A CA 1
ATOM 3063 C C . HIS A 1 417 ? 18.647 -20.658 -2.683 1.00 82.44 417 HIS A C 1
ATOM 3065 O O . HIS A 1 417 ? 17.664 -20.527 -1.956 1.00 82.44 417 HIS A O 1
ATOM 3071 N N . ALA A 1 418 ? 19.287 -21.825 -2.797 1.00 82.62 418 ALA A N 1
ATOM 3072 C CA . ALA A 1 418 ? 18.753 -23.074 -2.251 1.00 82.62 418 ALA A CA 1
ATOM 3073 C C . ALA A 1 418 ? 18.607 -23.051 -0.723 1.00 82.62 418 ALA A C 1
ATOM 3075 O O . ALA A 1 418 ? 17.608 -23.550 -0.222 1.00 82.62 418 ALA A O 1
ATOM 3076 N N . ASN A 1 419 ? 19.533 -22.427 0.013 1.00 81.94 419 ASN A N 1
ATOM 3077 C CA . ASN A 1 419 ? 19.418 -22.346 1.476 1.00 81.94 419 ASN A CA 1
ATOM 3078 C C . ASN A 1 419 ? 18.199 -21.502 1.882 1.00 81.94 419 ASN A C 1
ATOM 3080 O O . ASN A 1 419 ? 17.355 -21.968 2.634 1.00 81.94 419 ASN A O 1
ATOM 3084 N N . ALA A 1 420 ? 18.039 -20.318 1.275 1.00 83.69 420 ALA A N 1
ATOM 3085 C CA . ALA A 1 420 ? 16.910 -19.426 1.548 1.00 83.69 420 ALA A CA 1
ATOM 3086 C C . ALA A 1 420 ? 15.561 -20.047 1.136 1.00 83.69 420 ALA A C 1
ATOM 3088 O O . ALA A 1 420 ? 14.518 -19.709 1.690 1.00 83.69 420 ALA A O 1
ATOM 3089 N N . TYR A 1 421 ? 15.580 -20.964 0.166 1.00 86.25 421 TYR A N 1
ATOM 3090 C CA . TYR A 1 421 ? 14.423 -21.763 -0.213 1.00 86.25 421 TYR A CA 1
ATOM 3091 C C . TYR A 1 421 ? 14.045 -22.811 0.847 1.00 86.25 421 TYR A C 1
ATOM 3093 O O . TYR A 1 421 ? 12.863 -22.943 1.154 1.00 86.25 421 TYR A O 1
ATOM 3101 N N . GLU A 1 422 ? 15.010 -23.530 1.427 1.00 88.06 422 GLU A N 1
ATOM 3102 C CA . GLU A 1 422 ? 14.733 -24.481 2.518 1.00 88.06 422 GLU A CA 1
ATOM 3103 C C . GLU A 1 422 ? 14.278 -23.751 3.795 1.00 88.06 422 GLU A C 1
ATOM 3105 O O . GLU A 1 422 ? 13.272 -24.135 4.394 1.00 88.06 422 GLU A O 1
ATOM 3110 N N . ASP A 1 423 ? 14.931 -22.636 4.150 1.00 88.00 423 ASP A N 1
ATOM 3111 C CA . ASP A 1 423 ? 14.533 -21.768 5.273 1.00 88.00 423 ASP A CA 1
ATOM 3112 C C . ASP A 1 423 ? 13.085 -21.256 5.099 1.00 88.00 423 ASP A C 1
ATOM 3114 O O . ASP A 1 423 ? 12.289 -21.210 6.047 1.00 88.00 423 ASP A O 1
ATOM 3118 N N . PHE A 1 424 ? 12.712 -20.909 3.860 1.00 91.19 424 PHE A N 1
ATOM 3119 C CA . PHE A 1 424 ? 11.345 -20.547 3.495 1.00 91.19 424 PHE A CA 1
ATOM 3120 C C . PHE A 1 424 ? 10.373 -21.719 3.643 1.00 91.19 424 PHE A C 1
ATOM 3122 O O . PHE A 1 424 ? 9.319 -21.518 4.242 1.00 91.19 424 PHE A O 1
ATOM 3129 N N . LEU A 1 425 ? 10.692 -22.920 3.142 1.00 92.69 425 LEU A N 1
ATOM 3130 C CA . LEU A 1 425 ? 9.805 -24.083 3.274 1.00 92.69 425 LEU A CA 1
ATOM 3131 C C . LEU A 1 425 ? 9.547 -24.422 4.747 1.00 92.69 425 LEU A C 1
ATOM 3133 O O . LEU A 1 425 ? 8.391 -24.576 5.138 1.00 92.69 425 LEU A O 1
ATOM 3137 N N . GLN A 1 426 ? 10.589 -24.432 5.583 1.00 90.62 426 GLN A N 1
ATOM 3138 C CA . GLN A 1 426 ? 10.449 -24.662 7.023 1.00 90.62 426 GLN A CA 1
ATOM 3139 C C . GLN A 1 426 ? 9.562 -23.594 7.689 1.00 90.62 426 GLN A C 1
ATOM 3141 O O . GLN A 1 426 ? 8.691 -23.914 8.504 1.00 90.62 426 GLN A O 1
ATOM 3146 N N . THR A 1 427 ? 9.738 -22.323 7.312 1.00 92.19 427 THR A N 1
ATOM 3147 C CA . THR A 1 427 ? 8.888 -21.214 7.779 1.00 92.19 427 THR A CA 1
ATOM 3148 C C . THR A 1 427 ? 7.439 -21.368 7.304 1.00 92.19 427 THR A C 1
ATOM 3150 O O . THR A 1 427 ? 6.499 -21.080 8.053 1.00 92.19 427 THR A O 1
ATOM 3153 N N . ALA A 1 428 ? 7.243 -21.819 6.065 1.00 93.56 428 ALA A N 1
ATOM 3154 C CA . ALA A 1 428 ? 5.943 -21.945 5.425 1.00 93.56 428 ALA A CA 1
ATOM 3155 C C . ALA A 1 428 ? 5.123 -23.109 5.989 1.00 93.56 428 ALA A C 1
ATOM 3157 O O . ALA A 1 428 ? 3.947 -22.905 6.287 1.00 93.56 428 ALA A O 1
ATOM 3158 N N . ASP A 1 429 ? 5.734 -24.274 6.217 1.00 93.38 429 ASP A N 1
ATOM 3159 C CA . ASP A 1 429 ? 5.075 -25.440 6.818 1.00 93.38 429 ASP A CA 1
ATOM 3160 C C . ASP A 1 429 ? 4.587 -25.139 8.244 1.00 93.38 429 ASP A C 1
ATOM 3162 O O . ASP A 1 429 ? 3.427 -25.398 8.577 1.00 93.38 429 ASP A O 1
ATOM 3166 N N . ALA A 1 430 ? 5.426 -24.501 9.069 1.00 92.69 430 ALA A N 1
ATOM 3167 C CA . ALA A 1 430 ? 5.034 -24.069 10.411 1.00 92.69 430 ALA A CA 1
ATOM 3168 C C . ALA A 1 430 ? 3.886 -23.040 10.375 1.00 92.69 430 ALA A C 1
ATOM 3170 O O . ALA A 1 430 ? 2.924 -23.138 11.141 1.00 92.69 430 ALA A O 1
ATOM 3171 N N . SER A 1 431 ? 3.957 -22.070 9.457 1.00 94.56 431 SER A N 1
ATOM 3172 C CA . SER A 1 431 ? 2.952 -21.007 9.341 1.00 94.56 431 SER A CA 1
ATOM 3173 C C . SER A 1 431 ? 1.612 -21.522 8.807 1.00 94.56 431 SER A C 1
ATOM 3175 O O . SER A 1 431 ? 0.560 -21.146 9.326 1.00 94.56 431 SER A O 1
ATOM 3177 N N . ILE A 1 432 ? 1.616 -22.405 7.801 1.00 94.06 432 ILE A N 1
ATOM 3178 C CA . ILE A 1 432 ? 0.385 -22.930 7.196 1.00 94.06 432 ILE A CA 1
ATOM 3179 C C . ILE A 1 432 ? -0.317 -23.953 8.094 1.00 94.06 432 ILE A C 1
ATOM 3181 O O . ILE A 1 432 ? -1.548 -24.035 8.064 1.00 94.06 432 ILE A O 1
ATOM 3185 N N . ALA A 1 433 ? 0.429 -24.687 8.928 1.00 92.00 433 ALA A N 1
ATOM 3186 C CA . ALA A 1 433 ? -0.137 -25.547 9.963 1.00 92.00 433 ALA A CA 1
ATOM 3187 C C . ALA A 1 433 ? -0.955 -24.722 10.971 1.00 92.00 433 ALA A C 1
ATOM 3189 O O . ALA A 1 433 ? -2.151 -24.981 11.131 1.00 92.00 433 ALA A O 1
ATOM 3190 N N . ALA A 1 434 ? -0.351 -23.673 11.546 1.00 91.38 434 ALA A N 1
ATOM 3191 C CA . ALA A 1 434 ? -1.022 -22.759 12.473 1.00 91.38 434 ALA A CA 1
ATOM 3192 C C . ALA A 1 434 ? -2.244 -22.077 11.829 1.00 91.38 434 ALA A C 1
ATOM 3194 O O . ALA A 1 434 ? -3.343 -22.117 12.378 1.00 91.38 434 ALA A O 1
ATOM 3195 N N . LEU A 1 435 ? -2.097 -21.520 10.619 1.00 92.31 435 LEU A N 1
ATOM 3196 C CA . LEU A 1 435 ? -3.209 -20.892 9.890 1.00 92.31 435 LEU A CA 1
ATOM 3197 C C . LEU A 1 435 ? -4.376 -21.856 9.641 1.00 92.31 435 LEU A C 1
ATOM 3199 O O . LEU A 1 435 ? -5.532 -21.468 9.794 1.00 92.3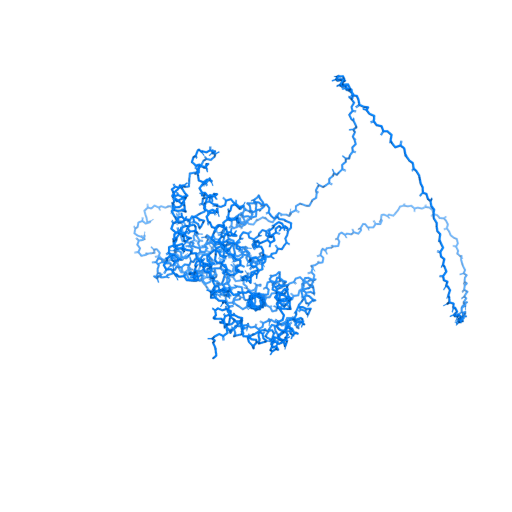1 435 LEU A O 1
ATOM 3203 N N . SER A 1 436 ? -4.085 -23.110 9.287 1.00 90.00 436 SER A N 1
ATOM 3204 C CA . SER A 1 436 ? -5.114 -24.130 9.051 1.00 90.00 436 SER A CA 1
ATOM 3205 C C . SER A 1 436 ? -5.821 -24.564 10.339 1.00 90.00 436 SER A C 1
ATOM 3207 O O . SER A 1 436 ? -6.988 -24.948 10.298 1.00 90.00 436 SER A O 1
ATOM 3209 N N . GLU A 1 437 ? -5.130 -24.544 11.480 1.00 89.44 437 GLU A N 1
ATOM 3210 C CA . GLU A 1 437 ? -5.725 -24.815 12.790 1.00 89.44 437 GLU A CA 1
ATOM 3211 C C . GLU A 1 437 ? -6.640 -23.669 13.235 1.00 89.44 437 GLU A C 1
ATOM 3213 O O . GLU A 1 437 ? -7.812 -23.905 13.538 1.00 89.44 437 GLU A O 1
ATOM 3218 N N . HIS A 1 438 ? -6.149 -22.427 13.182 1.00 89.69 438 HIS A N 1
ATOM 3219 C CA . HIS A 1 438 ? -6.937 -21.249 13.537 1.00 89.69 438 HIS A CA 1
ATOM 3220 C C . HIS A 1 438 ? -8.155 -21.063 12.617 1.00 89.69 438 HIS A C 1
ATOM 3222 O O . HIS A 1 438 ? -9.234 -20.752 13.118 1.00 89.69 438 HIS A O 1
ATOM 3228 N N . ALA A 1 439 ? -8.035 -21.320 11.306 1.00 86.38 439 ALA A N 1
ATOM 3229 C CA . ALA A 1 439 ? -9.162 -21.248 10.368 1.00 86.38 439 ALA A CA 1
ATOM 3230 C C . ALA A 1 439 ? -10.319 -22.177 10.780 1.00 86.38 439 ALA A C 1
ATOM 3232 O O . ALA A 1 439 ? -11.442 -21.709 10.945 1.00 86.38 439 ALA A O 1
ATOM 3233 N N . ARG A 1 440 ? -10.040 -23.455 11.076 1.00 82.56 440 ARG A N 1
ATOM 3234 C CA . ARG A 1 440 ? -11.061 -24.403 11.575 1.00 82.56 440 ARG A CA 1
ATOM 3235 C C . ARG A 1 440 ? -11.614 -24.022 12.952 1.00 82.56 440 ARG A C 1
ATOM 3237 O O . ARG A 1 440 ? -12.729 -24.400 13.306 1.00 82.56 440 ARG A O 1
ATOM 3244 N N . ALA A 1 441 ? -10.837 -23.303 13.762 1.00 82.06 441 ALA A N 1
ATOM 3245 C CA . ALA A 1 441 ? -11.301 -22.796 15.048 1.00 82.06 441 ALA A CA 1
ATOM 3246 C C . ALA A 1 441 ? -12.233 -21.577 14.904 1.00 82.06 441 ALA A C 1
ATOM 3248 O O . ALA A 1 441 ? -13.107 -21.406 15.753 1.00 82.06 441 ALA A O 1
ATOM 3249 N N . ALA A 1 442 ? -12.103 -20.768 13.845 1.00 78.56 442 ALA A N 1
ATOM 3250 C CA . ALA A 1 442 ? -12.867 -19.528 13.669 1.00 78.56 442 ALA A CA 1
ATOM 3251 C C . ALA A 1 442 ? -14.381 -19.729 13.513 1.00 78.56 442 ALA A C 1
ATOM 3253 O O . ALA A 1 442 ? -15.130 -18.858 13.958 1.00 78.56 442 ALA A O 1
ATOM 3254 N N . ASP A 1 443 ? -14.822 -20.867 12.972 1.00 72.38 443 ASP A N 1
ATOM 3255 C CA . ASP A 1 443 ? -16.242 -21.246 12.877 1.00 72.38 443 ASP A CA 1
ATOM 3256 C C . ASP A 1 443 ? -16.897 -21.528 14.239 1.00 72.38 443 ASP A C 1
ATOM 3258 O O . ASP A 1 443 ? -18.114 -21.665 14.330 1.00 72.38 443 ASP A O 1
ATOM 3262 N N . ASN A 1 444 ? -16.113 -21.615 15.321 1.00 67.69 444 ASN A N 1
ATOM 3263 C CA . ASN A 1 444 ? -16.613 -21.869 16.668 1.00 67.69 444 ASN A CA 1
ATOM 3264 C C . ASN A 1 444 ? -16.667 -20.551 17.469 1.00 67.69 444 ASN A C 1
ATOM 3266 O O . ASN A 1 444 ? -15.620 -20.098 17.942 1.00 67.69 444 ASN A O 1
ATOM 3270 N N . PRO A 1 445 ? -17.853 -19.959 17.731 1.00 56.47 445 PRO A N 1
ATOM 3271 C CA . PRO A 1 445 ? -17.959 -18.674 18.435 1.00 56.47 445 PRO A CA 1
ATOM 3272 C C . PRO A 1 445 ? -17.326 -18.688 19.833 1.00 56.47 445 PRO A C 1
ATOM 3274 O O . PRO A 1 445 ? -16.761 -17.696 20.278 1.00 56.47 445 PRO A O 1
ATOM 3277 N N . HIS A 1 446 ? -17.353 -19.843 20.507 1.00 51.72 446 HIS A N 1
ATOM 3278 C CA . HIS A 1 446 ? -16.752 -20.046 21.829 1.00 51.72 446 HIS A CA 1
ATOM 3279 C C . HIS A 1 446 ? -15.218 -20.219 21.819 1.00 51.72 446 HIS A C 1
ATOM 3281 O O . HIS A 1 446 ? -14.628 -20.372 22.885 1.00 51.72 446 HIS A O 1
ATOM 3287 N N . LYS A 1 447 ? -14.570 -20.224 20.644 1.00 52.34 447 LYS A N 1
ATOM 3288 C CA . LYS A 1 447 ? -13.104 -20.308 20.478 1.00 52.34 447 LYS A CA 1
ATOM 3289 C C . LYS A 1 447 ? -12.500 -19.092 19.766 1.00 52.34 447 LYS A C 1
ATOM 3291 O O . LYS A 1 447 ? -11.306 -19.098 19.473 1.00 52.34 447 LYS A O 1
ATOM 3296 N N . ALA A 1 448 ? -13.292 -18.056 19.489 1.00 57.94 448 ALA A N 1
ATOM 3297 C CA . ALA A 1 448 ? -12.835 -16.821 18.856 1.00 57.94 448 ALA A CA 1
ATOM 3298 C C . ALA A 1 448 ? -12.062 -15.921 19.845 1.00 57.94 448 ALA A C 1
ATOM 3300 O O . ALA A 1 448 ? -12.456 -14.790 20.116 1.00 57.94 448 ALA A O 1
ATOM 3301 N N . ASP A 1 449 ? -10.965 -16.438 20.401 1.00 77.19 449 ASP A N 1
ATOM 3302 C CA . ASP A 1 449 ? -10.034 -15.662 21.218 1.00 77.19 449 ASP A CA 1
ATOM 3303 C C . ASP A 1 449 ? -9.255 -14.675 20.331 1.00 77.19 449 ASP A C 1
ATOM 3305 O O . ASP A 1 449 ? -8.643 -15.058 19.326 1.00 77.19 449 ASP A O 1
ATOM 3309 N N . ALA A 1 450 ? -9.255 -13.399 20.719 1.00 83.19 450 ALA A N 1
ATOM 3310 C CA . ALA A 1 450 ? -8.472 -12.360 20.064 1.00 83.19 450 ALA A CA 1
ATOM 3311 C C . ALA A 1 450 ? -6.967 -12.691 20.065 1.00 83.19 450 ALA A C 1
ATOM 3313 O O . ALA A 1 450 ? -6.282 -12.379 19.091 1.00 83.19 450 ALA A O 1
ATOM 3314 N N . SER A 1 451 ? -6.457 -13.382 21.094 1.00 84.69 451 SER A N 1
ATOM 3315 C CA . SER A 1 451 ? -5.053 -13.808 21.156 1.00 84.69 451 SER A CA 1
ATOM 3316 C C . SER A 1 451 ? -4.712 -14.828 20.059 1.00 84.69 451 SER A C 1
ATOM 3318 O O . SER A 1 451 ? -3.704 -14.680 19.366 1.00 84.69 451 SER A O 1
ATOM 3320 N N . ALA A 1 452 ? -5.598 -15.799 19.812 1.00 88.00 452 ALA A N 1
ATOM 3321 C CA . ALA A 1 452 ? -5.444 -16.794 18.753 1.00 88.00 452 ALA A CA 1
ATOM 3322 C C . ALA A 1 452 ? -5.569 -16.165 17.354 1.00 88.00 452 ALA A C 1
ATOM 3324 O O . ALA A 1 452 ? -4.843 -16.540 16.434 1.00 88.00 452 ALA A O 1
ATOM 3325 N N . ALA A 1 453 ? -6.444 -15.168 17.189 1.00 89.31 453 ALA A N 1
ATOM 3326 C CA . ALA A 1 453 ? -6.541 -14.407 15.945 1.00 89.31 453 ALA A CA 1
ATOM 3327 C C . ALA A 1 453 ? -5.270 -13.574 15.669 1.00 89.31 453 ALA A C 1
ATOM 3329 O O . ALA A 1 453 ? -4.813 -13.533 14.527 1.00 89.31 453 ALA A O 1
ATOM 3330 N N . LEU A 1 454 ? -4.636 -12.985 16.692 1.00 90.31 454 LEU A N 1
ATOM 3331 C CA . LEU A 1 454 ? -3.322 -12.342 16.537 1.00 90.31 454 LEU A CA 1
ATOM 3332 C C . LEU A 1 454 ? -2.230 -13.360 16.173 1.00 90.31 454 LEU A C 1
ATOM 3334 O O . LEU A 1 454 ? -1.471 -13.114 15.241 1.00 90.31 454 LEU A O 1
ATOM 3338 N N . GLN A 1 455 ? -2.187 -14.532 16.817 1.00 91.50 455 GLN A N 1
ATOM 3339 C CA . GLN A 1 455 ? -1.237 -15.605 16.473 1.00 91.50 455 GLN A CA 1
ATOM 3340 C C . GLN A 1 455 ? -1.381 -16.078 15.016 1.00 91.50 455 GLN A C 1
ATOM 3342 O O . GLN A 1 455 ? -0.374 -16.276 14.328 1.00 91.50 455 GLN A O 1
ATOM 3347 N N . ALA A 1 456 ? -2.615 -16.191 14.515 1.00 92.75 456 ALA A N 1
ATOM 3348 C CA . ALA A 1 456 ? -2.895 -16.478 13.110 1.00 92.75 456 ALA A CA 1
ATOM 3349 C C . ALA A 1 456 ? -2.395 -15.354 12.183 1.00 92.75 456 ALA A C 1
ATOM 3351 O O . ALA A 1 456 ? -1.712 -15.626 11.192 1.00 92.75 456 ALA A O 1
ATOM 3352 N N . GLY A 1 457 ? -2.661 -14.090 12.532 1.00 91.62 457 GLY A N 1
ATOM 3353 C CA . GLY A 1 457 ? -2.134 -12.926 11.814 1.00 91.62 457 GLY A CA 1
ATOM 3354 C C . GLY A 1 457 ? -0.603 -12.905 11.761 1.00 91.62 457 GLY A C 1
ATOM 3355 O O . GLY A 1 457 ? -0.012 -12.612 10.723 1.00 91.62 457 GLY A O 1
ATOM 3356 N N . ASP A 1 458 ? 0.044 -13.311 12.847 1.00 92.06 458 ASP A N 1
ATOM 3357 C CA . ASP A 1 458 ? 1.495 -13.363 12.997 1.00 92.06 458 ASP A CA 1
ATOM 3358 C C . ASP A 1 458 ? 2.139 -14.554 12.259 1.00 92.06 458 ASP A C 1
ATOM 3360 O O . ASP A 1 458 ? 3.281 -14.464 11.797 1.00 92.06 458 ASP A O 1
ATOM 3364 N N . ALA A 1 459 ? 1.424 -15.671 12.092 1.00 93.81 459 ALA A N 1
ATOM 3365 C CA . ALA A 1 459 ? 1.809 -16.753 11.180 1.00 93.81 459 ALA A CA 1
ATOM 3366 C C . ALA A 1 459 ? 1.710 -16.311 9.708 1.00 93.81 459 ALA A C 1
ATOM 3368 O O . ALA A 1 459 ? 2.665 -16.484 8.949 1.00 93.81 459 ALA A O 1
ATOM 3369 N N . ALA A 1 460 ? 0.605 -15.664 9.318 1.00 94.19 460 ALA A N 1
ATOM 3370 C CA . ALA A 1 460 ? 0.445 -15.097 7.978 1.00 94.19 460 ALA A CA 1
ATOM 3371 C C . ALA A 1 460 ? 1.517 -14.040 7.659 1.00 94.19 460 ALA A C 1
ATOM 3373 O O . ALA A 1 460 ? 2.108 -14.086 6.583 1.00 94.19 460 ALA A O 1
ATOM 3374 N N . TYR A 1 461 ? 1.834 -13.151 8.606 1.00 91.62 461 TYR A N 1
ATOM 3375 C CA . TYR A 1 461 ? 2.886 -12.140 8.458 1.00 91.62 461 TYR A CA 1
ATOM 3376 C C . TYR A 1 461 ? 4.262 -12.758 8.173 1.00 91.62 461 TYR A C 1
ATOM 3378 O O . TYR A 1 461 ? 4.959 -12.324 7.258 1.00 91.62 461 TYR A O 1
ATOM 3386 N N . ARG A 1 462 ? 4.658 -13.789 8.935 1.00 91.38 462 ARG A N 1
ATOM 3387 C CA . ARG A 1 462 ? 5.957 -14.465 8.762 1.00 91.38 462 ARG A CA 1
ATOM 3388 C C . ARG A 1 462 ? 6.077 -15.132 7.393 1.00 91.38 462 ARG A C 1
ATOM 3390 O O . ARG A 1 462 ? 7.120 -15.013 6.755 1.00 91.38 462 ARG A O 1
ATOM 3397 N N . LEU A 1 463 ? 5.004 -15.773 6.930 1.00 92.81 463 LEU A N 1
ATOM 3398 C CA . LEU A 1 463 ? 4.929 -16.360 5.594 1.00 92.81 463 LEU A CA 1
ATOM 3399 C C . LEU A 1 463 ? 4.918 -15.296 4.480 1.00 92.81 463 LEU A C 1
ATOM 3401 O O . LEU A 1 463 ? 5.583 -15.472 3.462 1.00 92.81 463 LEU A O 1
ATOM 3405 N N . GLY A 1 464 ? 4.213 -14.178 4.672 1.00 90.50 464 GLY A N 1
ATOM 3406 C CA . GLY A 1 464 ? 4.215 -13.052 3.735 1.00 90.50 464 GLY A CA 1
ATOM 3407 C C . GLY A 1 464 ? 5.606 -12.439 3.571 1.00 90.50 464 GLY A C 1
ATOM 3408 O O . GLY A 1 464 ? 6.099 -12.298 2.452 1.00 90.50 464 GLY A O 1
ATOM 3409 N N . ALA A 1 465 ? 6.288 -12.176 4.689 1.00 86.50 465 ALA A N 1
ATOM 3410 C CA . ALA A 1 465 ? 7.640 -11.626 4.710 1.00 86.50 465 ALA A CA 1
ATOM 3411 C C . ALA A 1 465 ? 8.681 -12.564 4.065 1.00 86.50 465 ALA A C 1
ATOM 3413 O O . ALA A 1 465 ? 9.487 -12.110 3.249 1.00 86.50 465 ALA A O 1
ATOM 3414 N N . SER A 1 466 ? 8.649 -13.869 4.362 1.00 87.88 466 SER A N 1
ATOM 3415 C CA . SER A 1 466 ? 9.578 -14.834 3.751 1.00 87.88 466 SER A CA 1
ATOM 3416 C C . SER A 1 466 ? 9.285 -15.067 2.261 1.00 87.88 466 SER A C 1
ATOM 3418 O O . SER A 1 466 ? 10.214 -15.168 1.458 1.00 87.88 466 SER A O 1
ATOM 3420 N N . ALA A 1 467 ? 8.011 -15.048 1.851 1.00 89.44 467 ALA A N 1
ATOM 3421 C CA . ALA A 1 467 ? 7.621 -15.065 0.441 1.00 89.44 467 ALA A CA 1
ATOM 3422 C C . ALA A 1 467 ? 8.093 -13.803 -0.307 1.00 89.44 467 ALA A C 1
ATOM 3424 O O . ALA A 1 467 ? 8.594 -13.914 -1.429 1.00 89.44 467 ALA A O 1
ATOM 3425 N N . CYS A 1 468 ? 7.988 -12.618 0.309 1.00 84.31 468 CYS A N 1
ATOM 3426 C CA . CYS A 1 468 ? 8.529 -11.364 -0.226 1.00 84.31 468 CYS A CA 1
ATOM 3427 C C . CYS A 1 468 ? 10.042 -11.455 -0.467 1.00 84.31 468 CYS A C 1
ATOM 3429 O O . CYS A 1 468 ? 10.496 -11.116 -1.559 1.00 84.31 468 CYS A O 1
ATOM 3431 N N . ALA A 1 469 ? 10.804 -11.976 0.501 1.00 81.62 469 ALA A N 1
ATOM 3432 C CA . ALA A 1 469 ? 12.259 -12.131 0.396 1.00 81.62 469 ALA A CA 1
ATOM 3433 C C . ALA A 1 469 ? 12.703 -13.074 -0.745 1.00 81.62 469 ALA A C 1
ATOM 3435 O O . ALA A 1 469 ? 13.784 -12.898 -1.302 1.00 81.62 469 ALA A O 1
ATOM 3436 N N . LEU A 1 470 ? 11.865 -14.045 -1.134 1.00 81.94 470 LEU A N 1
ATOM 3437 C CA . LEU A 1 470 ? 12.099 -14.917 -2.297 1.00 81.94 470 LEU A CA 1
ATOM 3438 C C . LEU A 1 470 ? 11.477 -14.411 -3.614 1.00 81.94 470 LEU A C 1
ATOM 3440 O O . LEU A 1 470 ? 11.602 -15.074 -4.646 1.00 81.94 470 LEU A O 1
ATOM 3444 N N . GLY A 1 471 ? 10.785 -13.268 -3.611 1.00 81.62 471 GLY A N 1
ATOM 3445 C CA . GLY A 1 471 ? 10.094 -12.743 -4.793 1.00 81.62 471 GLY A CA 1
ATOM 3446 C C . GLY A 1 471 ? 8.799 -13.487 -5.166 1.00 81.62 471 GLY A C 1
ATOM 3447 O O . GLY A 1 471 ? 8.319 -13.362 -6.296 1.00 81.62 471 GLY A O 1
ATOM 3448 N N . LEU A 1 472 ? 8.209 -14.259 -4.246 1.00 87.62 472 LEU A N 1
ATOM 3449 C CA . LEU A 1 472 ? 6.987 -15.054 -4.445 1.00 87.62 472 LEU A CA 1
ATOM 3450 C C . LEU A 1 472 ? 5.716 -14.188 -4.304 1.00 87.62 472 LEU A C 1
ATOM 3452 O O . LEU A 1 472 ? 4.897 -14.383 -3.404 1.00 87.62 472 LEU A O 1
ATOM 3456 N N . GLY A 1 473 ? 5.538 -13.225 -5.215 1.00 88.06 473 GLY A N 1
ATOM 3457 C CA . GLY A 1 473 ? 4.545 -12.144 -5.110 1.00 88.06 473 GLY A CA 1
ATOM 3458 C C . GLY A 1 473 ? 3.091 -12.579 -4.854 1.00 88.06 473 GLY A C 1
ATOM 3459 O O . GLY A 1 473 ? 2.413 -11.971 -4.028 1.00 88.06 473 GLY A O 1
ATOM 3460 N N . HIS A 1 474 ? 2.602 -13.650 -5.497 1.00 90.00 474 HIS A N 1
ATOM 3461 C CA . HIS A 1 474 ? 1.228 -14.151 -5.264 1.00 90.00 474 HIS A CA 1
ATOM 3462 C C . HIS A 1 474 ? 1.024 -14.770 -3.875 1.00 90.00 474 HIS A C 1
ATOM 3464 O O . HIS A 1 474 ? -0.078 -14.675 -3.330 1.00 90.00 474 HIS A O 1
ATOM 3470 N N . VAL A 1 475 ? 2.066 -15.396 -3.315 1.00 92.19 475 VAL A N 1
ATOM 3471 C CA . VAL A 1 475 ? 2.047 -16.000 -1.972 1.00 92.19 475 VAL A CA 1
ATOM 3472 C C . VAL A 1 475 ? 2.125 -14.904 -0.921 1.00 92.19 475 VAL A C 1
ATOM 3474 O O . VAL A 1 475 ? 1.306 -14.895 -0.004 1.00 92.19 475 VAL A O 1
ATOM 3477 N N . ALA A 1 476 ? 3.043 -13.950 -1.102 1.00 90.12 476 ALA A N 1
ATOM 3478 C CA . ALA A 1 476 ? 3.162 -12.777 -0.246 1.00 90.12 476 ALA A CA 1
ATOM 3479 C C . ALA A 1 476 ? 1.832 -12.017 -0.157 1.00 90.12 476 ALA A C 1
ATOM 3481 O O . ALA A 1 476 ? 1.269 -11.880 0.921 1.00 90.12 476 ALA A O 1
ATOM 3482 N N . LEU A 1 477 ? 1.252 -11.635 -1.300 1.00 90.94 477 LEU A N 1
ATOM 3483 C CA . LEU A 1 477 ? 0.030 -10.830 -1.332 1.00 90.94 477 LEU A CA 1
ATOM 3484 C C . LEU A 1 477 ? -1.194 -11.526 -0.709 1.00 90.94 477 LEU A C 1
ATOM 3486 O O . LEU A 1 477 ? -2.006 -10.859 -0.068 1.00 90.94 477 LEU A O 1
ATOM 3490 N N . LEU A 1 478 ? -1.345 -12.847 -0.883 1.00 93.38 478 LEU A N 1
ATOM 3491 C CA . LEU A 1 478 ? -2.432 -13.583 -0.226 1.00 93.38 478 LEU A CA 1
ATOM 3492 C C . LEU A 1 478 ? -2.182 -13.735 1.281 1.00 93.38 478 LEU A C 1
ATOM 3494 O O . LEU A 1 478 ? -3.130 -13.636 2.055 1.00 93.38 478 LEU A O 1
ATOM 3498 N N . SER A 1 479 ? -0.929 -13.939 1.694 1.00 93.50 479 SER A N 1
ATOM 3499 C CA . SER A 1 479 ? -0.550 -14.034 3.111 1.00 93.50 479 SER A CA 1
ATOM 3500 C C . SER A 1 479 ? -0.768 -12.703 3.830 1.00 93.50 479 SER A C 1
ATOM 3502 O O . SER A 1 479 ? -1.391 -12.679 4.884 1.00 93.50 479 SER A O 1
ATOM 3504 N N . ASP A 1 480 ? -0.364 -11.590 3.220 1.00 92.00 480 ASP A N 1
ATOM 3505 C CA . ASP A 1 480 ? -0.558 -10.234 3.739 1.00 92.00 480 ASP A CA 1
ATOM 3506 C C . ASP A 1 480 ? -2.052 -9.907 3.921 1.00 92.00 480 ASP A C 1
ATOM 3508 O O . ASP A 1 480 ? -2.477 -9.442 4.981 1.00 92.00 480 ASP A O 1
ATOM 3512 N N . ALA A 1 481 ? -2.878 -10.228 2.916 1.00 94.19 481 ALA A N 1
ATOM 3513 C CA . ALA A 1 481 ? -4.330 -10.080 3.004 1.00 94.19 481 ALA A CA 1
ATOM 3514 C C . ALA A 1 481 ? -4.941 -10.980 4.097 1.00 94.19 481 ALA A C 1
ATOM 3516 O O . ALA A 1 481 ? -5.825 -10.544 4.834 1.00 94.19 481 ALA A O 1
ATOM 3517 N N . LEU A 1 482 ? -4.465 -12.221 4.239 1.00 93.75 482 LEU A N 1
ATOM 3518 C CA . LEU A 1 482 ? -4.934 -13.147 5.273 1.00 93.75 482 LEU A CA 1
ATOM 3519 C C . LEU A 1 482 ? -4.540 -12.667 6.678 1.00 93.75 482 LEU A C 1
ATOM 3521 O O . LEU A 1 482 ? -5.364 -12.717 7.590 1.00 93.75 482 LEU A O 1
ATOM 3525 N N . GLY A 1 483 ? -3.329 -12.131 6.845 1.00 92.56 483 GLY A N 1
ATOM 3526 C CA . GLY A 1 483 ? -2.859 -11.541 8.099 1.00 92.56 483 GLY A CA 1
ATOM 3527 C C . GLY A 1 483 ? -3.692 -10.333 8.527 1.00 92.56 483 GLY A C 1
ATOM 3528 O O . GLY A 1 483 ? -4.145 -10.273 9.670 1.00 92.56 483 GLY A O 1
ATOM 3529 N N . LEU A 1 484 ? -3.987 -9.429 7.588 1.00 93.50 484 LEU A N 1
ATOM 3530 C CA . LEU A 1 484 ? -4.905 -8.304 7.796 1.00 93.50 484 LEU A CA 1
ATOM 3531 C C . LEU A 1 484 ? -6.310 -8.768 8.204 1.00 93.50 484 LEU A C 1
ATOM 3533 O O . LEU A 1 484 ? -6.914 -8.207 9.119 1.00 93.50 484 LEU A O 1
ATOM 3537 N N . ALA A 1 485 ? -6.840 -9.805 7.554 1.00 93.00 485 ALA A N 1
ATOM 3538 C CA . ALA A 1 485 ? -8.158 -10.336 7.884 1.00 93.00 485 ALA A CA 1
ATOM 3539 C C . ALA A 1 485 ? -8.203 -10.921 9.313 1.00 93.00 485 ALA A C 1
ATOM 3541 O O . ALA A 1 485 ? -9.137 -10.642 10.072 1.00 93.00 485 ALA A O 1
ATOM 3542 N N . TRP A 1 486 ? -7.162 -11.650 9.725 1.00 92.88 486 TRP A N 1
ATOM 3543 C CA . TRP A 1 486 ? -7.022 -12.134 11.101 1.00 92.88 486 TRP A CA 1
ATOM 3544 C C . TRP A 1 486 ? -6.882 -11.003 12.127 1.00 92.88 486 TRP A C 1
ATOM 3546 O O . TRP A 1 486 ? -7.536 -11.061 13.169 1.00 92.88 486 TRP A O 1
ATOM 3556 N N . ARG A 1 487 ? -6.131 -9.935 11.823 1.00 91.44 487 ARG A N 1
ATOM 3557 C CA . ARG A 1 487 ? -6.032 -8.753 12.700 1.00 91.44 487 ARG A CA 1
ATOM 3558 C C . ARG A 1 487 ? -7.361 -8.019 12.852 1.00 91.44 487 ARG A C 1
ATOM 3560 O O . ARG A 1 487 ? -7.778 -7.774 13.981 1.00 91.44 487 ARG A O 1
ATOM 3567 N N . ARG A 1 488 ? -8.112 -7.798 11.764 1.00 89.62 488 ARG A N 1
ATOM 3568 C CA . ARG A 1 488 ? -9.491 -7.271 11.852 1.00 89.62 488 ARG A CA 1
ATOM 3569 C C . ARG A 1 488 ? -10.377 -8.136 12.752 1.00 89.62 488 ARG A C 1
ATOM 3571 O O . ARG A 1 488 ? -11.123 -7.591 13.560 1.00 89.62 488 ARG A O 1
ATOM 3578 N N . ARG A 1 489 ? -10.275 -9.470 12.662 1.00 88.25 489 ARG A N 1
ATOM 3579 C CA . ARG A 1 489 ? -11.021 -10.397 13.535 1.00 88.25 489 ARG A CA 1
ATOM 3580 C C . ARG A 1 489 ? -10.599 -10.279 15.005 1.00 88.25 489 ARG A C 1
ATOM 3582 O O . ARG A 1 489 ? -11.471 -10.258 15.869 1.00 88.25 489 ARG A O 1
ATOM 3589 N N . ALA A 1 490 ? -9.301 -10.151 15.287 1.00 88.31 490 ALA A N 1
ATOM 3590 C CA . ALA A 1 490 ? -8.789 -9.940 16.642 1.00 88.31 490 ALA A CA 1
ATOM 3591 C C . ALA A 1 490 ? -9.303 -8.628 17.256 1.00 88.31 490 ALA A C 1
ATOM 3593 O O . ALA A 1 490 ? -9.811 -8.626 18.376 1.00 88.31 490 ALA A O 1
ATOM 3594 N N . HIS A 1 491 ? -9.229 -7.523 16.510 1.00 85.62 491 HIS A N 1
ATOM 3595 C CA . HIS A 1 491 ? -9.701 -6.219 16.977 1.00 85.62 491 HIS A CA 1
ATOM 3596 C C . HIS A 1 491 ? -11.223 -6.184 17.159 1.00 85.62 491 HIS A C 1
ATOM 3598 O O . HIS A 1 491 ? -11.690 -5.675 18.174 1.00 85.62 491 HIS A O 1
ATOM 3604 N N . ALA A 1 492 ? -11.997 -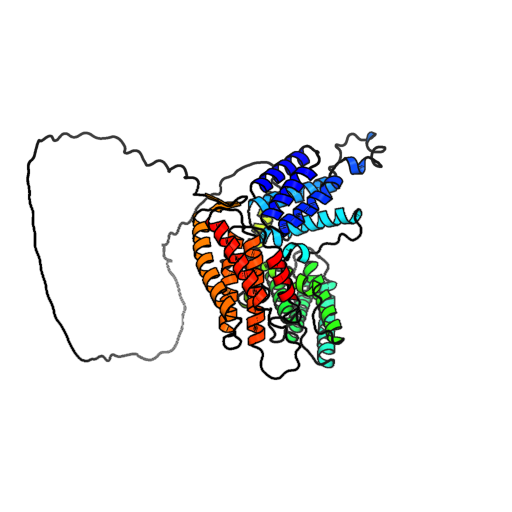6.801 16.260 1.00 80.81 492 ALA A N 1
ATOM 3605 C CA . ALA A 1 492 ? -13.443 -6.948 16.434 1.00 80.81 492 ALA A CA 1
ATOM 3606 C C . ALA A 1 492 ? -13.810 -7.756 17.698 1.00 80.81 492 ALA A C 1
ATOM 3608 O O . ALA A 1 492 ? -14.777 -7.418 18.377 1.00 80.81 492 ALA A O 1
ATOM 3609 N N . GLY A 1 493 ? -13.025 -8.783 18.048 1.00 70.00 493 GLY A N 1
ATOM 3610 C CA . GLY A 1 493 ? -13.209 -9.569 19.277 1.00 70.00 493 GLY A CA 1
ATOM 3611 C C . GLY A 1 493 ? -12.784 -8.858 20.571 1.00 70.00 493 GLY A C 1
ATOM 3612 O O . GLY A 1 493 ? -13.223 -9.251 21.649 1.00 70.00 493 GLY A O 1
ATOM 3613 N N . ALA A 1 494 ? -11.957 -7.811 20.486 1.00 68.00 494 ALA A N 1
ATOM 3614 C CA . ALA A 1 494 ? -11.423 -7.092 21.646 1.00 68.00 494 ALA A CA 1
ATOM 3615 C C . ALA A 1 494 ? -12.300 -5.914 22.129 1.00 68.00 494 ALA A C 1
ATOM 3617 O O . ALA A 1 494 ? -12.061 -5.377 23.212 1.00 68.00 494 ALA A O 1
ATOM 3618 N N . VAL A 1 495 ? -13.302 -5.481 21.352 1.00 57.28 495 VAL A N 1
ATOM 3619 C CA . VAL A 1 495 ? -14.084 -4.263 21.643 1.00 57.28 495 VAL A CA 1
ATOM 3620 C C . VAL A 1 495 ? -15.334 -4.555 22.483 1.00 57.28 495 VAL A C 1
ATOM 3622 O O . VAL A 1 495 ? -16.414 -4.807 21.956 1.00 57.28 495 VAL A O 1
ATOM 3625 N N . LEU A 1 496 ? -15.197 -4.410 23.804 1.00 49.41 496 LEU A N 1
ATOM 3626 C CA . LEU A 1 496 ? -16.269 -4.081 24.759 1.00 49.41 496 LEU A CA 1
ATOM 3627 C C . LEU A 1 496 ? -15.639 -3.218 25.871 1.00 49.41 496 LEU A C 1
ATOM 3629 O O . LEU A 1 496 ? -14.792 -3.714 26.612 1.00 49.41 496 LEU A O 1
ATOM 3633 N N . PRO A 1 497 ? -16.012 -1.929 25.988 1.00 45.75 497 PRO A N 1
ATOM 3634 C CA . PRO A 1 497 ? -17.244 -1.586 26.702 1.00 45.75 497 PRO A CA 1
ATOM 3635 C C . PRO A 1 497 ? -18.095 -0.494 26.017 1.00 45.75 497 PRO A C 1
ATOM 3637 O O . PRO A 1 497 ? -17.784 -0.004 24.936 1.00 45.75 497 PRO A O 1
ATOM 3640 N N . ALA A 1 498 ? -19.219 -0.142 26.649 1.00 44.91 498 ALA A N 1
ATOM 3641 C CA . ALA A 1 498 ? -20.302 0.653 26.069 1.00 44.91 498 ALA A CA 1
ATOM 3642 C C . ALA A 1 498 ? -19.891 2.057 25.566 1.00 44.91 498 ALA A C 1
ATOM 3644 O O . ALA A 1 498 ? -19.767 3.006 26.339 1.00 44.91 498 ALA A O 1
ATOM 3645 N N . GLY A 1 499 ? -19.814 2.201 24.243 1.00 48.78 499 GLY A N 1
ATOM 3646 C CA . GLY A 1 499 ? -19.713 3.469 23.524 1.00 48.78 499 GLY A CA 1
ATOM 3647 C C . GLY A 1 499 ? -20.334 3.330 22.133 1.00 48.78 499 GLY A C 1
ATOM 3648 O O . GLY A 1 499 ? -20.254 2.270 21.516 1.00 48.78 499 GLY A O 1
ATOM 3649 N N . ARG A 1 500 ? -20.993 4.381 21.631 1.00 44.94 500 ARG A N 1
ATOM 3650 C CA . ARG A 1 500 ? -21.711 4.363 20.341 1.00 44.94 500 ARG A CA 1
ATOM 3651 C C . ARG A 1 500 ? -20.741 4.584 19.170 1.00 44.94 500 ARG A C 1
ATOM 3653 O O . ARG A 1 500 ? -20.837 5.587 18.467 1.00 44.94 500 ARG A O 1
ATOM 3660 N N . HIS A 1 501 ? -19.794 3.667 19.004 1.00 51.91 501 HIS A N 1
ATOM 3661 C CA . HIS A 1 501 ? -18.816 3.673 17.917 1.00 51.91 501 HIS A CA 1
ATOM 3662 C C . HIS A 1 501 ? -19.289 2.780 16.770 1.00 51.91 501 HIS A C 1
ATOM 3664 O O . HIS A 1 501 ? -19.881 1.729 17.004 1.00 51.91 501 HIS A O 1
ATOM 3670 N N . VAL A 1 502 ? -19.037 3.201 15.529 1.00 56.69 502 VAL A N 1
ATOM 3671 C CA . VAL A 1 502 ? -19.227 2.331 14.365 1.00 56.69 502 VAL A CA 1
ATOM 3672 C C . VAL A 1 502 ? -18.038 1.385 14.309 1.00 56.69 502 VAL A C 1
ATOM 3674 O O . VAL A 1 502 ? -16.935 1.783 13.948 1.00 56.69 502 VAL A O 1
ATOM 3677 N N . THR A 1 503 ? -18.263 0.148 14.735 1.00 62.03 503 THR A N 1
ATOM 3678 C CA . THR A 1 503 ? -17.240 -0.893 14.793 1.00 62.03 503 THR A CA 1
ATOM 3679 C C . THR A 1 503 ? -17.032 -1.516 13.420 1.00 62.03 503 THR A C 1
ATOM 3681 O O . THR A 1 503 ? -17.985 -1.845 12.715 1.00 62.03 503 THR A O 1
ATOM 3684 N N . ILE A 1 504 ? -15.771 -1.716 13.048 1.00 66.69 504 ILE A N 1
ATOM 3685 C CA . ILE A 1 504 ? -15.403 -2.441 11.834 1.00 66.69 504 ILE A CA 1
ATOM 3686 C C . ILE A 1 504 ? -15.627 -3.938 12.085 1.00 66.69 504 ILE A C 1
ATOM 3688 O O . ILE A 1 504 ? -14.963 -4.533 12.931 1.00 66.69 504 ILE A O 1
ATOM 3692 N N . GLU A 1 505 ? -16.566 -4.546 11.360 1.00 76.31 505 GLU A N 1
ATOM 3693 C CA . GLU A 1 505 ? -16.904 -5.963 11.533 1.00 76.31 505 GLU A CA 1
ATOM 3694 C C . GLU A 1 505 ? -15.750 -6.912 11.174 1.00 76.31 505 GLU A C 1
ATOM 3696 O O . GLU A 1 505 ? -14.951 -6.654 10.266 1.00 76.31 505 GLU A O 1
ATOM 3701 N N . ALA A 1 506 ? -15.716 -8.062 11.853 1.00 82.12 506 ALA A N 1
ATOM 3702 C CA . ALA A 1 506 ? -14.809 -9.155 11.528 1.00 82.12 506 ALA A CA 1
ATOM 3703 C C . ALA A 1 506 ? -15.060 -9.694 10.101 1.00 82.12 506 ALA A C 1
ATOM 3705 O O . ALA A 1 506 ? -16.215 -9.805 9.686 1.00 82.12 506 ALA A O 1
ATOM 3706 N N . PRO A 1 507 ? -14.011 -10.099 9.360 1.00 85.50 507 PRO A N 1
ATOM 3707 C CA . PRO A 1 507 ? -14.176 -10.872 8.133 1.00 85.50 507 PRO A CA 1
ATOM 3708 C C . PRO A 1 507 ? -14.871 -12.214 8.382 1.00 85.50 507 PRO A C 1
ATOM 3710 O O . PRO A 1 507 ? -14.661 -12.854 9.420 1.00 85.50 507 PRO A O 1
ATOM 3713 N N . ASP A 1 508 ? -15.626 -12.655 7.379 1.00 85.75 508 ASP A N 1
ATOM 3714 C CA . ASP A 1 508 ? -16.231 -13.985 7.315 1.00 85.75 508 ASP A CA 1
ATOM 3715 C C . ASP A 1 508 ? -15.186 -15.112 7.465 1.00 85.75 508 ASP A C 1
ATOM 3717 O O . ASP A 1 508 ? -14.079 -15.046 6.925 1.00 85.75 508 ASP A O 1
ATOM 3721 N N . ALA A 1 509 ? -15.552 -16.156 8.213 1.00 86.56 509 ALA A N 1
ATOM 3722 C CA . ALA A 1 509 ? -14.689 -17.297 8.494 1.00 86.56 509 ALA A CA 1
ATOM 3723 C C . ALA A 1 509 ? -14.510 -18.215 7.273 1.00 86.56 509 ALA A C 1
ATOM 3725 O O . ALA A 1 509 ? -13.396 -18.690 7.042 1.00 86.56 509 ALA A O 1
ATOM 3726 N N . ALA A 1 510 ? -15.534 -18.375 6.424 1.00 88.69 510 ALA A N 1
ATOM 3727 C CA . ALA A 1 510 ? -15.406 -19.178 5.206 1.00 88.69 510 ALA A CA 1
ATOM 3728 C C . ALA A 1 510 ? -14.415 -18.541 4.211 1.00 88.69 510 ALA A C 1
ATOM 3730 O O . ALA A 1 510 ? -13.612 -19.244 3.591 1.00 88.69 510 ALA A O 1
ATOM 3731 N N . ALA A 1 511 ? -14.383 -17.206 4.116 1.00 90.44 511 ALA A N 1
ATOM 3732 C CA . ALA A 1 511 ? -13.360 -16.486 3.353 1.00 90.44 511 ALA A CA 1
ATOM 3733 C C . ALA A 1 511 ? -11.928 -16.694 3.903 1.00 90.44 511 ALA A C 1
ATOM 3735 O O . ALA A 1 511 ? -10.984 -16.800 3.113 1.00 90.44 511 ALA A O 1
ATOM 3736 N N . LEU A 1 512 ? -11.755 -16.788 5.231 1.00 91.00 512 LEU A N 1
ATOM 3737 C CA . LEU A 1 512 ? -10.464 -17.100 5.867 1.00 91.00 512 LEU A CA 1
ATOM 3738 C C . LEU A 1 512 ? -10.013 -18.536 5.555 1.00 91.00 512 LEU A C 1
ATOM 3740 O O . LEU A 1 512 ? -8.861 -18.739 5.164 1.00 91.00 512 LEU A O 1
ATOM 3744 N N . GLU A 1 513 ? -10.906 -19.526 5.679 1.00 90.62 513 GLU A N 1
ATOM 3745 C CA . GLU A 1 513 ? -10.583 -20.923 5.362 1.00 90.62 513 GLU A CA 1
ATOM 3746 C C . GLU A 1 513 ? -10.270 -21.101 3.869 1.00 90.62 513 GLU A C 1
ATOM 3748 O O . GLU A 1 513 ? -9.242 -21.688 3.522 1.00 90.62 513 GLU A O 1
ATOM 3753 N N . GLN A 1 514 ? -11.082 -20.528 2.973 1.00 91.75 514 GLN A N 1
ATOM 3754 C CA . GLN A 1 514 ? -10.843 -20.591 1.529 1.00 91.75 514 GLN A CA 1
ATOM 3755 C C . GLN A 1 514 ? -9.473 -20.000 1.152 1.00 91.75 514 GLN A C 1
ATOM 3757 O O . GLN A 1 514 ? -8.759 -20.570 0.320 1.00 91.75 514 GLN A O 1
ATOM 3762 N N . ALA A 1 515 ? -9.081 -18.884 1.773 1.00 92.69 515 ALA A N 1
ATOM 3763 C CA . ALA A 1 515 ? -7.771 -18.276 1.565 1.00 92.69 515 ALA A CA 1
ATOM 3764 C C . ALA A 1 515 ? -6.626 -19.146 2.113 1.00 92.69 515 ALA A C 1
ATOM 3766 O O . ALA A 1 515 ? -5.625 -19.327 1.419 1.00 92.69 515 ALA A O 1
ATOM 3767 N N . ALA A 1 516 ? -6.775 -19.736 3.305 1.00 92.94 516 ALA A N 1
ATOM 3768 C CA . ALA A 1 516 ? -5.780 -20.643 3.883 1.00 92.94 516 ALA A CA 1
ATOM 3769 C C . ALA A 1 516 ? -5.598 -21.925 3.043 1.00 92.94 516 ALA A C 1
ATOM 3771 O O . ALA A 1 516 ? -4.468 -22.353 2.798 1.00 92.94 516 ALA A O 1
ATOM 3772 N N . LEU A 1 517 ? -6.687 -22.506 2.528 1.00 92.75 517 LEU A N 1
ATOM 3773 C CA . LEU A 1 517 ? -6.646 -23.663 1.626 1.00 92.75 517 LEU A CA 1
ATOM 3774 C C . LEU A 1 517 ? -5.968 -23.326 0.290 1.00 92.75 517 LEU A C 1
ATOM 3776 O O . LEU A 1 517 ? -5.122 -24.093 -0.178 1.00 92.75 517 LEU A O 1
ATOM 3780 N N . ALA A 1 518 ? -6.282 -22.168 -0.302 1.00 93.19 518 ALA A N 1
ATOM 3781 C CA . ALA A 1 518 ? -5.617 -21.694 -1.515 1.00 93.19 518 ALA A CA 1
ATOM 3782 C C . ALA A 1 518 ? -4.110 -21.477 -1.286 1.00 93.19 518 ALA A C 1
ATOM 3784 O O . ALA A 1 518 ? -3.293 -21.929 -2.087 1.00 93.19 518 ALA A O 1
ATOM 3785 N N . LEU A 1 519 ? -3.734 -20.853 -0.165 1.00 93.81 519 LEU A N 1
ATOM 3786 C CA . LEU A 1 519 ? -2.343 -20.627 0.227 1.00 93.81 519 LEU A CA 1
ATOM 3787 C C . LEU A 1 519 ? -1.578 -21.949 0.391 1.00 93.81 519 LEU A C 1
ATOM 3789 O O . LEU A 1 519 ? -0.505 -22.114 -0.190 1.00 93.81 519 LEU A O 1
ATOM 3793 N N . ARG A 1 520 ? -2.170 -22.933 1.076 1.00 93.56 520 ARG A N 1
AT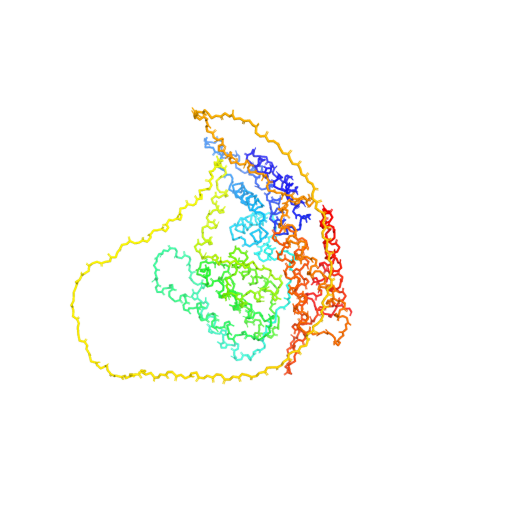OM 3794 C CA . ARG A 1 520 ? -1.605 -24.283 1.222 1.00 93.56 520 ARG A CA 1
ATOM 3795 C C . ARG A 1 520 ? -1.401 -24.985 -0.125 1.00 93.56 520 ARG A C 1
ATOM 3797 O O . ARG A 1 520 ? -0.371 -25.623 -0.331 1.00 93.56 520 ARG A O 1
ATOM 3804 N N . ALA A 1 521 ? -2.346 -24.847 -1.055 1.00 92.25 521 ALA A N 1
ATOM 3805 C CA . ALA A 1 521 ? -2.217 -25.411 -2.398 1.00 92.25 521 ALA A CA 1
ATOM 3806 C C . ALA A 1 521 ? -1.071 -24.766 -3.203 1.00 92.25 521 ALA A C 1
ATOM 3808 O O . ALA A 1 521 ? -0.365 -25.477 -3.920 1.00 92.25 521 ALA A O 1
ATOM 3809 N N . MET A 1 522 ? -0.840 -23.453 -3.056 1.00 92.75 522 MET A N 1
ATOM 3810 C CA . MET A 1 522 ? 0.320 -22.780 -3.661 1.00 92.75 522 MET A CA 1
ATOM 3811 C C . MET A 1 522 ? 1.642 -23.289 -3.076 1.00 92.75 522 MET A C 1
ATOM 3813 O O . MET A 1 522 ? 2.570 -23.577 -3.829 1.00 92.75 522 MET A O 1
ATOM 3817 N N . LEU A 1 523 ? 1.721 -23.447 -1.750 1.00 92.88 523 LEU A N 1
ATOM 3818 C CA . LEU A 1 523 ? 2.932 -23.914 -1.068 1.00 92.88 523 LEU A CA 1
ATOM 3819 C C . LEU A 1 523 ? 3.310 -25.350 -1.448 1.00 92.88 523 LEU A C 1
ATOM 3821 O O . LEU A 1 523 ? 4.479 -25.611 -1.714 1.00 92.88 523 LEU A O 1
ATOM 3825 N N . HIS A 1 524 ? 2.339 -26.261 -1.571 1.00 91.81 524 HIS A N 1
ATOM 3826 C CA . HIS A 1 524 ? 2.611 -27.622 -2.049 1.00 91.81 524 HIS A CA 1
ATOM 3827 C C . HIS A 1 524 ? 3.137 -27.660 -3.494 1.00 91.81 524 HIS A C 1
ATOM 3829 O O . HIS A 1 524 ? 3.976 -28.502 -3.808 1.00 91.81 524 HIS A O 1
ATOM 3835 N N . GLN A 1 525 ? 2.691 -26.749 -4.368 1.00 89.38 525 GLN A N 1
ATOM 3836 C CA . GLN A 1 525 ? 3.240 -26.640 -5.725 1.00 89.38 525 GLN A CA 1
ATOM 3837 C C . GLN A 1 525 ? 4.671 -26.100 -5.706 1.00 89.38 525 GLN A C 1
ATOM 3839 O O . GLN A 1 525 ? 5.542 -26.695 -6.338 1.00 89.38 525 GLN A O 1
ATOM 3844 N N . ILE A 1 526 ? 4.937 -25.059 -4.909 1.00 89.69 526 ILE A N 1
ATOM 3845 C CA . ILE A 1 526 ? 6.291 -24.518 -4.722 1.00 89.69 526 ILE A CA 1
ATOM 3846 C C . ILE A 1 526 ? 7.235 -25.606 -4.205 1.00 89.69 526 ILE A C 1
ATOM 3848 O O . ILE A 1 526 ? 8.266 -25.828 -4.830 1.00 89.69 526 ILE A O 1
ATOM 3852 N N . ALA A 1 527 ? 6.848 -26.342 -3.155 1.00 88.25 527 ALA A N 1
ATOM 3853 C CA . ALA A 1 527 ? 7.617 -27.455 -2.591 1.00 88.25 527 ALA A CA 1
ATOM 3854 C C . ALA A 1 527 ? 7.985 -28.527 -3.638 1.00 88.25 527 ALA A C 1
ATOM 3856 O O . ALA A 1 527 ? 9.078 -29.088 -3.589 1.00 88.25 527 ALA A O 1
ATOM 3857 N N . ALA A 1 528 ? 7.104 -28.769 -4.615 1.00 86.50 528 ALA A N 1
ATOM 3858 C CA . ALA A 1 528 ? 7.324 -29.679 -5.741 1.00 86.50 528 ALA A CA 1
ATOM 3859 C C . ALA A 1 528 ? 8.145 -29.076 -6.908 1.00 86.50 528 ALA A C 1
ATOM 3861 O O . ALA A 1 528 ? 8.301 -29.727 -7.940 1.00 86.50 528 ALA A O 1
ATOM 3862 N N . GLY A 1 529 ? 8.648 -27.841 -6.785 1.00 81.38 529 GLY A N 1
ATOM 3863 C CA . GLY A 1 529 ? 9.356 -27.112 -7.847 1.00 81.38 529 GLY A CA 1
ATOM 3864 C C . GLY A 1 529 ? 8.444 -26.536 -8.941 1.00 81.38 529 GLY A C 1
ATOM 3865 O O . GLY A 1 529 ? 8.926 -26.079 -9.978 1.00 81.38 529 GLY A O 1
ATOM 3866 N N . ILE A 1 530 ? 7.126 -26.558 -8.735 1.00 82.00 530 ILE A N 1
ATOM 3867 C CA . ILE A 1 530 ? 6.115 -26.107 -9.696 1.00 82.00 530 ILE A CA 1
ATOM 3868 C C . ILE A 1 530 ? 5.813 -24.621 -9.453 1.00 82.00 530 ILE A C 1
ATOM 3870 O O . ILE A 1 530 ? 5.752 -24.153 -8.315 1.00 82.00 530 ILE A O 1
ATOM 3874 N N . ALA A 1 531 ? 5.617 -23.861 -10.534 1.00 71.44 531 ALA A N 1
ATOM 3875 C CA . ALA A 1 531 ? 5.237 -22.453 -10.448 1.00 71.44 531 ALA A CA 1
ATOM 3876 C C . ALA A 1 531 ? 3.902 -22.286 -9.687 1.00 71.44 531 ALA A C 1
ATOM 3878 O O . ALA A 1 531 ? 2.948 -22.999 -10.002 1.00 71.44 531 ALA A O 1
ATOM 3879 N N . PRO A 1 532 ? 3.793 -21.351 -8.723 1.00 71.06 532 PRO A N 1
ATOM 3880 C CA . PRO A 1 532 ? 2.562 -21.176 -7.962 1.00 71.06 532 PRO A CA 1
ATOM 3881 C C . PRO A 1 532 ? 1.401 -20.710 -8.863 1.00 71.06 532 PRO A C 1
ATOM 3883 O O . PRO A 1 532 ? 1.597 -19.854 -9.732 1.00 71.06 532 PRO A O 1
ATOM 3886 N N . PRO A 1 533 ? 0.178 -21.225 -8.649 1.00 73.75 533 PRO A N 1
ATOM 3887 C CA . PRO A 1 533 ? -0.999 -20.835 -9.411 1.00 73.75 533 PRO A CA 1
ATOM 3888 C C . PRO A 1 533 ? -1.466 -19.430 -9.009 1.00 73.75 533 PRO A C 1
ATOM 3890 O O . PRO A 1 533 ? -1.184 -18.939 -7.917 1.00 73.75 533 PRO A O 1
ATOM 3893 N N . GLN A 1 534 ? -2.234 -18.776 -9.882 1.00 72.38 534 GLN A N 1
ATOM 3894 C CA . GLN A 1 534 ? -2.749 -17.431 -9.611 1.00 72.38 534 GLN A CA 1
ATOM 3895 C C . GLN A 1 534 ? -3.778 -17.448 -8.467 1.00 72.38 534 GLN A C 1
ATOM 3897 O O . GLN A 1 534 ? -4.836 -18.065 -8.581 1.00 72.38 534 GLN A O 1
ATOM 3902 N N . SER A 1 535 ? -3.529 -16.687 -7.398 1.00 74.12 535 SER A N 1
ATOM 3903 C CA . SER A 1 535 ? -4.408 -16.576 -6.219 1.00 74.12 535 SER A CA 1
ATOM 3904 C C . SER A 1 535 ? -5.645 -15.679 -6.419 1.00 74.12 535 SER A C 1
ATOM 3906 O O . SER A 1 535 ? -6.331 -15.331 -5.457 1.00 74.12 535 SER A O 1
ATOM 3908 N N . GLY A 1 536 ? -5.947 -15.285 -7.662 1.00 79.25 536 GLY A N 1
ATOM 3909 C CA . GLY A 1 536 ? -6.826 -14.155 -7.987 1.00 79.25 536 GLY A CA 1
ATOM 3910 C C . GLY A 1 536 ? -8.248 -14.230 -7.421 1.00 79.25 536 GLY A C 1
ATOM 3911 O O . GLY A 1 536 ? -8.739 -13.229 -6.905 1.00 79.25 536 GLY A O 1
ATOM 3912 N N . SER A 1 537 ? -8.905 -15.392 -7.478 1.00 86.38 537 SER A N 1
ATOM 3913 C CA . SER A 1 537 ? -10.282 -15.561 -6.984 1.00 86.38 537 SER A CA 1
ATOM 3914 C C . SER A 1 537 ? -10.365 -15.547 -5.455 1.00 86.38 537 SER A C 1
ATOM 3916 O O . SER A 1 537 ? -11.190 -14.825 -4.898 1.00 86.38 537 SER A O 1
ATOM 3918 N N . ALA A 1 538 ? -9.478 -16.281 -4.775 1.00 88.75 538 ALA A N 1
ATOM 3919 C CA . ALA A 1 538 ? -9.389 -16.294 -3.315 1.00 88.75 538 ALA A CA 1
ATOM 3920 C C . ALA A 1 538 ? -9.043 -14.898 -2.769 1.00 88.75 538 ALA A C 1
ATOM 3922 O O . ALA A 1 538 ? -9.723 -14.397 -1.875 1.00 88.75 538 ALA A O 1
ATOM 3923 N N . LEU A 1 539 ? -8.057 -14.222 -3.373 1.00 90.00 539 LEU A N 1
ATOM 3924 C CA . LEU A 1 539 ? -7.666 -12.861 -3.004 1.00 90.00 539 LEU A CA 1
ATOM 3925 C C . LEU A 1 539 ? -8.794 -11.841 -3.231 1.00 90.00 539 LEU A C 1
ATOM 3927 O O . LEU A 1 539 ? -8.972 -10.951 -2.403 1.00 90.00 539 LEU A O 1
ATOM 3931 N N . ALA A 1 540 ? -9.565 -11.954 -4.318 1.00 90.12 540 ALA A N 1
ATOM 3932 C CA . ALA A 1 540 ? -10.688 -11.054 -4.596 1.00 90.12 540 ALA A CA 1
ATOM 3933 C C . ALA A 1 540 ? -11.871 -11.267 -3.632 1.00 90.12 540 ALA A C 1
ATOM 3935 O O . ALA A 1 540 ? -12.545 -10.308 -3.252 1.00 90.12 540 ALA A O 1
ATOM 3936 N N . THR A 1 541 ? -12.133 -12.506 -3.212 1.00 91.44 541 THR A N 1
ATOM 3937 C CA . THR A 1 541 ? -13.140 -12.804 -2.181 1.00 91.44 541 THR A CA 1
ATOM 3938 C C . THR A 1 541 ? -12.694 -12.293 -0.814 1.00 91.44 541 THR A C 1
ATOM 3940 O O . THR A 1 541 ? -13.435 -11.543 -0.180 1.00 91.44 541 THR A O 1
ATOM 3943 N N . LEU A 1 542 ? -11.454 -12.581 -0.413 1.00 92.38 542 LEU A N 1
ATOM 3944 C CA . LEU A 1 542 ? -10.888 -12.109 0.848 1.00 92.38 542 LEU A CA 1
ATOM 3945 C C . LEU A 1 542 ? -10.803 -10.574 0.912 1.00 92.38 542 LEU A C 1
ATOM 3947 O O . LEU A 1 542 ? -11.200 -9.981 1.909 1.00 92.38 542 LEU A O 1
ATOM 3951 N N . THR A 1 543 ? -10.374 -9.914 -0.169 1.00 92.19 543 THR A N 1
ATOM 3952 C CA . THR A 1 543 ? -10.358 -8.441 -0.277 1.00 92.19 543 THR A CA 1
ATOM 3953 C C . THR A 1 543 ? -11.745 -7.843 -0.043 1.00 92.19 543 THR A C 1
ATOM 3955 O O . THR A 1 543 ? -11.864 -6.887 0.716 1.00 92.19 543 THR A O 1
ATOM 3958 N N . ARG A 1 544 ? -12.809 -8.425 -0.616 1.00 89.94 544 ARG A N 1
ATOM 3959 C CA . ARG A 1 544 ? -14.183 -7.948 -0.375 1.00 89.94 544 ARG A CA 1
ATOM 3960 C C . ARG A 1 544 ? -14.596 -8.096 1.093 1.00 89.94 544 ARG A C 1
ATOM 3962 O O . ARG A 1 544 ? -15.136 -7.146 1.647 1.00 89.94 544 ARG A O 1
ATOM 3969 N N . ALA A 1 545 ? -14.275 -9.216 1.744 1.00 90.00 545 ALA A N 1
ATOM 3970 C CA . ALA A 1 545 ? -14.529 -9.405 3.179 1.00 90.00 545 ALA A CA 1
ATOM 3971 C C . ALA A 1 545 ? -13.710 -8.439 4.071 1.00 90.00 545 ALA A C 1
ATOM 3973 O O . ALA A 1 545 ? -14.180 -7.997 5.123 1.00 90.00 545 ALA A O 1
ATOM 3974 N N . ILE A 1 546 ? -12.495 -8.066 3.648 1.00 90.81 546 ILE A N 1
ATOM 3975 C CA . ILE A 1 546 ? -11.656 -7.063 4.326 1.00 90.81 546 ILE A CA 1
ATOM 3976 C C . ILE A 1 546 ? -12.226 -5.645 4.179 1.00 90.81 546 ILE A C 1
ATOM 3978 O O . ILE A 1 546 ? -12.177 -4.864 5.126 1.00 90.81 546 ILE A O 1
ATOM 3982 N N . GLU A 1 547 ? -12.758 -5.301 3.008 1.00 88.25 547 GLU A N 1
ATOM 3983 C CA . GLU A 1 547 ? -13.208 -3.937 2.705 1.00 88.25 547 GLU A CA 1
ATOM 3984 C C . GLU A 1 547 ? -14.651 -3.660 3.148 1.00 88.25 547 GLU A C 1
ATOM 3986 O O . GLU A 1 547 ? -14.959 -2.522 3.495 1.00 88.25 547 GLU A O 1
ATOM 3991 N N . LEU A 1 548 ? -15.514 -4.683 3.174 1.00 78.62 548 LEU A N 1
ATOM 3992 C CA . LEU A 1 548 ? -16.936 -4.558 3.522 1.00 78.62 548 LEU A CA 1
ATOM 3993 C C . LEU A 1 548 ? -17.280 -5.050 4.939 1.00 78.62 548 LEU A C 1
ATOM 3995 O O . LEU A 1 548 ? -18.256 -4.577 5.511 1.00 78.62 548 LEU A O 1
ATOM 3999 N N . GLY A 1 549 ? -16.494 -5.964 5.524 1.00 64.56 549 GLY A N 1
ATOM 4000 C CA . GLY A 1 549 ? -16.891 -6.678 6.747 1.00 64.56 549 GLY A CA 1
ATOM 4001 C C . GLY A 1 549 ? -17.773 -7.900 6.464 1.00 64.56 549 GLY A C 1
ATOM 4002 O O . GLY A 1 549 ? -17.791 -8.407 5.341 1.00 64.56 549 GLY A O 1
ATOM 4003 N N . GLY A 1 550 ? -18.463 -8.395 7.495 1.00 56.38 550 GLY A N 1
ATOM 4004 C CA . GLY A 1 550 ? -19.317 -9.587 7.421 1.00 56.38 550 GLY A CA 1
ATOM 4005 C C . GLY A 1 550 ? -20.688 -9.337 6.782 1.00 56.38 550 GLY A C 1
ATOM 4006 O O . GLY A 1 550 ? -21.332 -10.288 6.348 1.00 56.38 550 GLY A O 1
ATOM 4007 N N . ALA A 1 551 ? -21.110 -8.074 6.670 1.00 45.72 551 ALA A N 1
ATOM 4008 C CA . ALA A 1 551 ? -22.397 -7.611 6.136 1.00 45.72 551 ALA A CA 1
ATOM 4009 C C . ALA A 1 551 ? -22.652 -7.849 4.620 1.00 45.72 551 ALA A C 1
ATOM 4011 O O . ALA A 1 551 ? -23.285 -7.023 3.960 1.00 45.72 551 ALA A O 1
ATOM 4012 N N . ALA A 1 552 ? -22.157 -8.950 4.044 1.00 34.53 552 ALA A N 1
ATOM 4013 C CA . ALA A 1 552 ? -22.266 -9.274 2.618 1.00 34.53 552 ALA A CA 1
ATOM 4014 C C . ALA A 1 552 ? -22.696 -10.734 2.337 1.00 34.53 552 ALA A C 1
ATOM 4016 O O . ALA A 1 552 ? -22.149 -11.370 1.431 1.00 34.53 552 ALA A O 1
ATOM 4017 N N . VAL A 1 553 ? -23.695 -11.233 3.080 1.00 32.31 553 VAL A N 1
ATOM 4018 C CA . VAL A 1 553 ? -24.523 -12.413 2.740 1.00 32.31 553 VAL A CA 1
ATOM 4019 C C . VAL A 1 553 ? -25.991 -12.102 3.026 1.00 32.31 553 VAL A C 1
ATOM 4021 O O . VAL A 1 553 ? -26.270 -11.657 4.159 1.00 32.31 553 VAL A O 1
#

Secondary structure (DSSP, 8-state):
-HHHHHHHHHHHHHHHTT---HHHHHHHHHHHHHHT-HHHHHHHHHHHHHGGGGSTTSSTTTGGGTGGG--PPPPPPHHHHHHHHHHHHHHHHHHHT-TTHHHH-HHHHHHHHHHHHHHHHHSTT----HHHHTTTT---PPPB-----HHHHHHHHHHHHHHHHHHHH-----SSS--HHHHHHHHHHHHHHHHHHTT--S-TTBHHHHHHHHHHHHHHTTGGGT-HHHHHHHHHHHHHHHHHHTT--B--HHHHHHHHHHHHHHHHHH-B-GGGHHHHHHHHHTT----B-SPPPHHHHHHHHHHHHHHHH--S----PPPP---------------------------------------------------------------------PPPPPP----PPPPEEEETTEEEEHHHHHHHHHHHHHHHHHHHHHHHHHT-GGG--HHHHHHHHHHHHHHHHHHHHTT-HHHHHHHHHHHHHHHHHHHHHH--S-------PPPPHHHHHHHHHHHHHHHHHHHTTPPPPP-HHHHHHHHHHHHH-S---

Organism: NCBI:txid624376

Foldseek 3Di:
DVQLLVLLVVLLVCLVVLHQSLVSLVSNLVLCVLLQLQLLNLLSVLLNLLRVVLHPVVPCPPCVVPPVPDPDDPDRDVSSVLSSLLSLLSSVVVVVLFSLCSLQPPVNVVSSQVSQVVSCVVDPPSDDDSLCNNCPLFFFAWAWFDADDLVLLVVLLVQLVVLLVLLLVQDPPPDDDPDPSVVSNVVSLVSNLVSLVVRDDDALRHPSLLLNLLSVLCVQLVVRRPPPLNSVLSVLVSVVSVCVSVVNTTRDPVNSSSSLSSLSSSQSPFHDDPVCVSSQVSNLLRLDAGDHDHGQHSVNVVVVVVVSSCSSVVPDDDDDDDDDDDDDDDDDDDDDDDDDDDDDDDDDDDDDDDDDDDDDDDDDDDDDDDDDDDDDDDDDDDDDDDDDDDDDDDDDDPDPDDPDPQDWAAQPSFIFRVVLLVVLLVLLVVLLVLLLVLLVQVVPPVSLALVSLQVNLVSLNSNLVSCSVRSSNQLNSLSSLLSSLSSLSSSQVPDDDDDPHDRAAHFDSVLSNLSSVLSVQQSVCVVVSYHGDHCPPSSVSSSCCSHPPPPPD

pLDDT: mean 73.74, std 22.97, range [24.45, 97.44]

InterPro domains:
  IPR058661 Scaffold protein FimL, second domain [PF26379] (149-265)

Sequence (553 aa):
MRAAESALADAISAHDEHRDAALPVLHAAHALREAGWRAAHRFADALVLASPLATDAADTSVATVAAHASGARAADNPVRTAFGAALRAFAAALGRRNLQELACSPSLYAHFRALSALIAQHTPGFTVAFEDLALAGRPVPPATLHAHSAQRLAHIRARYEEALLPVLRAQDTAEGAMSVATLVVKAALDELEACIAQLAGSDPYDFWRLAAGCARALRVSGHLSADPDARRFFARCNLALADQARGIQFAPRSLVRATLALLWRDYALFGAAAEDTEPVELLRDYGLTVVWHVAGTAASEALWEAEAAESAAGGSGAVHPRAEGLNANHAGQSPTSAAHVGAGIGADTRQPDDGQTDDSQSNDGQSNDGQSNDGQLDKNQPDDRQNTQTAPPATPRAQPSAARPAPTRDLGVLTVHANAYEDFLQTADASIAALSEHARAADNPHKADASAALQAGDAAYRLGASACALGLGHVALLSDALGLAWRRRAHAGAVLPAGRHVTIEAPDAAALEQAALALRAMLHQIAAGIAPPQSGSALATLTRAIELGGAAV

Radius of gyration: 32.3 Å; chains: 1; bounding box: 94×93×101 Å